Protein AF-0000000072275833 (afdb_homodimer)

Structure (mmCIF, N/CA/C/O backbone):
data_AF-0000000072275833-model_v1
#
loop_
_entity.id
_entity.type
_entity.pdbx_description
1 polymer '2-hydroxychromene-2-carboxylate isomerase'
#
loop_
_atom_site.group_PDB
_atom_site.id
_atom_site.type_symbol
_atom_site.label_atom_id
_atom_site.label_alt_id
_atom_site.label_comp_id
_atom_site.label_asym_id
_atom_site.label_entity_id
_atom_site.label_seq_id
_atom_site.pdbx_PDB_ins_code
_atom_site.Cartn_x
_atom_site.Cartn_y
_atom_site.Cartn_z
_atom_site.occupancy
_atom_site.B_iso_or_equiv
_atom_site.auth_seq_id
_atom_site.auth_comp_id
_atom_site.auth_asym_id
_atom_site.auth_atom_id
_atom_site.pdbx_PDB_model_num
ATOM 1 N N . MET A 1 1 ? 21.312 11.828 21.516 1 64.75 1 MET A N 1
ATOM 2 C CA . MET A 1 1 ? 19.906 11.469 21.453 1 64.75 1 MET A CA 1
ATOM 3 C C . MET A 1 1 ? 19.547 10.844 20.109 1 64.75 1 MET A C 1
ATOM 5 O O . MET A 1 1 ? 20.172 11.164 19.094 1 64.75 1 MET A O 1
ATOM 9 N N . PRO A 1 2 ? 18.688 9.766 20.062 1 82 2 PRO A N 1
ATOM 10 C CA . PRO A 1 2 ? 18.422 9.141 18.766 1 82 2 PRO A CA 1
ATOM 11 C C . PRO A 1 2 ? 17.797 10.109 17.766 1 82 2 PRO A C 1
ATOM 13 O O . PRO A 1 2 ? 17.109 11.055 18.172 1 82 2 PRO A O 1
ATOM 16 N N . GLU A 1 3 ? 18.156 10.047 16.547 1 91.56 3 GLU A N 1
ATOM 17 C CA . GLU A 1 3 ? 17.641 10.891 15.477 1 91.56 3 GLU A CA 1
ATOM 18 C C . GLU A 1 3 ? 16.125 10.789 15.367 1 91.56 3 GLU A C 1
ATOM 20 O O . GLU A 1 3 ? 15.562 9.703 15.5 1 91.56 3 GLU A O 1
ATOM 25 N N . PRO A 1 4 ? 15.461 11.922 15.242 1 96.69 4 PRO A N 1
ATOM 26 C CA . PRO A 1 4 ? 14.008 11.883 15.078 1 96.69 4 PRO A CA 1
ATOM 27 C C . PRO A 1 4 ? 13.578 11.148 13.805 1 96.69 4 PRO A C 1
ATOM 29 O O . PRO A 1 4 ? 14.336 11.094 12.836 1 96.69 4 PRO A O 1
ATOM 32 N N . LEU A 1 5 ? 12.445 10.531 13.883 1 98 5 LEU A N 1
ATOM 33 C CA . LEU A 1 5 ? 11.781 10.125 12.641 1 98 5 LEU A CA 1
ATOM 34 C C . LEU A 1 5 ? 11.297 11.336 11.859 1 98 5 LEU A C 1
ATOM 36 O O . LEU A 1 5 ? 10.891 12.344 12.453 1 98 5 LEU A O 1
ATOM 40 N N . THR A 1 6 ? 11.375 11.258 10.625 1 98.62 6 THR A N 1
ATOM 41 C CA . THR A 1 6 ? 10.711 12.266 9.805 1 98.62 6 THR A CA 1
ATOM 42 C C . THR A 1 6 ? 9.375 11.758 9.281 1 98.62 6 THR A C 1
ATOM 44 O O . THR A 1 6 ? 9.281 10.617 8.812 1 98.62 6 THR A O 1
ATOM 47 N N . PHE A 1 7 ? 8.367 12.5 9.484 1 98.88 7 PHE A N 1
ATOM 48 C CA . PHE A 1 7 ? 7.008 12.18 9.062 1 98.88 7 PHE A CA 1
ATOM 49 C C . PHE A 1 7 ? 6.496 13.203 8.055 1 98.88 7 PHE A C 1
ATOM 51 O O . PHE A 1 7 ? 6.242 14.352 8.406 1 98.88 7 PHE A O 1
ATOM 58 N N . TYR A 1 8 ? 6.391 12.859 6.762 1 98.88 8 TYR A N 1
ATOM 59 C CA . TYR A 1 8 ? 5.816 13.695 5.711 1 98.88 8 TYR A CA 1
ATOM 60 C C . TYR A 1 8 ? 4.328 13.414 5.547 1 98.88 8 TYR A C 1
ATOM 62 O O . TYR A 1 8 ? 3.916 12.258 5.453 1 98.88 8 TYR A O 1
ATOM 70 N N . PHE A 1 9 ? 3.543 14.484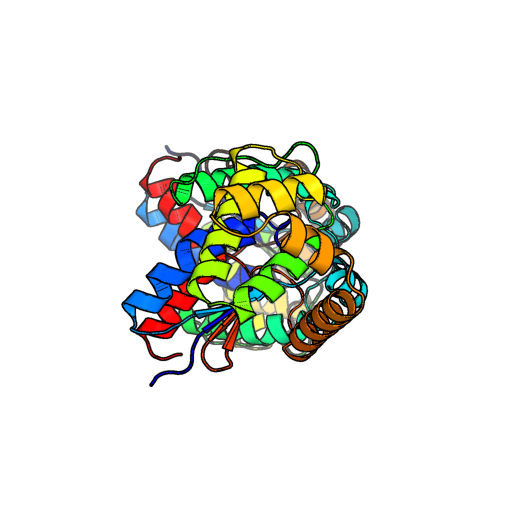 5.484 1 98.88 9 PHE A N 1
ATOM 71 C CA . PHE A 1 9 ? 2.098 14.312 5.387 1 98.88 9 PHE A CA 1
ATOM 72 C C . PHE A 1 9 ? 1.474 15.43 4.562 1 98.88 9 PHE A C 1
ATOM 74 O O . PHE A 1 9 ? 2.096 16.484 4.355 1 98.88 9 PHE A O 1
ATOM 81 N N . ASP A 1 10 ? 0.37 15.18 3.988 1 98.81 10 ASP A N 1
ATOM 82 C CA . ASP A 1 10 ? -0.524 16.141 3.357 1 98.81 10 ASP A CA 1
ATOM 83 C C . ASP A 1 10 ? -1.89 16.156 4.039 1 98.81 10 ASP A C 1
ATOM 85 O O . ASP A 1 10 ? -2.459 15.102 4.324 1 98.81 10 ASP A O 1
ATOM 89 N N . PHE A 1 11 ? -2.432 17.328 4.25 1 98.88 11 PHE A N 1
ATOM 90 C CA . PHE A 1 11 ? -3.65 17.469 5.035 1 98.88 11 PHE A CA 1
ATOM 91 C C . PHE A 1 11 ? -4.848 16.875 4.297 1 98.88 11 PHE A C 1
ATOM 93 O O . PHE A 1 11 ? -5.895 16.641 4.895 1 98.88 11 PHE A O 1
ATOM 100 N N . SER A 1 12 ? -4.738 16.703 2.994 1 98.06 12 SER A N 1
ATOM 101 C CA . SER A 1 12 ? -5.836 16.125 2.23 1 98.06 12 SER A CA 1
ATOM 102 C C . SER A 1 12 ? -5.723 14.602 2.17 1 98.06 12 SER A C 1
ATOM 104 O O . SER A 1 12 ? -6.617 13.93 1.653 1 98.06 12 SER A O 1
ATOM 106 N N . SER A 1 13 ? -4.684 14.023 2.658 1 97.81 13 SER A N 1
ATOM 107 C CA . SER A 1 13 ? -4.473 12.578 2.602 1 97.81 13 SER A CA 1
ATOM 108 C C . SER A 1 13 ? -5.133 11.883 3.785 1 97.81 13 SER A C 1
ATOM 110 O O . SER A 1 13 ? -4.727 12.078 4.934 1 97.81 13 SER A O 1
ATOM 112 N N . PRO A 1 14 ? -6.051 11.039 3.539 1 97.19 14 PRO A N 1
ATOM 113 C CA . PRO A 1 14 ? -6.711 10.328 4.637 1 97.19 14 PRO A CA 1
ATOM 114 C C . PRO A 1 14 ? -5.75 9.445 5.43 1 97.19 14 PRO A C 1
ATOM 116 O O . PRO A 1 14 ? -5.828 9.383 6.656 1 97.19 14 PRO A O 1
ATOM 119 N N . TYR A 1 15 ? -4.871 8.781 4.734 1 98 15 TYR A N 1
ATOM 120 C CA . TYR A 1 15 ? -3.93 7.898 5.406 1 98 15 TYR A CA 1
ATOM 121 C C . TYR A 1 15 ? -2.91 8.695 6.215 1 98 15 TYR A C 1
ATOM 123 O O . TYR A 1 15 ? -2.383 8.203 7.215 1 98 15 TYR A O 1
ATOM 131 N N . SER A 1 16 ? -2.611 9.922 5.75 1 98.75 16 SER A N 1
ATOM 132 C CA . SER A 1 16 ? -1.794 10.805 6.574 1 98.75 16 SER A CA 1
ATOM 133 C C . SER A 1 16 ? -2.457 11.078 7.918 1 98.75 16 SER A C 1
ATOM 135 O O . SER A 1 16 ? -1.776 11.188 8.945 1 98.75 16 SER A O 1
ATOM 137 N N . TRP A 1 17 ? -3.775 11.211 7.891 1 98.81 17 TRP A N 1
ATOM 138 C CA . TRP A 1 17 ? -4.484 11.43 9.148 1 98.81 17 TRP A CA 1
ATOM 139 C C . TRP A 1 17 ? -4.293 10.242 10.094 1 98.81 17 TRP A C 1
ATOM 141 O O . TRP A 1 17 ? -3.947 10.43 11.258 1 98.81 17 TRP A O 1
ATOM 151 N N . ILE A 1 18 ? -4.473 9.047 9.578 1 98.56 18 ILE A N 1
ATOM 152 C CA . ILE A 1 18 ? -4.301 7.852 10.391 1 98.56 18 ILE A CA 1
ATOM 153 C C . ILE A 1 18 ? -2.895 7.828 10.984 1 98.56 18 ILE A C 1
ATOM 155 O O . ILE A 1 18 ? -2.725 7.586 12.188 1 98.56 18 ILE A O 1
ATOM 159 N N . ALA A 1 19 ? -1.907 8.094 10.164 1 98.81 19 ALA A N 1
ATOM 160 C CA . ALA A 1 19 ? -0.521 8.102 10.625 1 98.81 19 ALA A CA 1
ATOM 161 C C . ALA A 1 19 ? -0.297 9.188 11.672 1 98.81 19 ALA A C 1
ATOM 163 O O . ALA A 1 19 ? 0.418 8.977 12.656 1 98.81 19 ALA A O 1
ATOM 164 N N . ALA A 1 20 ? -0.891 10.344 11.438 1 98.88 20 ALA A N 1
ATOM 165 C CA . ALA A 1 20 ? -0.731 11.484 12.336 1 98.88 20 ALA A CA 1
ATOM 166 C C . ALA A 1 20 ? -1.223 11.148 13.742 1 98.88 20 ALA A C 1
ATOM 168 O O . ALA A 1 20 ? -0.613 11.555 14.734 1 98.88 20 ALA A O 1
ATOM 169 N N . GLU A 1 21 ? -2.264 10.398 13.828 1 98.69 21 GLU A N 1
ATOM 170 C CA . GLU A 1 21 ? -2.859 10.047 15.109 1 98.69 21 GLU A CA 1
ATOM 171 C C . GLU A 1 21 ? -2.014 9 15.844 1 98.69 21 GLU A C 1
ATOM 173 O O . GLU A 1 21 ? -2.189 8.789 17.047 1 98.69 21 GLU A O 1
ATOM 178 N N . ARG A 1 22 ? -1.072 8.383 15.117 1 98.25 22 ARG A N 1
ATOM 179 C CA . ARG A 1 22 ? -0.431 7.199 15.68 1 98.25 22 ARG A CA 1
ATOM 180 C C . ARG A 1 22 ? 1.067 7.422 15.859 1 98.25 22 ARG A C 1
ATOM 182 O O . ARG A 1 22 ? 1.687 6.836 16.75 1 98.25 22 ARG A O 1
ATOM 189 N N . ILE A 1 23 ? 1.653 8.266 15.047 1 98.56 23 ILE A N 1
ATOM 190 C CA . ILE A 1 23 ? 3.104 8.305 14.891 1 98.56 23 ILE A CA 1
ATOM 191 C C . ILE A 1 23 ? 3.748 8.836 16.172 1 98.56 23 ILE A C 1
ATOM 193 O O . ILE A 1 23 ? 4.84 8.406 16.547 1 98.56 23 ILE A O 1
ATOM 197 N N . GLY A 1 24 ? 3.107 9.805 16.844 1 98 24 GLY A N 1
ATOM 198 C CA . GLY A 1 24 ? 3.645 10.336 18.094 1 98 24 GLY A CA 1
ATOM 199 C C . GLY A 1 24 ? 3.857 9.281 19.156 1 98 24 GLY A C 1
ATOM 200 O O . GLY A 1 24 ? 4.957 9.148 19.688 1 98 24 GLY A O 1
ATOM 201 N N . ASP A 1 25 ? 2.812 8.484 19.453 1 97.69 25 ASP A N 1
ATOM 202 C CA . ASP A 1 25 ? 2.883 7.414 20.438 1 97.69 25 ASP A CA 1
ATOM 203 C C . ASP A 1 25 ? 3.891 6.348 20.016 1 97.69 25 ASP A C 1
ATOM 205 O O . ASP A 1 25 ? 4.633 5.824 20.859 1 97.69 25 ASP A O 1
ATOM 209 N N . LEU A 1 26 ? 3.877 6.016 18.75 1 97.94 26 LEU A N 1
ATOM 210 C CA . LEU A 1 26 ? 4.805 5.008 18.234 1 97.94 26 LEU A CA 1
ATOM 211 C C . LEU A 1 26 ? 6.25 5.422 18.5 1 97.94 26 LEU A C 1
ATOM 213 O O . LEU A 1 26 ? 7.035 4.641 19.031 1 97.94 26 LEU A O 1
ATOM 217 N N . ALA A 1 27 ? 6.57 6.617 18.125 1 98.06 27 ALA A N 1
ATOM 218 C CA . ALA A 1 27 ? 7.934 7.113 18.297 1 98.06 27 ALA A CA 1
ATOM 219 C C . ALA A 1 27 ? 8.305 7.188 19.766 1 98.06 27 ALA A C 1
ATOM 221 O O . ALA A 1 27 ? 9.414 6.82 20.156 1 98.06 27 ALA A O 1
ATOM 222 N N . ALA A 1 28 ? 7.371 7.598 20.625 1 97.56 28 ALA A N 1
ATOM 223 C CA . ALA A 1 28 ? 7.605 7.773 22.047 1 97.56 28 ALA A CA 1
ATOM 224 C C . ALA A 1 28 ? 7.949 6.445 22.719 1 97.56 28 ALA A C 1
ATOM 226 O O . ALA A 1 28 ? 8.75 6.406 23.656 1 97.56 28 ALA A O 1
ATOM 227 N N . ARG A 1 29 ? 7.371 5.355 22.266 1 97.38 29 ARG A N 1
ATOM 228 C CA . ARG A 1 29 ? 7.637 4.027 22.828 1 97.38 29 ARG A CA 1
ATOM 229 C C . ARG A 1 29 ? 9.117 3.68 22.719 1 97.38 29 ARG A C 1
ATOM 231 O O . ARG A 1 29 ? 9.625 2.867 23.5 1 97.38 29 ARG A O 1
ATOM 238 N N . TYR A 1 30 ? 9.766 4.344 21.828 1 97.25 30 TYR A N 1
ATOM 239 C CA . TYR A 1 30 ? 11.172 4.043 21.625 1 97.25 30 TYR A CA 1
ATOM 240 C C . TYR A 1 30 ? 12.047 5.242 21.984 1 97.25 30 TYR A C 1
ATOM 242 O O . TYR A 1 30 ? 13.211 5.312 21.578 1 97.25 30 TYR A O 1
ATOM 250 N N . GLY A 1 31 ? 11.43 6.242 22.625 1 96.62 31 GLY A N 1
ATOM 251 C CA . GLY A 1 31 ? 12.156 7.426 23.047 1 96.62 31 GLY A CA 1
ATOM 252 C C . GLY A 1 31 ? 12.602 8.305 21.891 1 96.62 31 GLY A C 1
ATOM 253 O O . GLY A 1 31 ? 13.633 8.977 21.984 1 96.62 31 GLY A O 1
ATOM 254 N N . ARG A 1 32 ? 11.914 8.242 20.781 1 97.12 32 ARG A N 1
ATOM 255 C CA . ARG A 1 32 ? 12.25 9.031 19.594 1 97.12 32 ARG A CA 1
ATOM 256 C C . ARG A 1 32 ? 11.273 10.195 19.422 1 97.12 32 ARG A C 1
ATOM 258 O O . ARG A 1 32 ? 10.086 10.062 19.719 1 97.12 32 ARG A O 1
ATOM 265 N N . ASP A 1 33 ? 11.789 11.32 18.953 1 97.06 33 ASP A N 1
ATOM 266 C CA . ASP A 1 33 ? 10.938 12.414 18.5 1 97.06 33 ASP A CA 1
ATOM 267 C C . ASP A 1 33 ? 10.492 12.219 17.062 1 97.06 33 ASP A C 1
ATOM 269 O O . ASP A 1 33 ? 11.008 11.344 16.359 1 97.06 33 ASP A O 1
ATOM 273 N N . VAL A 1 34 ? 9.555 12.977 16.703 1 98.44 34 VAL A N 1
ATOM 274 C CA . VAL A 1 34 ? 9.094 12.969 15.312 1 98.44 34 VAL A CA 1
ATOM 275 C C . VAL A 1 34 ? 9.234 14.367 14.719 1 98.44 34 VAL A C 1
ATOM 277 O O . VAL A 1 34 ? 8.773 15.352 15.312 1 98.44 34 VAL A O 1
ATOM 280 N N . ARG A 1 35 ? 9.883 14.477 13.641 1 98 35 ARG A N 1
ATOM 281 C CA . ARG A 1 35 ? 9.898 15.695 12.844 1 98 35 ARG A CA 1
ATOM 282 C C . ARG A 1 35 ? 8.773 15.695 11.812 1 98 35 ARG A C 1
ATOM 284 O O . ARG A 1 35 ? 8.828 14.961 10.828 1 98 35 ARG A O 1
ATOM 291 N N . TRP A 1 36 ? 7.734 16.484 12.078 1 98.81 36 TRP A N 1
ATOM 292 C CA . TRP A 1 36 ? 6.598 16.578 11.164 1 98.81 36 TRP A CA 1
ATOM 293 C C . TRP A 1 36 ? 6.902 17.516 10 1 98.81 36 TRP A C 1
ATOM 295 O O . TRP A 1 36 ? 7.438 18.609 10.195 1 98.81 36 TRP A O 1
ATOM 305 N N . ARG A 1 37 ? 6.625 17.094 8.82 1 98.69 37 ARG A N 1
ATOM 306 C CA . ARG A 1 37 ? 6.836 17.875 7.609 1 98.69 37 ARG A CA 1
ATOM 307 C C . ARG A 1 37 ? 5.586 17.891 6.738 1 98.69 37 ARG A C 1
ATOM 309 O O . ARG A 1 37 ? 5.258 16.891 6.102 1 98.69 37 ARG A O 1
ATOM 316 N N . ALA A 1 38 ? 4.918 19.016 6.672 1 98.81 38 ALA A N 1
ATOM 317 C CA . ALA A 1 38 ? 3.75 19.156 5.809 1 98.81 38 ALA A CA 1
ATOM 318 C C . ALA A 1 38 ? 4.164 19.375 4.355 1 98.81 38 ALA A C 1
ATOM 320 O O . ALA A 1 38 ? 5.004 20.234 4.062 1 98.81 38 ALA A O 1
ATOM 321 N N . ILE A 1 39 ? 3.604 18.609 3.484 1 98.56 39 ILE A N 1
ATOM 322 C CA . ILE A 1 39 ? 3.926 18.734 2.066 1 98.56 39 ILE A CA 1
ATOM 323 C C . ILE A 1 39 ? 2.637 18.844 1.253 1 98.56 39 ILE A C 1
ATOM 325 O O . ILE A 1 39 ? 1.539 18.828 1.812 1 98.56 39 ILE A O 1
ATOM 329 N N . LEU A 1 40 ? 2.82 19.109 -0.045 1 98.38 40 LEU A N 1
ATOM 330 C CA . LEU A 1 40 ? 1.735 19.109 -1.022 1 98.38 40 LEU A CA 1
ATOM 331 C C . LEU A 1 40 ? 1.911 17.969 -2.021 1 98.38 40 LEU A C 1
ATOM 333 O O . LEU A 1 40 ? 2.92 17.906 -2.729 1 98.38 40 LEU A O 1
ATOM 337 N N . LEU A 1 41 ? 0.912 17.156 -2.094 1 96.88 41 LEU A N 1
ATOM 338 C CA . LEU A 1 41 ? 1.022 15.984 -2.967 1 96.88 41 LEU A CA 1
ATOM 339 C C . LEU A 1 41 ? 0.879 16.391 -4.43 1 96.88 41 LEU A C 1
ATOM 341 O O . LEU A 1 41 ? 1.446 15.742 -5.316 1 96.88 41 LEU A O 1
ATOM 345 N N . GLY A 1 42 ? 0.131 17.453 -4.672 1 94.56 42 GLY A N 1
ATOM 346 C CA . GLY A 1 42 ? -0.084 17.875 -6.043 1 94.56 42 GLY A CA 1
ATOM 347 C C . GLY A 1 42 ? 1.198 17.969 -6.848 1 94.56 42 GLY A C 1
ATOM 348 O O . GLY A 1 42 ? 1.37 17.234 -7.832 1 94.56 42 GLY A O 1
ATOM 349 N N . PRO A 1 43 ? 2.09 18.781 -6.418 1 93.81 43 PRO A N 1
ATOM 350 C CA . PRO A 1 43 ? 3.363 18.906 -7.133 1 93.81 43 PRO A CA 1
ATOM 351 C C . PRO A 1 43 ? 4.152 17.594 -7.176 1 93.81 43 PRO A C 1
ATOM 353 O O . PRO A 1 43 ? 4.812 17.312 -8.172 1 93.81 43 PRO A O 1
ATOM 356 N N . LEU A 1 44 ? 4.105 16.812 -6.141 1 92.5 44 LEU A N 1
ATOM 357 C CA . LEU A 1 44 ? 4.848 15.562 -6.094 1 92.5 44 LEU A CA 1
ATOM 358 C C . LEU A 1 44 ? 4.25 14.539 -7.059 1 92.5 44 LEU A C 1
ATOM 360 O O . LEU A 1 44 ? 4.98 13.773 -7.688 1 92.5 44 LEU A O 1
ATOM 364 N N . PHE A 1 45 ? 2.916 14.539 -7.145 1 89.56 45 PHE A N 1
ATOM 365 C CA . PHE A 1 45 ? 2.238 13.648 -8.078 1 89.56 45 PHE A CA 1
ATOM 366 C C . PHE A 1 45 ? 2.57 14.016 -9.516 1 89.56 45 PHE A C 1
ATOM 368 O O . PHE A 1 45 ? 2.752 13.141 -10.359 1 89.56 45 PHE A O 1
ATOM 375 N N . LYS A 1 46 ? 2.662 15.242 -9.82 1 85 46 LYS A N 1
ATOM 376 C CA . LYS A 1 46 ? 3.012 15.695 -11.164 1 85 46 LYS A CA 1
ATOM 377 C C . LYS A 1 46 ? 4.367 15.148 -11.594 1 85 46 LYS A C 1
ATOM 379 O O . LYS A 1 46 ? 4.543 14.75 -12.75 1 85 46 LYS A O 1
ATOM 384 N N . GLU A 1 47 ? 5.199 15.086 -10.688 1 80.75 47 GLU A N 1
ATOM 385 C CA . GLU A 1 47 ? 6.547 14.609 -10.977 1 80.75 47 GLU A CA 1
ATOM 386 C C . GLU A 1 47 ? 6.578 13.086 -11.117 1 80.75 47 GLU A C 1
ATOM 388 O O . GLU A 1 47 ? 7.254 12.555 -12 1 80.75 47 GLU A O 1
ATOM 393 N N . SER A 1 48 ? 5.871 12.414 -10.273 1 81.38 48 SER A N 1
ATOM 394 C CA . SER A 1 48 ? 5.934 10.961 -10.211 1 81.38 48 SER A CA 1
ATOM 395 C C . SER A 1 48 ? 4.961 10.328 -11.195 1 81.38 48 SER A C 1
ATOM 397 O O . SER A 1 48 ? 5.066 9.133 -11.508 1 81.38 48 SER A O 1
ATOM 399 N N . GLY A 1 49 ? 3.98 11.148 -11.641 1 80.38 49 GLY A N 1
ATOM 400 C CA . GLY A 1 49 ? 2.951 10.617 -12.516 1 80.38 49 GLY A CA 1
ATOM 401 C C . GLY A 1 49 ? 1.826 9.922 -11.773 1 80.38 49 GLY A C 1
ATOM 402 O O . GLY A 1 49 ? 0.98 9.266 -12.383 1 80.38 49 GLY A O 1
ATOM 403 N N . ASN A 1 50 ? 1.85 10.07 -10.539 1 82.88 50 ASN A N 1
ATOM 404 C CA . ASN A 1 50 ? 0.779 9.516 -9.719 1 82.88 50 ASN A CA 1
ATOM 405 C C . ASN A 1 50 ? -0.499 10.344 -9.828 1 82.88 50 ASN A C 1
ATOM 407 O O . ASN A 1 50 ? -0.461 11.5 -10.266 1 82.88 50 ASN A O 1
ATOM 411 N N . ARG A 1 51 ? -1.551 9.672 -9.531 1 84.5 51 ARG A N 1
ATOM 412 C CA . ARG A 1 51 ? -2.854 10.328 -9.43 1 84.5 51 ARG A CA 1
ATOM 413 C C . ARG A 1 51 ? -3.506 10.039 -8.086 1 84.5 51 ARG A C 1
ATOM 415 O O . ARG A 1 51 ? -3.316 8.961 -7.512 1 84.5 51 ARG A O 1
ATOM 422 N N . PRO A 1 52 ? -4.328 11.102 -7.656 1 85 52 PRO A N 1
ATOM 423 C CA . PRO A 1 52 ? -5.098 10.766 -6.457 1 85 52 PRO A CA 1
ATOM 424 C C . PRO A 1 52 ? -5.914 9.484 -6.621 1 85 52 PRO A C 1
ATOM 426 O O . PRO A 1 52 ? -6.457 9.227 -7.695 1 85 52 PRO A O 1
ATOM 429 N N . LEU A 1 53 ? -5.961 8.703 -5.574 1 83 53 LEU A N 1
ATOM 430 C CA . LEU A 1 53 ? -6.633 7.406 -5.605 1 83 53 LEU A CA 1
ATOM 431 C C . LEU A 1 53 ? -8.094 7.562 -6.012 1 83 53 LEU A C 1
ATOM 433 O O . LEU A 1 53 ? -8.633 6.723 -6.738 1 83 53 LEU A O 1
ATOM 437 N N . ILE A 1 54 ? -8.672 8.641 -5.621 1 87.56 54 ILE A N 1
ATOM 438 C CA . ILE A 1 54 ? -10.094 8.859 -5.836 1 87.56 54 ILE A CA 1
ATOM 439 C C . ILE A 1 54 ? -10.375 9.062 -7.324 1 87.56 54 ILE A C 1
ATOM 441 O O . ILE A 1 54 ? -11.516 8.953 -7.773 1 87.56 54 ILE A O 1
ATOM 445 N N . ASN A 1 55 ? -9.344 9.398 -8.062 1 85.81 55 ASN A N 1
ATOM 446 C CA . ASN A 1 55 ? -9.508 9.648 -9.484 1 85.81 55 ASN A CA 1
ATOM 447 C C . ASN A 1 55 ? -9.125 8.438 -10.32 1 85.81 55 ASN A C 1
ATOM 449 O O . ASN A 1 55 ? -9.008 8.531 -11.547 1 85.81 55 ASN A O 1
ATOM 453 N N . GLN A 1 56 ? -8.859 7.32 -9.688 1 84.5 56 GLN A N 1
ATOM 454 C CA . GLN A 1 56 ? -8.508 6.082 -10.367 1 84.5 56 GLN A CA 1
ATOM 455 C C . GLN A 1 56 ? -9.664 5.086 -10.336 1 84.5 56 GLN A C 1
ATOM 457 O O . GLN A 1 56 ? -9.992 4.547 -9.281 1 84.5 56 GLN A O 1
ATOM 462 N N . PRO A 1 57 ? -10.117 4.781 -11.609 1 81.38 57 PRO A N 1
ATOM 463 C CA . PRO A 1 57 ? -11.242 3.842 -11.641 1 81.38 57 PRO A CA 1
ATOM 464 C C . PRO A 1 57 ? -10.922 2.516 -10.953 1 81.38 57 PRO A C 1
ATOM 466 O O . PRO A 1 57 ? -9.781 2.055 -11 1 81.38 57 PRO A O 1
ATOM 469 N N . ILE A 1 58 ? -11.93 1.794 -10.383 1 84.25 58 ILE A N 1
ATOM 470 C CA . ILE A 1 58 ? -11.898 0.54 -9.633 1 84.25 58 ILE A CA 1
ATOM 471 C C . ILE A 1 58 ? -11.188 0.751 -8.297 1 84.25 58 ILE A C 1
ATOM 473 O O . ILE A 1 58 ? -11.688 0.341 -7.254 1 84.25 58 ILE A O 1
ATOM 477 N N . LYS A 1 59 ? -9.984 1.536 -8.328 1 91 59 LYS A N 1
ATOM 478 C CA . LYS A 1 59 ? -9.203 1.771 -7.117 1 91 59 LYS A CA 1
ATOM 479 C C . LYS A 1 59 ? -9.945 2.711 -6.164 1 91 59 LYS A C 1
ATOM 481 O O . LYS A 1 59 ? -9.789 2.613 -4.945 1 91 59 LYS A O 1
ATOM 486 N N . SER A 1 60 ? -10.695 3.59 -6.812 1 91.69 60 SER A N 1
ATOM 487 C CA . SER A 1 60 ? -11.406 4.566 -5.992 1 91.69 60 SER A CA 1
ATOM 488 C C . SER A 1 60 ? -12.406 3.885 -5.062 1 91.69 60 SER A C 1
ATOM 490 O O . SER A 1 60 ? -12.531 4.266 -3.896 1 91.69 60 SER A O 1
ATOM 492 N N . ASP A 1 61 ? -13.109 2.863 -5.602 1 91.88 61 ASP A N 1
ATOM 493 C CA . ASP A 1 61 ? -14.062 2.129 -4.773 1 91.88 61 ASP A CA 1
ATOM 494 C C . ASP A 1 61 ? -13.352 1.367 -3.66 1 91.88 61 ASP A C 1
ATOM 496 O O . ASP A 1 61 ? -13.789 1.385 -2.508 1 91.88 61 ASP A O 1
ATOM 500 N N . TYR A 1 62 ? -12.273 0.733 -4.02 1 95.19 62 TYR A N 1
ATOM 501 C CA . TYR A 1 62 ? -11.477 0.041 -3.014 1 95.19 62 TYR A CA 1
ATOM 502 C C . TYR A 1 62 ? -10.977 1.013 -1.95 1 95.19 62 TYR A C 1
ATOM 504 O O . TYR A 1 62 ? -11.062 0.73 -0.753 1 95.19 62 TYR A O 1
ATOM 512 N N . PHE A 1 63 ? -10.492 2.172 -2.441 1 94.81 63 PHE A N 1
ATOM 513 C CA . PHE A 1 63 ? -9.914 3.189 -1.572 1 94.81 63 PHE A CA 1
ATOM 514 C C . PHE A 1 63 ? -10.938 3.672 -0.548 1 94.81 63 PHE A C 1
ATOM 516 O O . PHE A 1 63 ? -10.641 3.746 0.646 1 94.81 63 PHE A O 1
ATOM 523 N N . ARG A 1 64 ? -12.148 3.936 -0.929 1 94.81 64 ARG A N 1
ATOM 524 C CA . ARG A 1 64 ? -13.195 4.406 -0.025 1 94.81 64 ARG A CA 1
ATOM 525 C C . ARG A 1 64 ? -13.492 3.373 1.054 1 94.81 64 ARG A C 1
ATOM 527 O O . ARG A 1 64 ? -13.602 3.711 2.234 1 94.81 64 ARG A O 1
ATOM 534 N N . ARG A 1 65 ? -13.547 2.182 0.629 1 95.12 65 ARG A N 1
ATOM 535 C CA . ARG A 1 65 ? -13.836 1.089 1.555 1 95.12 65 ARG A CA 1
ATOM 536 C C . ARG A 1 65 ? -12.656 0.848 2.494 1 95.12 65 ARG A C 1
ATOM 538 O O . ARG A 1 65 ? -12.844 0.674 3.701 1 95.12 65 ARG A O 1
ATOM 545 N N . ASP A 1 66 ? -11.508 0.815 1.901 1 96.94 66 ASP A N 1
ATOM 546 C CA . ASP A 1 66 ? -10.289 0.535 2.65 1 96.94 66 ASP A CA 1
ATOM 547 C C . ASP A 1 66 ? -10.039 1.603 3.711 1 96.94 66 ASP A C 1
ATOM 549 O O . ASP A 1 66 ? -9.688 1.284 4.848 1 96.94 66 ASP A O 1
ATOM 553 N N . PHE A 1 67 ? -10.234 2.863 3.363 1 96.56 67 PHE A N 1
ATOM 554 C CA . PHE A 1 67 ? -9.977 3.967 4.281 1 96.56 67 PHE A CA 1
ATOM 555 C C . PHE A 1 67 ? -10.867 3.857 5.52 1 96.56 67 PHE A C 1
ATOM 557 O O . PHE A 1 67 ? -10.367 3.891 6.645 1 96.56 67 PHE A O 1
ATOM 564 N N . VAL A 1 68 ? -12.102 3.629 5.332 1 96.38 68 VAL A N 1
ATOM 565 C CA . VAL A 1 68 ? -13.047 3.557 6.441 1 96.38 68 VAL A CA 1
ATOM 566 C C . VAL A 1 68 ? -12.75 2.328 7.297 1 96.38 68 VAL A C 1
ATOM 568 O O . VAL A 1 68 ? -12.836 2.385 8.523 1 96.38 68 VAL A O 1
ATOM 571 N N . ARG A 1 69 ? -12.375 1.222 6.648 1 96.94 69 ARG A N 1
ATOM 572 C CA . ARG A 1 69 ? -11.977 0.025 7.379 1 96.94 69 ARG A CA 1
ATOM 573 C C . ARG A 1 69 ? -10.758 0.302 8.258 1 96.94 69 ARG A C 1
ATOM 575 O O . ARG A 1 69 ? -10.703 -0.138 9.406 1 96.94 69 ARG A O 1
ATOM 582 N N . CYS A 1 70 ? -9.828 1.056 7.703 1 97.06 70 CYS A N 1
ATOM 583 C CA . CYS A 1 70 ? -8.617 1.393 8.453 1 97.06 70 CYS A CA 1
ATOM 584 C C . CYS A 1 70 ? -8.945 2.303 9.633 1 97.06 70 CYS A C 1
ATOM 586 O O . CYS A 1 70 ? -8.359 2.164 10.711 1 97.06 70 CYS A O 1
ATOM 588 N N . LEU A 1 71 ? -9.891 3.26 9.422 1 97.25 71 LEU A N 1
ATOM 589 C CA . LEU A 1 71 ? -10.312 4.109 10.531 1 97.25 71 LEU A CA 1
ATOM 590 C C . LEU A 1 71 ? -10.836 3.273 11.695 1 97.25 71 LEU A C 1
ATOM 592 O O . LEU A 1 71 ? -10.398 3.443 12.836 1 97.25 71 LEU A O 1
ATOM 596 N N . ARG A 1 72 ? -11.664 2.33 11.359 1 96.56 72 ARG A N 1
ATOM 597 C CA . ARG A 1 72 ? -12.258 1.48 12.391 1 96.56 72 ARG A CA 1
ATOM 598 C C . ARG A 1 72 ? -11.195 0.635 13.078 1 96.56 72 ARG A C 1
ATOM 600 O O . ARG A 1 72 ? -11.25 0.437 14.297 1 96.56 72 ARG A O 1
ATOM 607 N N . LEU A 1 73 ? -10.289 0.184 12.312 1 95.38 73 LEU A N 1
ATOM 608 C CA . LEU A 1 73 ? -9.211 -0.625 12.867 1 95.38 73 LEU A CA 1
ATOM 609 C C . LEU A 1 73 ? -8.461 0.137 13.953 1 95.38 73 LEU A C 1
ATOM 611 O O . LEU A 1 73 ? -8.023 -0.454 14.945 1 95.38 73 LEU A O 1
ATOM 615 N N . HIS A 1 74 ? -8.352 1.46 13.773 1 94.81 74 HIS A N 1
ATOM 616 C CA . HIS A 1 74 ? -7.523 2.254 14.672 1 94.81 74 HIS A CA 1
ATOM 617 C C . HIS A 1 74 ? -8.383 3.064 15.641 1 94.81 74 HIS A C 1
ATOM 619 O O . HIS A 1 74 ? -7.895 4 16.281 1 94.81 74 HIS A O 1
ATOM 625 N N . GLY A 1 75 ? -9.648 2.781 15.688 1 96 75 GLY A N 1
ATOM 626 C CA . GLY A 1 75 ? -10.547 3.424 16.625 1 96 75 GLY A CA 1
ATOM 627 C C . GLY A 1 75 ? -10.844 4.871 16.281 1 96 75 GLY A C 1
ATOM 628 O O . GLY A 1 75 ? -11.141 5.68 17.156 1 96 75 GLY A O 1
ATOM 629 N N . LEU A 1 76 ? -10.656 5.184 15.07 1 97.38 76 LEU A N 1
ATOM 630 C CA . LEU A 1 76 ? -10.938 6.535 14.594 1 97.38 76 LEU A CA 1
ATOM 631 C C . LEU A 1 76 ? -12.32 6.609 13.961 1 97.38 76 LEU A C 1
ATOM 633 O O . LEU A 1 76 ? -12.789 5.641 13.359 1 97.38 76 LEU A O 1
ATOM 637 N N . GLU A 1 77 ? -12.938 7.688 14.195 1 96.75 77 GLU A N 1
ATOM 638 C CA . GLU A 1 77 ? -14.242 7.938 13.594 1 96.75 77 GLU A CA 1
ATOM 639 C C . GLU A 1 77 ? -14.164 9.047 12.547 1 96.75 77 GLU A C 1
ATOM 641 O O . GLU A 1 77 ? -13.625 10.125 12.812 1 96.75 77 GLU A O 1
ATOM 646 N N . GLY A 1 78 ? -14.602 8.758 11.414 1 97.25 78 GLY A N 1
ATOM 647 C CA . GLY A 1 78 ? -14.586 9.703 10.312 1 97.25 78 GLY A CA 1
ATOM 648 C C . GLY A 1 78 ? -14.961 9.078 8.984 1 97.25 78 GLY A C 1
ATOM 649 O O . GLY A 1 78 ? -15.492 7.969 8.945 1 97.25 78 GLY A O 1
ATOM 650 N N . ASP A 1 79 ? -14.852 9.812 7.949 1 96.31 79 ASP A N 1
ATOM 651 C CA . ASP A 1 79 ? -15.18 9.391 6.59 1 96.31 79 ASP A CA 1
ATOM 652 C C . ASP A 1 79 ? -14.453 10.242 5.559 1 96.31 79 ASP A C 1
ATOM 654 O O . ASP A 1 79 ? -13.766 11.203 5.914 1 96.31 79 ASP A O 1
ATOM 658 N N . LEU A 1 80 ? -14.531 9.781 4.34 1 96 80 LEU A N 1
ATOM 659 C CA . LEU A 1 80 ? -14.039 10.633 3.26 1 96 80 LEU A CA 1
ATOM 660 C C . LEU A 1 80 ? -14.961 11.828 3.053 1 96 80 LEU A C 1
ATOM 662 O O . LEU A 1 80 ? -16.172 11.672 2.867 1 96 80 LEU A O 1
ATOM 666 N N . PRO A 1 81 ? -14.391 13 3.125 1 96.5 81 PRO A N 1
ATOM 667 C CA . PRO A 1 81 ? -15.227 14.195 2.975 1 96.5 81 PRO A CA 1
ATOM 668 C C . PRO A 1 81 ? -15.867 14.297 1.59 1 96.5 81 PRO A C 1
ATOM 670 O O . PRO A 1 81 ? -15.344 13.734 0.624 1 96.5 81 PRO A O 1
ATOM 673 N N . ALA A 1 82 ? -17 15.023 1.528 1 94.38 82 ALA A N 1
ATOM 674 C CA . ALA A 1 82 ? -17.719 15.211 0.27 1 94.38 82 ALA A CA 1
ATOM 675 C C . ALA A 1 82 ? -16.844 15.914 -0.762 1 94.38 82 ALA A C 1
ATOM 677 O O . ALA A 1 82 ? -16.859 15.555 -1.942 1 94.38 82 ALA A O 1
ATOM 678 N N . LYS A 1 83 ? -16.172 16.953 -0.285 1 95.94 83 LYS A N 1
ATOM 679 C CA . LYS A 1 83 ? -15.203 17.641 -1.129 1 95.94 83 LYS A CA 1
ATOM 680 C C . LYS A 1 83 ? -13.812 17.047 -0.955 1 95.94 83 LYS A C 1
ATOM 682 O O . LYS A 1 83 ? -13.102 17.375 0.002 1 95.94 83 LYS A O 1
ATOM 687 N N . PHE A 1 84 ? -13.438 16.172 -1.811 1 95.56 84 PHE A N 1
ATOM 688 C CA . PHE A 1 84 ? -12.172 15.445 -1.681 1 95.56 84 PHE A CA 1
ATOM 689 C C . PHE A 1 84 ? -11.609 15.094 -3.051 1 95.56 84 PHE A C 1
ATOM 691 O O . PHE A 1 84 ? -12.352 14.719 -3.959 1 95.56 84 PHE A O 1
ATOM 698 N N . PRO A 1 85 ? -10.32 15.234 -3.227 1 95.75 85 PRO A N 1
ATOM 699 C CA . PRO A 1 85 ? -9.336 15.906 -2.371 1 95.75 85 PRO A CA 1
ATOM 700 C C . PRO A 1 85 ? -9.414 17.422 -2.465 1 95.75 85 PRO A C 1
ATOM 702 O O . PRO A 1 85 ? -10.125 17.953 -3.318 1 95.75 85 PRO A O 1
ATOM 705 N N . VAL A 1 86 ? -8.766 18.109 -1.561 1 97.44 86 VAL A N 1
ATOM 706 C CA . VAL A 1 86 ? -8.797 19.562 -1.566 1 97.44 86 VAL A CA 1
ATOM 707 C C . VAL A 1 86 ? -7.375 20.109 -1.542 1 97.44 86 VAL A C 1
ATOM 709 O O . VAL A 1 86 ? -6.457 19.453 -1.045 1 97.44 86 VAL A O 1
ATOM 712 N N . PRO A 1 87 ? -7.176 21.328 -2.139 1 97.44 87 PRO A N 1
ATOM 713 C CA . PRO A 1 87 ? -5.891 22 -1.93 1 97.44 87 PRO A CA 1
ATOM 714 C C . PRO A 1 87 ? -5.621 22.312 -0.46 1 97.44 87 PRO A C 1
ATOM 716 O O . PRO A 1 87 ? -6.543 22.672 0.274 1 97.44 87 PRO A O 1
ATOM 719 N N . THR A 1 88 ? -4.395 22.078 -0.087 1 98.62 88 THR A N 1
ATOM 720 C CA . THR A 1 88 ? -4.125 22.188 1.343 1 98.62 88 THR A CA 1
ATOM 721 C C . THR A 1 88 ? -3.012 23.203 1.606 1 98.62 88 THR A C 1
ATOM 723 O O . THR A 1 88 ? -2.395 23.188 2.674 1 98.62 88 THR A O 1
ATOM 726 N N . ALA A 1 89 ? -2.736 24.109 0.675 1 98.69 89 ALA A N 1
ATOM 727 C CA . ALA A 1 89 ? -1.626 25.062 0.806 1 98.69 89 ALA A CA 1
ATOM 728 C C . ALA A 1 89 ? -1.81 25.953 2.025 1 98.69 89 ALA A C 1
ATOM 730 O O . ALA A 1 89 ? -0.861 26.203 2.775 1 98.69 89 ALA A O 1
ATOM 731 N N . ALA A 1 90 ? -2.99 26.469 2.242 1 98.81 90 ALA A N 1
ATOM 732 C CA . ALA A 1 90 ? -3.244 27.344 3.387 1 98.81 90 ALA A CA 1
ATOM 733 C C . ALA A 1 90 ? -2.979 26.609 4.699 1 98.81 90 ALA A C 1
ATOM 735 O O . ALA A 1 90 ? -2.316 27.141 5.594 1 98.81 90 ALA A O 1
ATOM 736 N N . ALA A 1 91 ? -3.502 25.391 4.801 1 98.88 91 ALA A N 1
ATOM 737 C CA . ALA A 1 91 ? -3.287 24.562 5.984 1 98.88 91 ALA A CA 1
ATOM 738 C C . ALA A 1 91 ? -1.8 24.312 6.219 1 98.88 91 ALA A C 1
ATOM 740 O O . ALA A 1 91 ? -1.312 24.438 7.344 1 98.88 91 ALA A O 1
ATOM 741 N N . ALA A 1 92 ? -1.08 23.984 5.184 1 98.94 92 ALA A N 1
ATOM 742 C CA . ALA A 1 92 ? 0.342 23.656 5.277 1 98.94 92 ALA A CA 1
ATOM 743 C C . ALA A 1 92 ? 1.156 24.891 5.676 1 98.94 92 ALA A C 1
ATOM 745 O O . ALA A 1 92 ? 2.086 24.781 6.48 1 98.94 92 ALA A O 1
ATOM 746 N N . ARG A 1 93 ? 0.865 26.031 5.102 1 98.88 93 ARG A N 1
ATOM 747 C CA . ARG A 1 93 ? 1.562 27.266 5.473 1 98.88 93 ARG A CA 1
ATOM 748 C C . ARG A 1 93 ? 1.308 27.625 6.934 1 98.88 93 ARG A C 1
ATOM 750 O O . ARG A 1 93 ? 2.219 28.062 7.637 1 98.88 93 ARG A O 1
ATOM 757 N N . GLY A 1 94 ? 0.04 27.453 7.363 1 98.88 94 GLY A N 1
ATOM 758 C CA . GLY A 1 94 ? -0.239 27.609 8.781 1 98.88 94 GLY A CA 1
ATOM 759 C C . GLY A 1 94 ? 0.593 26.703 9.664 1 98.88 94 GLY A C 1
ATOM 760 O O . GLY A 1 94 ? 1.088 27.125 10.711 1 98.88 94 GLY A O 1
ATOM 761 N N . PHE A 1 95 ? 0.771 25.469 9.266 1 98.88 95 PHE A N 1
ATOM 762 C CA . PHE A 1 95 ? 1.587 24.516 10 1 98.88 95 PHE A CA 1
ATOM 763 C C . PHE A 1 95 ? 3.031 24.984 10.102 1 98.88 95 PHE A C 1
ATOM 765 O O . PHE A 1 95 ? 3.645 24.922 11.164 1 98.88 95 PHE A O 1
ATOM 772 N N . LEU A 1 96 ? 3.58 25.453 8.953 1 98.62 96 LEU A N 1
ATOM 773 C CA . LEU A 1 96 ? 4.949 25.953 8.938 1 98.62 96 LEU A CA 1
ATOM 774 C C . LEU A 1 96 ? 5.109 27.125 9.914 1 98.62 96 LEU A C 1
ATOM 776 O O . LEU A 1 96 ? 6.09 27.172 10.664 1 98.62 96 LEU A O 1
ATOM 780 N N . TRP A 1 97 ? 4.176 28 9.883 1 98.69 97 TRP A N 1
ATOM 781 C CA . TRP A 1 97 ? 4.203 29.156 10.773 1 98.69 97 TRP A CA 1
ATOM 782 C C . TRP A 1 97 ? 4.168 28.719 12.234 1 98.69 97 TRP A C 1
ATOM 784 O O . TRP A 1 97 ? 4.988 29.172 13.039 1 98.69 97 TRP A O 1
ATOM 794 N N . LEU A 1 98 ? 3.328 27.812 12.57 1 98.5 98 LEU A N 1
ATOM 795 C CA . LEU A 1 98 ? 3.172 27.359 13.953 1 98.5 98 LEU A CA 1
ATOM 796 C C . LEU A 1 98 ? 4.371 26.531 14.391 1 98.5 98 LEU A C 1
ATOM 798 O O . LEU A 1 98 ? 4.695 26.484 15.578 1 98.5 98 LEU A O 1
ATOM 802 N N . SER A 1 99 ? 5.004 25.859 13.43 1 97.94 99 SER A N 1
ATOM 803 C CA . SER A 1 99 ? 6.207 25.109 13.758 1 97.94 99 SER A CA 1
ATOM 804 C C . SER A 1 99 ? 7.32 26.016 14.258 1 97.94 99 SER A C 1
ATOM 806 O O . SER A 1 99 ? 8.18 25.594 15.023 1 97.94 99 SER A O 1
ATOM 808 N N . GLU A 1 100 ? 7.336 27.281 13.773 1 96.56 100 GLU A N 1
ATOM 809 C CA . GLU A 1 100 ? 8.32 28.266 14.242 1 96.56 100 GLU A CA 1
ATOM 810 C C . GLU A 1 100 ? 8.031 28.688 15.68 1 96.56 100 GLU A C 1
ATOM 812 O O . GLU A 1 100 ? 8.953 29.062 16.406 1 96.56 100 GLU A O 1
ATOM 817 N N . ILE A 1 101 ? 6.797 28.625 16.031 1 94.38 101 ILE A N 1
ATOM 818 C CA . ILE A 1 101 ? 6.395 28.969 17.391 1 94.38 101 ILE A CA 1
ATOM 819 C C . ILE A 1 101 ? 6.73 27.812 18.344 1 94.38 101 ILE A C 1
ATOM 821 O O . ILE A 1 101 ? 7.262 28.031 19.438 1 94.38 101 ILE A O 1
ATOM 825 N N . GLY A 1 102 ? 6.422 26.625 17.953 1 96.31 102 GLY A N 1
ATOM 826 C CA . GLY A 1 102 ? 6.719 25.422 18.719 1 96.31 102 GLY A CA 1
ATOM 827 C C . GLY A 1 102 ? 6.188 24.156 18.047 1 96.31 102 GLY A C 1
ATOM 828 O O . GLY A 1 102 ? 5.098 24.172 17.469 1 96.31 102 GLY A O 1
ATOM 829 N N . GLU A 1 103 ? 6.918 23.078 18.281 1 95.75 103 GLU A N 1
ATOM 830 C CA . GLU A 1 103 ? 6.535 21.812 17.656 1 95.75 103 GLU A CA 1
ATOM 831 C C . GLU A 1 103 ? 5.199 21.312 18.203 1 95.75 103 GLU A C 1
ATOM 833 O O . GLU A 1 103 ? 4.375 20.797 17.438 1 95.75 103 GLU A O 1
ATOM 838 N N . ALA A 1 104 ? 5.035 21.484 19.422 1 97.38 104 ALA A N 1
ATOM 839 C CA . ALA A 1 104 ? 3.803 21.031 20.062 1 97.38 104 ALA A CA 1
ATOM 840 C C . ALA A 1 104 ? 2.59 21.766 19.5 1 97.38 104 ALA A C 1
ATOM 842 O O . ALA A 1 104 ? 1.54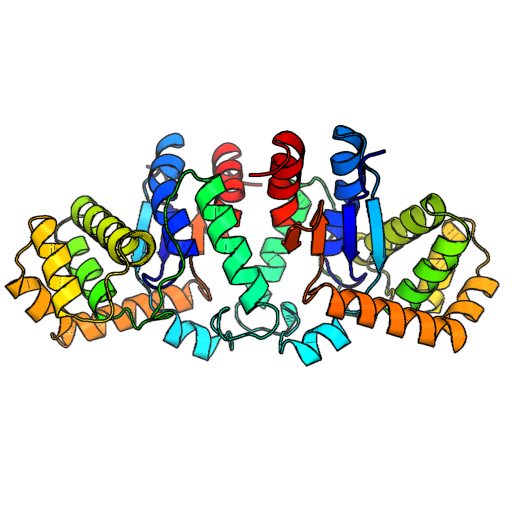1 21.172 19.266 1 97.38 104 ALA A O 1
ATOM 843 N N . ALA A 1 105 ? 2.75 23.062 19.344 1 98.19 105 ALA A N 1
ATOM 844 C CA . ALA A 1 105 ? 1.676 23.875 18.781 1 98.19 105 ALA A CA 1
ATOM 845 C C . ALA A 1 105 ? 1.344 23.438 17.359 1 98.19 105 ALA A C 1
ATOM 847 O O . ALA A 1 105 ? 0.171 23.359 16.984 1 98.19 105 ALA A O 1
ATOM 848 N N . ALA A 1 106 ? 2.373 23.172 16.578 1 98.75 106 ALA A N 1
ATOM 849 C CA . ALA A 1 106 ? 2.186 22.766 15.188 1 98.75 106 ALA A CA 1
ATOM 850 C C . ALA A 1 106 ? 1.4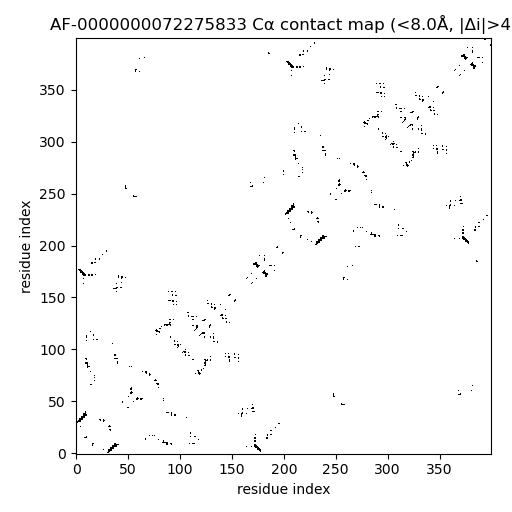98 21.406 15.102 1 98.75 106 A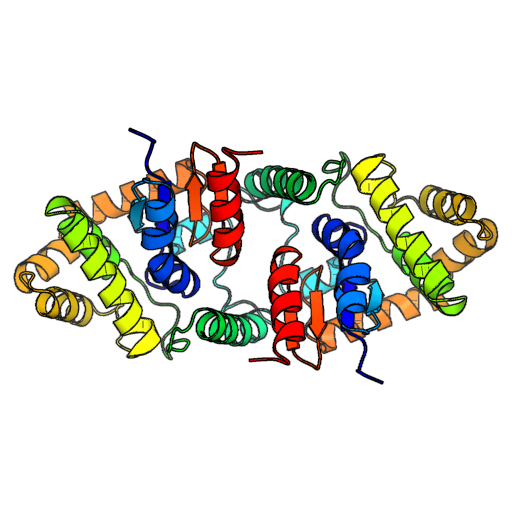LA A C 1
ATOM 852 O O . ALA A 1 106 ? 0.604 21.203 14.281 1 98.75 106 ALA A O 1
ATOM 853 N N . ILE A 1 107 ? 1.899 20.5 15.953 1 98.81 107 ILE A N 1
ATOM 854 C CA . ILE A 1 107 ? 1.327 19.156 15.961 1 98.81 107 ILE A CA 1
ATOM 855 C C . ILE A 1 107 ? -0.141 19.219 16.375 1 98.81 107 ILE A C 1
ATOM 857 O O . ILE A 1 107 ? -0.997 18.594 15.758 1 98.81 107 ILE A O 1
ATOM 861 N N . ASP A 1 108 ? -0.41 20 17.375 1 98.81 108 ASP A N 1
ATOM 862 C CA . ASP A 1 108 ? -1.783 20.188 17.844 1 98.81 108 ASP A CA 1
ATOM 863 C C . ASP A 1 108 ? -2.656 20.766 16.719 1 98.81 108 ASP A C 1
ATOM 865 O O . ASP A 1 108 ? -3.773 20.297 16.5 1 98.81 108 ASP A O 1
ATOM 869 N N . TYR A 1 109 ? -2.178 21.719 16.094 1 98.88 109 TYR A N 1
ATOM 870 C CA . TYR A 1 109 ? -2.846 22.344 14.945 1 98.88 109 TYR A CA 1
ATOM 871 C C . TYR A 1 109 ? -3.082 21.312 13.844 1 98.88 109 TYR A C 1
ATOM 873 O O . TYR A 1 109 ? -4.176 21.25 13.281 1 98.88 109 TYR A O 1
ATOM 881 N N . ALA A 1 110 ? -2.068 20.547 13.5 1 98.94 110 ALA A N 1
ATOM 882 C CA . ALA A 1 110 ? -2.176 19.562 12.43 1 98.94 110 ALA A CA 1
ATOM 883 C C . ALA A 1 110 ? -3.26 18.531 12.734 1 98.94 110 ALA A C 1
ATOM 885 O O . ALA A 1 110 ? -4.102 18.234 11.883 1 98.94 110 ALA A O 1
ATOM 886 N N . LEU A 1 111 ? -3.256 18.016 13.938 1 98.94 111 LEU A N 1
ATOM 887 C CA . LEU A 1 111 ? -4.254 17.031 14.328 1 98.94 111 LEU A CA 1
ATOM 888 C C . LEU A 1 111 ? -5.656 17.625 14.297 1 98.94 111 LEU A C 1
ATOM 890 O O . LEU A 1 111 ? -6.605 16.969 13.859 1 98.94 111 LEU A O 1
ATOM 894 N N . ALA A 1 112 ? -5.773 18.859 14.711 1 98.94 112 ALA A N 1
ATOM 895 C CA . ALA A 1 112 ? -7.066 19.547 14.672 1 98.94 112 ALA A CA 1
ATOM 896 C C . ALA A 1 112 ? -7.566 19.688 13.234 1 98.94 112 ALA A C 1
ATOM 898 O O . ALA A 1 112 ? -8.758 19.531 12.969 1 98.94 112 ALA A O 1
ATOM 899 N N . LEU A 1 113 ? -6.688 20.016 12.352 1 98.94 113 LEU A N 1
ATOM 900 C CA . LEU A 1 113 ? -7.055 20.172 10.953 1 98.94 113 LEU A CA 1
ATOM 901 C C . LEU A 1 113 ? -7.508 18.844 10.352 1 98.94 113 LEU A C 1
ATOM 903 O O . LEU A 1 113 ? -8.508 18.797 9.633 1 98.94 113 LEU A O 1
ATOM 907 N N . PHE A 1 114 ? -6.758 17.781 10.633 1 98.88 114 PHE A N 1
ATOM 908 C CA . PHE A 1 114 ? -7.148 16.469 10.148 1 98.88 114 PHE A CA 1
ATOM 909 C C . PHE A 1 114 ? -8.539 16.094 10.648 1 98.88 114 PHE A C 1
ATOM 911 O O . PHE A 1 114 ? -9.398 15.672 9.867 1 98.88 114 PHE A O 1
ATOM 918 N N . ARG A 1 115 ? -8.773 16.281 11.906 1 98.81 115 ARG A N 1
ATOM 919 C CA . ARG A 1 115 ? -10.062 15.914 12.5 1 98.81 115 ARG A CA 1
ATOM 920 C C . ARG A 1 115 ? -11.18 16.797 11.953 1 98.81 115 ARG A C 1
ATOM 922 O O . ARG A 1 115 ? -12.273 16.312 11.664 1 98.81 115 ARG A O 1
ATOM 929 N N . ALA A 1 116 ? -10.914 18.062 11.797 1 98.81 116 ALA A N 1
ATOM 930 C CA . ALA A 1 116 ? -11.898 18.969 11.211 1 98.81 116 ALA A CA 1
ATOM 931 C C . ALA A 1 116 ? -12.305 18.516 9.812 1 98.81 116 ALA A C 1
ATOM 933 O O . ALA A 1 116 ? -13.484 18.578 9.445 1 98.81 116 ALA A O 1
ATOM 934 N N . TYR A 1 117 ? -11.367 18.062 9.078 1 98.75 117 TYR A N 1
ATOM 935 C CA . TYR A 1 117 ? -11.609 17.688 7.688 1 98.75 117 TYR A CA 1
ATOM 936 C C . TYR A 1 117 ? -12.258 16.312 7.602 1 98.75 117 TYR A C 1
ATOM 938 O O . TYR A 1 117 ? -13.32 16.156 6.984 1 98.75 117 TYR A O 1
ATOM 946 N N . PHE A 1 118 ? -11.773 15.305 8.281 1 98.5 118 PHE A N 1
ATOM 947 C CA . PHE A 1 118 ? -12.172 13.914 8.055 1 98.5 118 PHE A CA 1
ATOM 948 C C . PHE A 1 118 ? -13.25 13.492 9.039 1 98.5 118 PHE A C 1
ATOM 950 O O . PHE A 1 118 ? -13.984 12.531 8.797 1 98.5 118 PHE A O 1
ATOM 957 N N . GLN A 1 119 ? -13.305 14.148 10.141 1 97.81 119 GLN A N 1
ATOM 958 C CA . GLN A 1 119 ? -14.32 13.797 11.133 1 97.81 119 GLN A CA 1
ATOM 959 C C . GLN A 1 119 ? -15.5 14.766 11.07 1 97.81 119 GLN A C 1
ATOM 961 O O . GLN A 1 119 ? -16.656 14.344 11.148 1 97.81 119 GLN A O 1
ATOM 966 N N . ASP A 1 120 ? -15.227 16.062 10.852 1 97.88 120 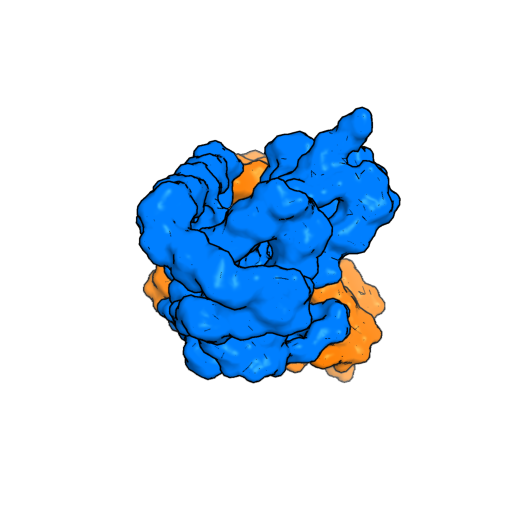ASP A N 1
ATOM 967 C CA . ASP A 1 120 ? -16.266 17.078 11.008 1 97.88 120 ASP A CA 1
ATOM 968 C C . ASP A 1 120 ? -16.672 17.672 9.664 1 97.88 120 ASP A C 1
ATOM 970 O O . ASP A 1 120 ? -17.516 18.578 9.602 1 97.88 120 ASP A O 1
ATOM 974 N N . GLU A 1 121 ? -16.094 17.25 8.609 1 97.44 121 GLU A N 1
ATOM 975 C CA . GLU A 1 121 ? -16.469 17.625 7.242 1 97.44 121 GLU A CA 1
ATOM 976 C C . GLU A 1 121 ? -16.266 19.109 7.004 1 97.44 121 GLU A C 1
ATOM 978 O O . GLU A 1 121 ? -17.016 19.734 6.242 1 97.44 121 GLU A O 1
ATOM 983 N N . ARG A 1 122 ? -15.328 19.703 7.715 1 98.38 122 ARG A N 1
ATOM 984 C CA . ARG A 1 122 ? -15.016 21.109 7.465 1 98.38 122 ARG A CA 1
ATOM 985 C C . ARG A 1 122 ? -14.078 21.25 6.27 1 98.38 122 ARG A C 1
ATOM 987 O O . ARG A 1 122 ? -13.133 20.469 6.113 1 98.38 122 ARG A O 1
ATOM 994 N N . ASP A 1 123 ? -14.312 22.266 5.453 1 98.5 123 ASP A N 1
ATOM 995 C CA . ASP A 1 123 ? -13.555 22.469 4.223 1 98.5 123 ASP A CA 1
ATOM 996 C C . ASP A 1 123 ? -12.25 23.203 4.5 1 98.5 123 ASP A C 1
ATOM 998 O O . ASP A 1 123 ? -12.203 24.438 4.441 1 98.5 123 ASP A O 1
ATOM 1002 N N . ILE A 1 124 ? -11.195 22.484 4.621 1 98.62 124 ILE A N 1
ATOM 1003 C CA . ILE A 1 124 ? -9.922 23.062 5.02 1 98.62 124 ILE A CA 1
ATOM 1004 C C . ILE A 1 124 ? -9.227 23.672 3.801 1 98.62 124 ILE A C 1
ATOM 1006 O O . ILE A 1 124 ? -8.078 24.125 3.893 1 98.62 124 ILE A O 1
ATOM 1010 N N . SER A 1 125 ? -9.828 23.641 2.607 1 98.25 125 SER A N 1
ATOM 1011 C CA . SER A 1 125 ? -9.297 24.391 1.472 1 98.25 125 SER A CA 1
ATOM 1012 C C . SER A 1 125 ? -9.594 25.875 1.605 1 98.25 125 SER A C 1
ATOM 1014 O O . SER A 1 125 ? -9.008 26.703 0.898 1 98.25 125 SER A O 1
ATOM 1016 N N . ASP A 1 126 ? -10.555 26.203 2.438 1 98.44 126 ASP A N 1
ATOM 1017 C CA . ASP A 1 126 ? -10.906 27.578 2.732 1 98.44 126 ASP A CA 1
ATOM 1018 C C . ASP A 1 126 ? -9.992 28.172 3.805 1 98.44 126 ASP A C 1
ATOM 1020 O O . ASP A 1 126 ? -10.008 27.719 4.953 1 98.44 126 ASP A O 1
ATOM 1024 N N . ARG A 1 127 ? -9.289 29.234 3.41 1 98.38 127 ARG A N 1
ATOM 1025 C CA . ARG A 1 127 ? -8.336 29.844 4.328 1 98.38 127 ARG A CA 1
ATOM 1026 C C . ARG A 1 127 ? -9.031 30.359 5.582 1 98.38 127 ARG A C 1
ATOM 1028 O O . ARG A 1 127 ? -8.438 30.391 6.66 1 98.38 127 ARG A O 1
ATOM 1035 N N . LEU A 1 128 ? -10.305 30.75 5.438 1 98.81 128 LEU A N 1
ATOM 1036 C CA . LEU A 1 128 ? -11.047 31.219 6.602 1 98.81 128 LEU A CA 1
ATOM 1037 C C . LEU A 1 128 ? -11.305 30.094 7.586 1 98.81 128 LEU A C 1
ATOM 1039 O O . LEU A 1 128 ? -11.219 30.281 8.797 1 98.81 128 LEU A O 1
ATOM 1043 N N . VAL A 1 129 ? -11.609 28.922 7.086 1 98.88 129 VAL A N 1
ATOM 1044 C CA . VAL A 1 129 ? -11.828 27.734 7.918 1 98.88 129 VAL A CA 1
ATOM 1045 C C . VAL A 1 129 ? -10.523 27.359 8.609 1 98.88 129 VAL A C 1
ATOM 1047 O O . VAL A 1 129 ? -10.508 27.047 9.805 1 98.88 129 VAL A O 1
ATOM 1050 N N . VAL A 1 130 ? -9.422 27.391 7.891 1 98.88 130 VAL A N 1
ATOM 1051 C CA . VAL A 1 130 ? -8.109 27.078 8.445 1 98.88 130 VAL A CA 1
ATOM 1052 C C . VAL A 1 130 ? -7.789 28.047 9.586 1 98.88 130 VAL A C 1
ATOM 1054 O O . VAL A 1 130 ? -7.332 27.625 10.648 1 98.88 130 VAL A O 1
ATOM 1057 N N . ALA A 1 131 ? -8.039 29.312 9.359 1 98.88 131 ALA A N 1
ATOM 1058 C CA . ALA A 1 131 ? -7.785 30.328 10.367 1 98.88 131 ALA A CA 1
ATOM 1059 C C . ALA A 1 131 ? -8.664 30.109 11.602 1 98.88 131 ALA A C 1
ATOM 1061 O O . ALA A 1 131 ? -8.211 30.312 12.734 1 98.88 131 ALA A O 1
ATOM 1062 N N . ASP A 1 132 ? -9.906 29.75 11.383 1 98.88 132 ASP A N 1
ATOM 1063 C CA . ASP A 1 132 ? -10.82 29.484 12.492 1 98.88 132 ASP A CA 1
ATOM 1064 C C . ASP A 1 132 ? -10.32 28.312 13.344 1 98.88 132 ASP A C 1
ATOM 1066 O O . ASP A 1 132 ? -10.367 28.375 14.57 1 98.88 132 ASP A O 1
ATOM 1070 N N . ILE A 1 133 ? -9.852 27.266 12.727 1 98.81 133 ILE A N 1
ATOM 1071 C CA . ILE A 1 133 ? -9.359 26.094 13.43 1 98.81 133 ILE A CA 1
ATOM 1072 C C . ILE A 1 133 ? -8.117 26.453 14.242 1 98.81 133 ILE A C 1
ATOM 1074 O O . ILE A 1 133 ? -7.977 26.031 15.391 1 98.81 133 ILE A O 1
ATOM 1078 N N . ALA A 1 134 ? -7.203 27.266 13.664 1 98.81 134 ALA A N 1
ATOM 1079 C CA . ALA A 1 134 ? -6.039 27.734 14.406 1 98.81 134 ALA A CA 1
ATOM 1080 C C . ALA A 1 134 ? -6.457 28.547 15.625 1 98.81 134 ALA A C 1
ATOM 1082 O O . ALA A 1 134 ? -5.895 28.375 16.719 1 98.81 134 ALA A O 1
ATOM 1083 N N . ALA A 1 135 ? -7.457 29.406 15.461 1 98.81 135 ALA A N 1
ATOM 1084 C CA . ALA A 1 135 ? -7.961 30.234 16.547 1 98.81 135 ALA A CA 1
ATOM 1085 C C . ALA A 1 135 ? -8.57 29.391 17.656 1 98.81 135 ALA A C 1
ATOM 1087 O O . ALA A 1 135 ? -8.398 29.672 18.844 1 98.81 135 ALA A O 1
ATOM 1088 N N . GLU A 1 136 ? -9.312 28.359 17.25 1 98.69 136 GLU A N 1
ATOM 1089 C CA . GLU A 1 136 ? -9.898 27.406 18.203 1 98.69 136 GLU A CA 1
ATOM 1090 C C . GLU A 1 136 ? -8.82 26.75 19.047 1 98.69 136 GLU A C 1
ATOM 1092 O O . GLU A 1 136 ? -9.102 26.25 20.141 1 98.69 136 GLU A O 1
ATOM 1097 N N . ARG A 1 137 ? -7.578 26.719 18.531 1 98.25 137 ARG A N 1
ATOM 1098 C CA . ARG A 1 137 ? -6.469 26.094 19.25 1 98.25 137 ARG A CA 1
ATOM 1099 C C . ARG A 1 137 ? -5.625 27.141 19.969 1 98.25 137 ARG A C 1
ATOM 1101 O O . ARG A 1 137 ? -4.523 26.844 20.438 1 98.25 137 ARG A O 1
ATOM 1108 N N . GLY A 1 138 ? -6.012 28.375 20 1 98.25 138 GLY A N 1
ATOM 1109 C CA . GLY A 1 138 ? -5.391 29.406 20.812 1 98.25 138 GLY A CA 1
ATOM 1110 C C . GLY A 1 138 ? -4.414 30.281 20.047 1 98.25 138 GLY A C 1
ATOM 1111 O O . GLY A 1 138 ? -3.643 31.031 20.641 1 98.25 138 GLY A O 1
ATOM 1112 N N . HIS A 1 139 ? -4.449 30.219 18.734 1 98.62 139 HIS A N 1
ATOM 1113 C CA . HIS A 1 139 ? -3.514 31 17.922 1 98.62 139 HIS A CA 1
ATOM 1114 C C . HIS A 1 139 ? -4.203 32.188 17.297 1 98.62 139 HIS A C 1
ATOM 1116 O O . HIS A 1 139 ? -5.43 32.219 17.172 1 98.62 139 HIS A O 1
ATOM 1122 N N . ASP A 1 140 ? -3.492 33.219 16.969 1 98.38 140 ASP A N 1
ATOM 1123 C CA . ASP A 1 140 ? -4.027 34.469 16.438 1 98.38 140 ASP A CA 1
ATOM 1124 C C . ASP A 1 140 ? -4.598 34.25 15.039 1 98.38 140 ASP A C 1
ATOM 1126 O O . ASP A 1 140 ? -3.854 33.969 14.094 1 98.38 140 ASP A O 1
ATOM 1130 N N . ARG A 1 141 ? -5.867 34.406 14.906 1 98.56 141 ARG A N 1
ATOM 1131 C CA . ARG A 1 141 ? -6.574 34.219 13.648 1 98.56 141 ARG A CA 1
ATOM 1132 C C . ARG A 1 141 ? -6.047 35.125 12.562 1 98.56 141 ARG A C 1
ATOM 1134 O O . ARG A 1 141 ? -5.824 34.719 11.43 1 98.56 141 ARG A O 1
ATOM 1141 N N . GLY A 1 142 ? -5.914 36.438 12.875 1 98.56 142 GLY A N 1
ATOM 1142 C CA . GLY A 1 142 ? -5.402 37.406 11.938 1 98.56 142 GLY A CA 1
ATOM 1143 C C . GLY A 1 142 ? -3.986 37.125 11.477 1 98.56 142 GLY A C 1
ATOM 1144 O O . GLY A 1 142 ? -3.668 37.281 10.297 1 98.56 142 GLY A O 1
ATOM 1145 N N . ALA A 1 143 ? -3.154 36.688 12.383 1 98.38 143 ALA A N 1
ATOM 1146 C CA . ALA A 1 143 ? -1.786 36.312 12.039 1 98.38 143 ALA A CA 1
ATOM 1147 C C . ALA A 1 143 ? -1.769 35.156 11.047 1 98.38 143 ALA A C 1
ATOM 1149 O O . ALA A 1 143 ? -1.008 35.156 10.078 1 98.38 143 ALA A O 1
ATOM 1150 N N . LEU A 1 144 ? -2.605 34.156 11.281 1 98.38 144 LEU A N 1
ATOM 1151 C CA . LEU A 1 144 ? -2.672 33 10.375 1 98.38 144 LEU A CA 1
ATOM 1152 C C . LEU A 1 144 ? -3.092 33.469 8.977 1 98.38 144 LEU A C 1
ATOM 1154 O O . LEU A 1 144 ? -2.512 33.031 7.98 1 98.38 144 LEU A O 1
ATOM 1158 N N . LEU A 1 145 ? -4.102 34.281 8.867 1 98.62 145 LEU A N 1
ATOM 1159 C CA . LEU A 1 145 ? -4.574 34.75 7.57 1 98.62 145 LEU A CA 1
ATOM 1160 C C . LEU A 1 145 ? -3.477 35.5 6.836 1 98.62 145 LEU A C 1
ATOM 1162 O O . LEU A 1 145 ? -3.348 35.406 5.613 1 98.62 145 LEU A O 1
ATOM 1166 N N . SER A 1 146 ? -2.707 36.281 7.586 1 98.62 146 SER A N 1
ATOM 1167 C CA . SER A 1 146 ? -1.576 36.969 6.996 1 98.62 146 SER A CA 1
ATOM 1168 C C . SER A 1 146 ? -0.518 36 6.488 1 98.62 146 SER A C 1
ATOM 1170 O O . SER A 1 146 ? 0.019 36.188 5.391 1 98.62 146 SER A O 1
ATOM 1172 N N . VAL A 1 147 ? -0.229 35 7.254 1 98.31 147 VAL A N 1
ATOM 1173 C CA . VAL A 1 147 ? 0.77 34 6.93 1 98.31 147 VAL A CA 1
ATOM 1174 C C . VAL A 1 147 ? 0.38 33.281 5.637 1 98.31 147 VAL A C 1
ATOM 1176 O O . VAL A 1 147 ? 1.217 33.094 4.75 1 98.31 147 VAL A O 1
ATOM 1179 N N . VAL A 1 148 ? -0.848 32.906 5.512 1 97.88 148 VAL A N 1
ATOM 1180 C CA . VAL A 1 148 ? -1.319 32.094 4.402 1 97.88 148 VAL A CA 1
ATOM 1181 C C . VAL A 1 148 ? -1.197 32.875 3.096 1 97.88 148 VAL A C 1
ATOM 1183 O O . VAL A 1 148 ? -1.015 32.281 2.027 1 97.88 148 VAL A O 1
ATOM 1186 N N . GLU A 1 149 ? -1.231 34.188 3.189 1 97.31 149 GLU A N 1
ATOM 1187 C CA . GLU A 1 149 ? -1.2 35.031 1.99 1 97.31 149 GLU A CA 1
ATOM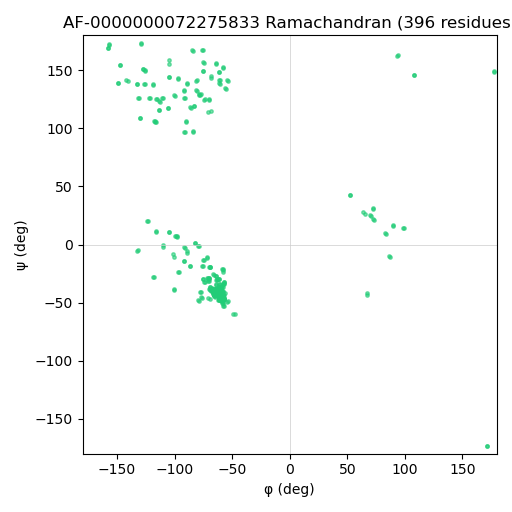 1188 C C . GLU A 1 149 ? 0.193 35.594 1.755 1 97.31 149 GLU A C 1
ATOM 1190 O O . GLU A 1 149 ? 0.45 36.219 0.715 1 97.31 149 GLU A O 1
ATOM 1195 N N . ASP A 1 150 ? 1.023 35.438 2.686 1 98.19 150 ASP A N 1
ATOM 1196 C CA . ASP A 1 150 ? 2.359 36.031 2.66 1 98.19 150 ASP A CA 1
ATOM 1197 C C . ASP A 1 150 ? 3.262 35.281 1.666 1 98.19 150 ASP A C 1
ATOM 1199 O O . ASP A 1 150 ? 3.473 34.062 1.784 1 98.19 150 ASP A O 1
ATOM 1203 N N . PRO A 1 151 ? 3.881 35.969 0.694 1 98.19 151 PRO A N 1
ATOM 1204 C CA . PRO A 1 151 ? 4.766 35.344 -0.289 1 98.19 151 PRO A CA 1
ATOM 1205 C C . PRO A 1 151 ? 5.934 34.594 0.357 1 98.19 151 PRO A C 1
ATOM 1207 O O . PRO A 1 151 ? 6.406 33.594 -0.182 1 98.19 151 PRO A O 1
ATOM 1210 N N . ALA A 1 152 ? 6.359 35.094 1.449 1 98.12 152 ALA A N 1
ATOM 1211 C CA . ALA A 1 152 ? 7.473 34.438 2.131 1 98.12 152 ALA A CA 1
ATOM 1212 C C . ALA A 1 152 ? 7.094 33.031 2.566 1 98.12 152 ALA A C 1
ATOM 1214 O O . ALA A 1 152 ? 7.887 32.094 2.422 1 98.12 152 ALA A O 1
ATOM 1215 N N . TRP A 1 153 ? 5.926 32.938 3.096 1 98.25 153 TRP A N 1
ATOM 1216 C CA . TRP A 1 153 ? 5.473 31.609 3.549 1 98.25 153 TRP A CA 1
ATOM 1217 C C . TRP A 1 153 ? 5.105 30.719 2.365 1 98.25 153 TRP A C 1
ATOM 1219 O O . TRP A 1 153 ? 5.27 29.5 2.424 1 98.25 153 TRP A O 1
ATOM 1229 N N . LYS A 1 154 ? 4.59 31.328 1.29 1 98.12 154 LYS A N 1
ATOM 1230 C CA . LYS A 1 154 ? 4.387 30.578 0.052 1 98.12 154 LYS A CA 1
ATOM 1231 C C . LYS A 1 154 ? 5.695 29.969 -0.438 1 98.12 154 LYS A C 1
ATOM 1233 O O . LYS A 1 154 ? 5.738 28.781 -0.792 1 98.12 154 LYS A O 1
ATOM 1238 N N . GLY A 1 155 ? 6.727 30.797 -0.45 1 98.5 155 GLY A N 1
ATOM 1239 C CA . GLY A 1 155 ? 8.039 30.312 -0.859 1 98.5 155 GLY A CA 1
ATOM 1240 C C . GLY A 1 155 ? 8.594 29.234 0.046 1 98.5 155 GLY A C 1
ATOM 1241 O O . GLY A 1 155 ? 9.188 28.266 -0.428 1 98.5 155 GLY A O 1
ATOM 1242 N N . ARG A 1 156 ? 8.406 29.391 1.332 1 98.25 156 ARG A N 1
ATOM 1243 C CA . ARG A 1 156 ? 8.867 28.391 2.295 1 98.25 156 ARG A CA 1
ATOM 1244 C C . ARG A 1 156 ? 8.203 27.047 2.059 1 98.25 156 ARG A C 1
ATOM 1246 O O . ARG A 1 156 ? 8.844 26 2.178 1 98.25 156 ARG A O 1
ATOM 1253 N N . LEU A 1 157 ? 6.922 27.062 1.797 1 98.69 157 LEU A N 1
ATOM 1254 C CA . LEU A 1 157 ? 6.215 25.812 1.531 1 98.69 157 LEU A CA 1
ATOM 1255 C C . LEU A 1 157 ? 6.758 25.141 0.274 1 98.69 157 LEU A C 1
ATOM 1257 O O . LEU A 1 157 ? 6.91 23.922 0.236 1 98.69 157 LEU A O 1
ATOM 1261 N N . VAL A 1 158 ? 7.043 25.922 -0.761 1 98.25 158 VAL A N 1
ATOM 1262 C CA . VAL A 1 158 ? 7.645 25.375 -1.978 1 98.25 158 VAL A CA 1
ATOM 1263 C C . VAL A 1 158 ? 8.969 24.703 -1.643 1 98.25 158 VAL A C 1
ATOM 1265 O O . VAL A 1 158 ? 9.25 23.594 -2.133 1 98.25 158 VAL A O 1
ATOM 1268 N N . GLU A 1 159 ? 9.727 25.328 -0.786 1 98.25 159 GLU A N 1
ATOM 1269 C CA . GLU A 1 159 ? 11.008 24.766 -0.369 1 98.25 159 GLU A CA 1
ATOM 1270 C C . GLU A 1 159 ? 10.805 23.469 0.401 1 98.25 159 GLU A C 1
ATOM 1272 O O . GLU A 1 159 ? 11.586 22.516 0.239 1 98.25 159 GLU A O 1
ATOM 1277 N N . GLU A 1 160 ? 9.82 23.453 1.274 1 98.19 160 GLU A N 1
ATOM 1278 C CA . GLU A 1 160 ? 9.5 22.234 2.018 1 98.19 160 GLU A CA 1
ATOM 1279 C C . GLU A 1 160 ? 9.18 21.094 1.075 1 98.19 160 GLU A C 1
ATOM 1281 O O . GLU A 1 160 ? 9.633 19.953 1.288 1 98.19 160 GLU A O 1
ATOM 1286 N N . VAL A 1 161 ? 8.406 21.344 0.053 1 98.19 161 VAL A N 1
ATOM 1287 C CA . VAL A 1 161 ? 7.996 20.328 -0.911 1 98.19 161 VAL A CA 1
ATOM 1288 C C . VAL A 1 161 ? 9.203 19.859 -1.716 1 98.19 161 VAL A C 1
ATOM 1290 O O . VAL A 1 161 ? 9.367 18.656 -1.97 1 98.19 161 VAL A O 1
ATOM 1293 N N . GLU A 1 162 ? 10.062 20.797 -2.061 1 97.56 162 GLU A N 1
ATOM 1294 C CA . GLU A 1 162 ? 11.273 20.453 -2.799 1 97.56 162 GLU A CA 1
ATOM 1295 C C . GLU A 1 162 ? 12.203 19.594 -1.958 1 97.56 162 GLU A C 1
ATOM 1297 O O . GLU A 1 162 ? 12.836 18.672 -2.477 1 97.56 162 GLU A O 1
ATOM 1302 N N . GLU A 1 163 ? 12.297 19.938 -0.708 1 97.62 163 GLU A N 1
ATOM 1303 C CA . GLU A 1 163 ? 13.094 19.109 0.191 1 97.62 163 GLU A CA 1
ATOM 1304 C C . GLU A 1 163 ? 12.531 17.688 0.281 1 97.62 163 GLU A C 1
ATOM 1306 O O . GLU A 1 163 ? 13.289 16.719 0.279 1 97.62 163 GLU A O 1
ATOM 1311 N N . ALA A 1 164 ? 11.234 17.562 0.408 1 97.69 164 ALA A N 1
ATOM 1312 C CA . ALA A 1 164 ? 10.586 16.25 0.421 1 97.69 164 ALA A CA 1
ATOM 1313 C C . ALA A 1 164 ? 10.898 15.469 -0.854 1 97.69 164 ALA A C 1
ATOM 1315 O O . ALA A 1 164 ? 11.195 14.273 -0.801 1 97.69 164 ALA A O 1
ATOM 1316 N N . ARG A 1 165 ? 10.82 16.141 -1.984 1 95.19 165 ARG A N 1
ATOM 1317 C CA . ARG A 1 165 ? 11.133 15.531 -3.271 1 95.19 165 ARG A CA 1
ATOM 1318 C C . ARG A 1 165 ? 12.555 14.977 -3.279 1 95.19 165 ARG A C 1
ATOM 1320 O O . ARG A 1 165 ? 12.781 13.852 -3.729 1 95.19 165 ARG A O 1
ATOM 1327 N N . ARG A 1 166 ? 13.492 15.758 -2.797 1 95 166 ARG A N 1
ATOM 1328 C CA . ARG A 1 166 ? 14.898 15.352 -2.75 1 95 166 ARG A CA 1
ATOM 1329 C C . ARG A 1 166 ? 15.086 14.141 -1.835 1 95 166 ARG A C 1
ATOM 1331 O O . ARG A 1 166 ? 15.945 13.297 -2.08 1 95 166 ARG A O 1
ATOM 1338 N N . ASP A 1 167 ? 14.234 14.094 -0.85 1 95.69 167 ASP A N 1
ATOM 1339 C CA . ASP A 1 167 ? 14.289 12.984 0.092 1 95.69 167 ASP A CA 1
ATOM 1340 C C . ASP A 1 167 ? 13.617 11.742 -0.485 1 95.69 167 ASP A C 1
ATOM 1342 O O . ASP A 1 167 ? 13.562 10.695 0.169 1 95.69 167 ASP A O 1
ATOM 1346 N N . GLY A 1 168 ? 13.086 11.82 -1.671 1 94.5 168 GLY A N 1
ATOM 1347 C CA . GLY A 1 168 ? 12.508 10.68 -2.355 1 94.5 168 GLY A CA 1
ATOM 1348 C C . GLY A 1 168 ? 11.031 10.5 -2.062 1 94.5 168 GLY A C 1
ATOM 1349 O O . GLY A 1 168 ? 10.461 9.438 -2.34 1 94.5 168 GLY A O 1
ATOM 1350 N N . VAL A 1 169 ? 10.375 11.477 -1.541 1 96.5 169 VAL A N 1
ATOM 1351 C CA . VAL A 1 169 ? 8.969 11.398 -1.167 1 96.5 169 VAL A CA 1
ATOM 1352 C C . VAL A 1 169 ? 8.094 11.5 -2.416 1 96.5 169 VAL A C 1
ATOM 1354 O O . VAL A 1 169 ? 8.273 12.414 -3.23 1 96.5 169 VAL A O 1
ATOM 1357 N N . PHE A 1 170 ? 7.18 10.609 -2.602 1 94.69 170 PHE A N 1
ATOM 1358 C CA . PHE A 1 170 ? 6.301 10.602 -3.764 1 94.69 170 PHE A CA 1
ATOM 1359 C C . PHE A 1 170 ? 4.848 10.414 -3.342 1 94.69 170 PHE A C 1
ATOM 1361 O O . PHE A 1 170 ? 3.945 10.438 -4.18 1 94.69 170 PHE A O 1
ATOM 1368 N N . GLY A 1 171 ? 4.641 10.188 -2.098 1 95.5 171 GLY A N 1
ATOM 1369 C CA . GLY A 1 171 ? 3.324 9.977 -1.513 1 95.5 171 GLY A CA 1
ATOM 1370 C C . GLY A 1 171 ? 3.275 10.281 -0.027 1 95.5 171 GLY A C 1
ATOM 1371 O O . GLY A 1 171 ? 4.301 10.578 0.585 1 95.5 171 GLY A O 1
ATOM 1372 N N . ALA A 1 172 ? 2.137 10.273 0.507 1 97.5 172 ALA A N 1
ATOM 1373 C CA . ALA A 1 172 ? 1.921 10.547 1.927 1 97.5 172 ALA A CA 1
ATOM 1374 C C . ALA A 1 172 ? 0.85 9.625 2.502 1 97.5 172 ALA A C 1
ATOM 1376 O O . ALA A 1 172 ? -0.11 9.266 1.813 1 97.5 172 ALA A O 1
ATOM 1377 N N . PRO A 1 173 ? 1.101 9.188 3.732 1 98.5 173 PRO A N 1
ATOM 1378 C CA . PRO A 1 173 ? 2.223 9.508 4.621 1 98.5 173 PRO A CA 1
ATOM 1379 C C . PRO A 1 173 ? 3.512 8.797 4.215 1 98.5 173 PRO A C 1
ATOM 1381 O O . PRO A 1 173 ? 3.465 7.738 3.576 1 98.5 173 PRO A O 1
ATOM 1384 N N . PHE A 1 174 ? 4.535 9.367 4.453 1 98.62 174 PHE A N 1
ATOM 1385 C CA . PHE A 1 174 ? 5.883 8.867 4.211 1 98.62 174 PHE A CA 1
ATOM 1386 C C . PHE A 1 174 ? 6.766 9.07 5.434 1 98.62 174 PHE A C 1
ATOM 1388 O O . PHE A 1 174 ? 6.711 10.125 6.078 1 98.62 174 PHE A O 1
ATOM 1395 N N . PHE A 1 175 ? 7.555 8.109 5.773 1 98.75 175 PHE A N 1
ATOM 1396 C CA . PHE A 1 175 ? 8.391 8.156 6.969 1 98.75 175 PHE A CA 1
ATOM 1397 C C . PHE A 1 175 ? 9.852 7.891 6.621 1 98.75 175 PHE A C 1
ATOM 1399 O O . PHE A 1 175 ? 10.148 7.035 5.785 1 98.75 175 PHE A O 1
ATOM 1406 N N . LEU A 1 176 ? 10.734 8.602 7.18 1 98.19 176 LEU A N 1
ATOM 1407 C CA . LEU A 1 176 ? 12.156 8.297 7.176 1 98.19 176 LEU A CA 1
ATOM 1408 C C . LEU A 1 176 ? 12.648 7.957 8.578 1 98.19 176 LEU A C 1
ATOM 1410 O O . LEU A 1 176 ? 12.523 8.773 9.5 1 98.19 176 LEU A O 1
ATOM 1414 N N . VAL A 1 177 ? 13.078 6.762 8.781 1 98 177 VAL A N 1
ATOM 1415 C CA . VAL A 1 177 ? 13.602 6.273 10.055 1 98 177 VAL A CA 1
ATOM 1416 C C . VAL A 1 177 ? 15.07 5.887 9.898 1 98 177 VAL A C 1
ATOM 1418 O O . VAL A 1 177 ? 15.383 4.836 9.336 1 98 177 VAL A O 1
ATOM 1421 N N . ASP A 1 178 ? 15.961 6.727 10.43 1 94.44 178 ASP A N 1
ATOM 1422 C CA . ASP A 1 178 ? 17.391 6.477 10.32 1 94.44 178 ASP A CA 1
ATOM 1423 C C . ASP A 1 178 ? 17.797 6.242 8.867 1 94.44 178 ASP A C 1
ATOM 1425 O O . ASP A 1 178 ? 18.5 5.281 8.555 1 94.44 178 ASP A O 1
ATOM 1429 N N . GLY A 1 179 ? 17.234 7.062 8.008 1 93.88 179 GLY A N 1
ATOM 1430 C CA . GLY A 1 179 ? 17.578 6.992 6.598 1 93.88 179 GLY A CA 1
ATOM 1431 C C . GLY A 1 179 ? 16.734 5.98 5.836 1 93.88 179 GLY A C 1
ATOM 1432 O O . GLY A 1 179 ? 16.797 5.926 4.605 1 93.88 179 GLY A O 1
ATOM 1433 N N . GLU A 1 180 ? 15.969 5.152 6.496 1 97.44 180 GLU A N 1
ATOM 1434 C CA . GLU A 1 180 ? 15.133 4.141 5.855 1 97.44 180 GLU A CA 1
ATOM 1435 C C . GLU A 1 180 ? 13.734 4.68 5.566 1 97.44 180 GLU A C 1
ATOM 1437 O O . GLU A 1 180 ? 13.047 5.156 6.469 1 97.44 180 GLU A O 1
ATOM 1442 N N . PRO A 1 181 ? 13.305 4.566 4.277 1 98.12 181 PRO A N 1
ATOM 1443 C CA . PRO A 1 181 ? 12 5.105 3.896 1 98.12 181 PRO A CA 1
ATOM 1444 C C . PRO A 1 181 ? 10.867 4.09 4.062 1 98.12 181 PRO A C 1
ATOM 1446 O O . PRO A 1 181 ? 11.055 2.9 3.795 1 98.12 181 PRO A O 1
ATOM 1449 N N . PHE A 1 182 ? 9.766 4.52 4.551 1 98.5 182 PHE A N 1
ATOM 1450 C CA . PHE A 1 182 ? 8.523 3.764 4.645 1 98.5 182 PHE A CA 1
ATOM 1451 C C . PHE A 1 182 ? 7.348 4.582 4.117 1 98.5 182 PHE A C 1
ATOM 1453 O O . PHE A 1 182 ? 7.137 5.719 4.547 1 98.5 182 PHE A O 1
ATOM 1460 N N . TRP A 1 183 ? 6.609 4.027 3.193 1 97.5 183 TRP A N 1
ATOM 1461 C CA . TRP A 1 183 ? 5.504 4.754 2.578 1 97.5 183 TRP A CA 1
ATOM 1462 C C . TRP A 1 183 ? 4.168 4.086 2.893 1 97.5 183 TRP A C 1
ATOM 1464 O O . TRP A 1 183 ? 3.99 2.893 2.643 1 97.5 183 TRP A O 1
ATOM 1474 N N . GLY A 1 184 ? 3.244 4.926 3.463 1 97.19 184 GLY A N 1
ATOM 1475 C CA . GLY A 1 184 ? 1.9 4.438 3.729 1 97.19 184 GLY A CA 1
ATOM 1476 C C . GLY A 1 184 ? 1.625 4.219 5.203 1 97.19 184 GLY A C 1
ATOM 1477 O O . GLY A 1 184 ? 2.508 3.787 5.949 1 97.19 184 GLY A O 1
ATOM 1478 N N . ALA A 1 185 ? 0.36 4.48 5.594 1 96.88 185 ALA A N 1
ATOM 1479 C CA . ALA A 1 185 ? -0.032 4.293 6.988 1 96.88 185 ALA A CA 1
ATOM 1480 C C . ALA A 1 185 ? 0.078 2.828 7.398 1 96.88 185 ALA A C 1
ATOM 1482 O O . ALA A 1 185 ? 0.322 2.523 8.57 1 96.88 185 ALA A O 1
ATOM 1483 N N . ASP A 1 186 ? -0.066 1.986 6.414 1 93.62 186 ASP A N 1
ATOM 1484 C CA . ASP A 1 186 ? 0.011 0.55 6.664 1 93.62 186 ASP A CA 1
ATOM 1485 C C . ASP A 1 186 ? 1.444 0.123 6.973 1 93.62 186 ASP A C 1
ATOM 1487 O O . ASP A 1 186 ? 1.677 -0.99 7.449 1 93.62 186 ASP A O 1
ATOM 1491 N N . ARG A 1 187 ? 2.391 0.999 6.742 1 96.19 187 ARG A N 1
ATOM 1492 C CA . ARG A 1 187 ? 3.781 0.672 7.035 1 96.19 187 ARG A CA 1
ATOM 1493 C C . ARG A 1 187 ? 4.156 1.088 8.453 1 96.19 187 ARG A C 1
ATOM 1495 O O . ARG A 1 187 ? 5.27 0.827 8.906 1 96.19 187 ARG A O 1
ATOM 1502 N N . LEU A 1 188 ? 3.262 1.701 9.18 1 96.5 188 LEU A N 1
ATOM 1503 C CA . LEU A 1 188 ? 3.57 2.121 10.547 1 96.5 188 LEU A CA 1
ATOM 1504 C C . LEU A 1 188 ? 3.922 0.922 11.422 1 96.5 188 LEU A C 1
ATOM 1506 O O . LEU A 1 188 ? 4.789 1.016 12.289 1 96.5 188 LEU A O 1
ATOM 1510 N N . ASP A 1 189 ? 3.301 -0.224 11.18 1 94.75 189 ASP A N 1
ATOM 1511 C CA . ASP A 1 189 ? 3.648 -1.425 11.938 1 94.75 189 ASP A CA 1
ATOM 1512 C C . ASP A 1 189 ? 5.062 -1.892 11.602 1 94.75 189 ASP A C 1
ATOM 1514 O O . ASP A 1 189 ? 5.77 -2.414 12.469 1 94.75 189 ASP A O 1
ATOM 1518 N N . MET A 1 190 ? 5.406 -1.771 10.367 1 96.25 190 MET A N 1
ATOM 1519 C CA . MET A 1 190 ? 6.773 -2.102 9.977 1 96.25 190 MET A CA 1
ATOM 1520 C C . MET A 1 190 ? 7.77 -1.135 10.617 1 96.25 190 MET A C 1
ATOM 1522 O O . MET A 1 190 ? 8.867 -1.534 11 1 96.25 190 MET A O 1
ATOM 1526 N N . VAL A 1 191 ? 7.398 0.163 10.664 1 97.88 191 VAL A N 1
ATOM 1527 C CA . VAL A 1 191 ? 8.227 1.151 11.352 1 97.88 191 VAL A CA 1
ATOM 1528 C C . VAL A 1 191 ? 8.406 0.744 12.812 1 97.88 191 VAL A C 1
ATOM 1530 O O . VAL A 1 191 ? 9.516 0.811 13.344 1 97.88 191 VAL A O 1
ATOM 1533 N N . ASP A 1 192 ? 7.328 0.338 13.461 1 97.56 192 ASP A N 1
ATOM 1534 C CA . ASP A 1 192 ? 7.391 -0.147 14.836 1 97.56 192 ASP A CA 1
ATOM 1535 C C . ASP A 1 192 ? 8.406 -1.276 14.977 1 97.56 192 ASP A C 1
ATOM 1537 O O . ASP A 1 192 ? 9.289 -1.221 15.836 1 97.56 192 ASP A O 1
ATOM 1541 N N . THR A 1 193 ? 8.312 -2.264 14.078 1 96.69 193 THR A N 1
ATOM 1542 C CA . THR A 1 193 ? 9.219 -3.406 14.086 1 96.69 193 THR A CA 1
ATOM 1543 C C . THR A 1 193 ? 10.656 -2.961 13.82 1 96.69 193 THR A C 1
ATOM 1545 O O . THR A 1 193 ? 11.594 -3.459 14.445 1 96.69 193 THR A O 1
ATOM 1548 N N . TRP A 1 194 ? 10.781 -2.037 12.883 1 97.38 194 TRP A N 1
ATOM 1549 C CA . TRP A 1 194 ? 12.094 -1.505 12.531 1 97.38 194 TRP A CA 1
ATOM 1550 C C . TRP A 1 194 ? 12.773 -0.872 13.742 1 97.38 194 TRP A C 1
ATOM 1552 O O . TRP A 1 194 ? 13.953 -1.115 14 1 97.38 194 TRP A O 1
ATOM 1562 N N . LEU A 1 195 ? 12.023 -0.113 14.477 1 97.31 195 LEU A N 1
ATOM 1563 C CA . LEU A 1 195 ? 12.547 0.556 15.656 1 97.31 195 LEU A CA 1
ATOM 1564 C C . LEU A 1 195 ? 12.859 -0.453 16.766 1 97.31 195 LEU A C 1
ATOM 1566 O O . LEU A 1 195 ? 13.898 -0.36 17.422 1 97.31 195 LEU A O 1
ATOM 1570 N N . ALA A 1 196 ? 12.023 -1.446 16.922 1 96.81 196 ALA A N 1
ATOM 1571 C CA . ALA A 1 196 ? 12.203 -2.465 17.953 1 96.81 196 ALA A CA 1
ATOM 1572 C C . ALA A 1 196 ? 13.469 -3.273 17.719 1 96.81 196 ALA A C 1
ATOM 1574 O O . ALA A 1 196 ? 14.18 -3.623 18.656 1 96.81 196 ALA A O 1
ATOM 1575 N N . LYS A 1 197 ? 13.758 -3.547 16.484 1 95.62 197 LYS A N 1
ATOM 1576 C CA . LYS A 1 197 ? 14.875 -4.418 16.125 1 95.62 197 LYS A CA 1
ATOM 1577 C C . LYS A 1 197 ? 16.156 -3.609 15.898 1 95.62 197 LYS A C 1
ATOM 1579 O O . LYS A 1 197 ? 17.25 -4.168 15.867 1 95.62 197 LYS A O 1
ATOM 1584 N N . GLY A 1 198 ? 16.031 -2.301 15.758 1 92.75 198 GLY A N 1
ATOM 1585 C CA . GLY A 1 198 ? 17.156 -1.485 15.352 1 92.75 198 GLY A CA 1
ATOM 1586 C C . GLY A 1 198 ? 17.531 -1.667 13.891 1 92.75 198 GLY A C 1
ATOM 1587 O O . GLY A 1 198 ? 18.703 -1.659 13.531 1 92.75 198 GLY A O 1
ATOM 1588 N N . GLY A 1 199 ? 16.531 -1.947 13.133 1 92.56 199 GLY A N 1
ATOM 1589 C CA . GLY A 1 199 ? 16.734 -2.234 11.719 1 92.56 199 GLY A CA 1
ATOM 1590 C C . GLY A 1 199 ? 16.875 -3.717 11.43 1 92.56 199 GLY A C 1
ATOM 1591 O O . GLY A 1 199 ? 17.031 -4.523 12.352 1 92.56 199 GLY A O 1
ATOM 1592 N N . TRP A 1 200 ? 16.703 -4.031 10.172 1 92.12 200 TRP A N 1
ATOM 1593 C CA . TRP A 1 200 ? 17.016 -5.379 9.711 1 92.12 200 TRP A CA 1
ATOM 1594 C C . TRP A 1 200 ? 17.438 -5.363 8.242 1 92.12 200 TRP A C 1
ATOM 1596 O O . TRP A 1 200 ? 17.156 -4.406 7.52 1 92.12 200 TRP A O 1
ATOM 1606 N N . MET B 1 1 ? -18.922 -25.344 6.164 1 65.06 1 MET B N 1
ATOM 1607 C CA . MET B 1 1 ? -17.516 -25 6.273 1 65.06 1 MET B CA 1
ATOM 1608 C C . MET B 1 1 ? -17.297 -23.531 5.898 1 65.06 1 MET B C 1
ATOM 1610 O O . MET B 1 1 ? -18.031 -22.969 5.086 1 65.06 1 MET B O 1
ATOM 1614 N N . PRO B 1 2 ? -16.391 -22.781 6.617 1 82 2 PRO B N 1
ATOM 1615 C CA . PRO B 1 2 ? -16.25 -21.359 6.273 1 82 2 PRO B CA 1
ATOM 1616 C C . PRO B 1 2 ? -15.773 -21.141 4.84 1 82 2 PRO B C 1
ATOM 1618 O O . PRO B 1 2 ? -15.086 -22 4.277 1 82 2 PRO B O 1
ATOM 1621 N N . GLU B 1 3 ? -16.266 -20.188 4.18 1 91.62 3 GLU B N 1
ATOM 1622 C CA . GLU B 1 3 ? -15.906 -19.844 2.805 1 91.62 3 GLU B CA 1
ATOM 1623 C C . GLU B 1 3 ? -14.406 -19.609 2.658 1 91.62 3 GLU B C 1
ATOM 1625 O O . GLU B 1 3 ? -13.773 -19.016 3.531 1 91.62 3 GLU B O 1
ATOM 1630 N N . PRO B 1 4 ? -13.812 -20.188 1.626 1 96.75 4 PRO B N 1
ATOM 1631 C CA . PRO B 1 4 ? -12.383 -19.953 1.402 1 96.75 4 PRO B CA 1
ATOM 1632 C C . PRO B 1 4 ? -12.062 -18.484 1.148 1 96.75 4 PRO B C 1
ATOM 1634 O O . PRO B 1 4 ? -12.914 -17.734 0.676 1 96.75 4 PRO B O 1
ATOM 1637 N N . LEU B 1 5 ? -10.891 -18.109 1.567 1 98 5 LEU B N 1
ATOM 1638 C CA . LEU B 1 5 ? -10.352 -16.844 1.056 1 98 5 LEU B CA 1
ATOM 1639 C C . LEU B 1 5 ? -10.016 -16.969 -0.427 1 98 5 LEU B C 1
ATOM 1641 O O . LEU B 1 5 ? -9.609 -18.031 -0.892 1 98 5 LEU B O 1
ATOM 1645 N N . THR B 1 6 ? -10.211 -15.953 -1.113 1 98.62 6 THR B N 1
ATOM 1646 C CA . THR B 1 6 ? -9.703 -15.914 -2.479 1 98.62 6 THR B CA 1
ATOM 1647 C C . THR B 1 6 ? -8.406 -15.109 -2.543 1 98.62 6 THR B C 1
ATOM 1649 O O . THR B 1 6 ? -8.305 -14.031 -1.954 1 98.62 6 THR B O 1
ATOM 1652 N N . PHE B 1 7 ? -7.418 -15.68 -3.115 1 98.88 7 PHE B N 1
ATOM 1653 C CA . PHE B 1 7 ? -6.098 -15.078 -3.266 1 98.88 7 PHE B CA 1
ATOM 1654 C C . PHE B 1 7 ? -5.75 -14.898 -4.738 1 98.88 7 PHE B C 1
ATOM 1656 O O . PHE B 1 7 ? -5.52 -15.875 -5.453 1 98.88 7 PHE B O 1
ATOM 1663 N N . TYR B 1 8 ? -5.766 -13.664 -5.277 1 98.88 8 TYR B N 1
ATOM 1664 C CA . TYR B 1 8 ? -5.352 -13.328 -6.633 1 98.88 8 TYR B CA 1
ATOM 1665 C C . TYR B 1 8 ? -3.879 -12.945 -6.68 1 98.88 8 TYR B C 1
ATOM 1667 O O . TYR B 1 8 ? -3.418 -12.133 -5.875 1 98.88 8 TYR B O 1
ATOM 1675 N N . PHE B 1 9 ? -3.156 -13.523 -7.637 1 98.88 9 PHE B N 1
ATOM 1676 C CA . PHE B 1 9 ? -1.725 -13.258 -7.719 1 98.88 9 PHE B CA 1
ATOM 1677 C C . PHE B 1 9 ? -1.251 -13.281 -9.164 1 98.88 9 PHE B C 1
ATOM 1679 O O . PHE B 1 9 ? -1.943 -13.805 -10.047 1 98.88 9 PHE B O 1
ATOM 1686 N N . ASP B 1 10 ? -0.208 -12.617 -9.445 1 98.81 10 ASP B N 1
ATOM 1687 C CA . ASP B 1 10 ? 0.562 -12.68 -10.68 1 98.81 10 ASP B CA 1
ATOM 1688 C C . ASP B 1 10 ? 1.991 -13.148 -10.414 1 98.81 10 ASP B C 1
ATOM 1690 O O . ASP B 1 10 ? 2.641 -12.68 -9.477 1 98.81 10 ASP B O 1
ATOM 1694 N N . PHE B 1 11 ? 2.498 -14 -11.25 1 98.81 11 PHE B N 1
ATOM 1695 C CA . PHE B 1 11 ? 3.785 -14.641 -11.016 1 98.81 11 PHE B CA 1
ATOM 1696 C C . PHE B 1 11 ? 4.922 -13.633 -11.141 1 98.81 11 PHE B C 1
ATOM 1698 O O . PHE B 1 11 ? 6.043 -13.898 -10.695 1 98.81 11 PHE B O 1
ATOM 1705 N N . SER B 1 12 ? 4.684 -12.516 -11.781 1 98.06 12 SER B N 1
ATOM 1706 C CA . SER B 1 12 ? 5.719 -11.492 -11.914 1 98.06 12 SER B CA 1
ATOM 1707 C C . SER B 1 12 ? 5.68 -10.508 -10.742 1 98.06 12 SER B C 1
ATOM 1709 O O . SER B 1 12 ? 6.551 -9.648 -10.633 1 98.06 12 SER B O 1
ATOM 1711 N N . SER B 1 13 ? 4.719 -10.586 -9.891 1 97.75 13 SER B N 1
ATOM 1712 C CA . SER B 1 13 ? 4.578 -9.664 -8.766 1 97.75 13 SER B CA 1
ATOM 1713 C C . SER B 1 13 ? 5.395 -10.125 -7.562 1 97.75 13 SER B C 1
ATOM 1715 O O . SER B 1 13 ? 5.102 -11.164 -6.969 1 97.75 13 SER B O 1
ATOM 1717 N N . PRO B 1 14 ? 6.332 -9.359 -7.156 1 97.12 14 PRO B N 1
ATOM 1718 C CA . PRO B 1 14 ? 7.141 -9.75 -5.996 1 97.12 14 PRO B CA 1
ATOM 1719 C C . PRO B 1 14 ? 6.316 -9.867 -4.715 1 97.12 14 PRO B C 1
ATOM 1721 O O . PRO B 1 14 ? 6.531 -10.789 -3.922 1 97.12 14 PRO B O 1
ATOM 1724 N N . TYR B 1 15 ? 5.41 -8.961 -4.531 1 98 15 TYR B N 1
ATOM 1725 C CA . TYR B 1 15 ? 4.594 -8.984 -3.324 1 98 15 TYR B CA 1
ATOM 1726 C C . TYR B 1 15 ? 3.625 -10.156 -3.344 1 98 15 TYR B C 1
ATOM 1728 O O . TYR B 1 15 ? 3.234 -10.664 -2.289 1 98 15 TYR B O 1
ATOM 1736 N N . SER B 1 16 ? 3.221 -10.57 -4.559 1 98.75 16 SER B N 1
ATOM 1737 C CA . SER B 1 16 ? 2.449 -11.805 -4.66 1 98.75 16 SER B CA 1
ATOM 1738 C C . SER B 1 16 ? 3.236 -12.992 -4.121 1 98.75 16 SER B C 1
ATOM 1740 O O . SER B 1 16 ? 2.664 -13.891 -3.5 1 98.75 16 SER B O 1
ATOM 1742 N N . TRP B 1 17 ? 4.535 -12.992 -4.383 1 98.81 17 TRP B N 1
ATOM 1743 C CA . TRP B 1 17 ? 5.359 -14.07 -3.855 1 98.81 17 TRP B CA 1
ATOM 1744 C C . TRP B 1 17 ? 5.332 -14.086 -2.332 1 98.81 17 TRP B C 1
ATOM 1746 O O . TRP B 1 17 ? 5.102 -15.133 -1.72 1 98.81 17 TRP B O 1
ATOM 1756 N N . ILE B 1 18 ? 5.52 -12.938 -1.728 1 98.56 18 ILE B N 1
ATOM 1757 C CA . ILE B 1 18 ? 5.496 -12.836 -0.272 1 98.56 18 ILE B CA 1
ATOM 1758 C C . ILE B 1 18 ? 4.164 -13.359 0.26 1 98.56 18 ILE B C 1
ATOM 1760 O O . ILE B 1 18 ? 4.137 -14.148 1.203 1 98.56 18 ILE B O 1
ATOM 1764 N N . ALA B 1 19 ? 3.084 -12.93 -0.348 1 98.81 19 ALA B N 1
ATOM 1765 C CA . ALA B 1 19 ? 1.757 -13.367 0.075 1 98.81 19 ALA B CA 1
ATOM 1766 C C . ALA B 1 19 ? 1.59 -14.867 -0.108 1 98.81 19 ALA B C 1
ATOM 1768 O O . ALA B 1 19 ? 0.999 -15.547 0.74 1 98.81 19 ALA B O 1
ATOM 1769 N N . ALA B 1 20 ? 2.092 -15.375 -1.225 1 98.88 20 ALA B N 1
ATOM 1770 C CA . ALA B 1 20 ? 1.972 -16.797 -1.547 1 98.88 20 ALA B CA 1
ATOM 1771 C C . ALA B 1 20 ? 2.625 -17.656 -0.471 1 98.88 20 ALA B C 1
ATOM 1773 O O . ALA B 1 20 ? 2.105 -18.719 -0.117 1 98.88 20 ALA B O 1
ATOM 1774 N N . GLU B 1 21 ? 3.701 -17.203 0.067 1 98.69 21 GLU B N 1
ATOM 1775 C CA . GLU B 1 21 ? 4.445 -17.969 1.069 1 98.69 21 GLU B CA 1
ATOM 1776 C C . GLU B 1 21 ? 3.74 -17.938 2.422 1 98.69 21 GLU B C 1
ATOM 1778 O O . GLU B 1 21 ? 4.055 -18.719 3.312 1 98.69 21 GLU B O 1
ATOM 1783 N N . ARG B 1 22 ? 2.76 -17.031 2.562 1 98.25 22 ARG B N 1
ATOM 1784 C CA . ARG B 1 22 ? 2.242 -16.766 3.902 1 98.25 22 ARG B CA 1
ATOM 1785 C C . ARG B 1 22 ? 0.761 -17.109 3.996 1 98.25 22 ARG B C 1
ATOM 1787 O O . ARG B 1 22 ? 0.271 -17.484 5.066 1 98.25 22 ARG B O 1
ATOM 1794 N N . ILE B 1 23 ? 0.045 -17.031 2.898 1 98.56 23 ILE B N 1
ATOM 1795 C CA . ILE B 1 23 ? -1.413 -17 2.922 1 98.56 23 ILE B CA 1
ATOM 1796 C C . ILE B 1 23 ? -1.943 -18.375 3.365 1 98.56 23 ILE B C 1
ATOM 1798 O O . ILE B 1 23 ? -2.969 -18.453 4.043 1 98.56 23 ILE B O 1
ATOM 1802 N N . GLY B 1 24 ? -1.285 -19.469 2.955 1 98 24 GLY B N 1
ATOM 1803 C CA . GLY B 1 24 ? -1.715 -20.797 3.352 1 98 24 GLY B CA 1
ATOM 1804 C C . GLY B 1 24 ? -1.755 -20.984 4.855 1 98 24 GLY B C 1
ATOM 1805 O O . GLY B 1 24 ? -2.781 -21.391 5.41 1 98 24 GLY B O 1
ATOM 1806 N N . ASP B 1 25 ? -0.645 -20.672 5.547 1 97.69 25 ASP B N 1
ATOM 1807 C CA . ASP B 1 25 ? -0.552 -20.781 7 1 97.69 25 ASP B CA 1
ATOM 1808 C C . ASP B 1 25 ? -1.54 -19.844 7.688 1 97.69 25 ASP B C 1
ATOM 1810 O O . ASP B 1 25 ? -2.158 -20.219 8.688 1 97.69 25 ASP B O 1
ATOM 1814 N N . LEU B 1 26 ? -1.641 -18.641 7.164 1 98 26 LEU B N 1
ATOM 1815 C CA . LEU B 1 26 ? -2.561 -17.672 7.742 1 98 26 LEU B CA 1
ATOM 1816 C C . LEU B 1 26 ? -3.99 -18.203 7.734 1 98 26 LEU B C 1
ATOM 1818 O O . LEU B 1 26 ? -4.672 -18.188 8.758 1 98 26 LEU B O 1
ATOM 1822 N N . ALA B 1 27 ? -4.418 -18.672 6.609 1 98.06 27 ALA B N 1
ATOM 1823 C CA . ALA B 1 27 ? -5.777 -19.188 6.473 1 98.06 27 ALA B CA 1
ATOM 1824 C C . ALA B 1 27 ? -5.992 -20.406 7.363 1 98.06 27 ALA B C 1
ATOM 1826 O O . ALA B 1 27 ? -7.035 -20.531 8.008 1 98.06 27 ALA B O 1
ATOM 1827 N N . ALA B 1 28 ? -4.996 -21.266 7.457 1 97.56 28 ALA B N 1
ATOM 1828 C CA . ALA B 1 28 ? -5.086 -22.516 8.219 1 97.56 28 ALA B CA 1
ATOM 1829 C C . ALA B 1 28 ? -5.285 -22.234 9.711 1 97.56 28 ALA B C 1
ATOM 1831 O O . ALA B 1 28 ? -5.973 -22.984 10.398 1 97.56 28 ALA B O 1
ATOM 1832 N N . ARG B 1 29 ? -4.695 -21.172 10.227 1 97.38 29 ARG B N 1
ATOM 1833 C CA . ARG B 1 29 ? -4.832 -20.797 11.633 1 97.38 29 ARG B CA 1
ATOM 1834 C C . ARG B 1 29 ? -6.297 -20.578 12 1 97.38 29 ARG B C 1
ATOM 1836 O O . ARG B 1 29 ? -6.676 -20.703 13.164 1 97.38 29 ARG B O 1
ATOM 1843 N N . TYR B 1 30 ? -7.074 -20.328 11 1 97.25 30 TYR B N 1
ATOM 1844 C CA . TYR B 1 30 ? -8.484 -20.062 11.266 1 97.25 30 TYR B CA 1
ATOM 1845 C C . TYR B 1 30 ? -9.367 -21.125 10.633 1 97.25 30 TYR B C 1
ATOM 1847 O O . TYR B 1 30 ? -10.57 -20.906 10.461 1 97.25 30 TYR B O 1
ATOM 1855 N N . GLY B 1 31 ? -8.734 -22.219 10.172 1 96.62 31 GLY B N 1
ATOM 1856 C CA . GLY B 1 31 ? -9.477 -23.312 9.594 1 96.62 31 GLY B CA 1
ATOM 1857 C C . GLY B 1 31 ? -10.086 -22.984 8.242 1 96.62 31 GLY B C 1
ATOM 1858 O O . GLY B 1 31 ? -11.125 -23.531 7.875 1 96.62 31 GLY B O 1
ATOM 1859 N N . ARG B 1 32 ? -9.516 -22.031 7.535 1 97.12 32 ARG B N 1
ATOM 1860 C CA . ARG B 1 32 ? -10.016 -21.625 6.227 1 97.12 32 ARG B CA 1
ATOM 1861 C C . ARG B 1 32 ? -9.117 -22.156 5.109 1 97.12 32 ARG B C 1
ATOM 1863 O O . ARG B 1 32 ? -7.898 -22.234 5.273 1 97.12 32 ARG B O 1
ATOM 1870 N N . ASP B 1 33 ? -9.734 -22.516 3.994 1 97.06 33 ASP B N 1
ATOM 1871 C CA . ASP B 1 33 ? -8.984 -22.812 2.773 1 97.06 33 ASP B CA 1
ATOM 1872 C C . ASP B 1 33 ? -8.695 -21.531 1.99 1 97.06 33 ASP B C 1
ATOM 1874 O O . ASP B 1 33 ? -9.227 -20.469 2.305 1 97.06 33 ASP B O 1
ATOM 1878 N N . VAL B 1 34 ? -7.844 -21.672 1.071 1 98.44 34 VAL B N 1
ATOM 1879 C CA . VAL B 1 34 ? -7.539 -20.562 0.176 1 98.44 34 VAL B CA 1
ATOM 1880 C C . VAL B 1 34 ? -7.805 -20.984 -1.27 1 98.44 34 VAL B C 1
ATOM 1882 O O . VAL B 1 34 ? -7.328 -22.016 -1.72 1 98.44 34 VAL B O 1
ATOM 1885 N N . ARG B 1 35 ? -8.578 -20.234 -1.942 1 98 35 ARG B N 1
ATOM 1886 C CA . ARG B 1 35 ? -8.734 -20.375 -3.387 1 98 35 ARG B CA 1
ATOM 1887 C C . ARG B 1 35 ? -7.73 -19.5 -4.133 1 98 35 ARG B C 1
ATOM 1889 O O . ARG B 1 35 ? -7.859 -18.281 -4.156 1 98 35 ARG B O 1
ATOM 1896 N N . TRP B 1 36 ? -6.723 -20.141 -4.707 1 98.81 36 TRP B N 1
ATOM 1897 C CA . TRP B 1 36 ? -5.699 -19.422 -5.453 1 98.81 36 TRP B CA 1
ATOM 1898 C C . TRP B 1 36 ? -6.176 -19.109 -6.867 1 98.81 36 TRP B C 1
ATOM 1900 O O . TRP B 1 36 ? -6.738 -19.969 -7.547 1 98.81 36 TRP B O 1
ATOM 1910 N N . ARG B 1 37 ? -6 -17.906 -7.297 1 98.69 37 ARG B N 1
ATOM 1911 C CA . ARG B 1 37 ? -6.379 -17.453 -8.633 1 98.69 37 ARG B CA 1
ATOM 1912 C C . ARG B 1 37 ? -5.23 -16.719 -9.312 1 98.69 37 ARG B C 1
ATOM 1914 O O . ARG B 1 37 ? -4.922 -15.578 -8.953 1 98.69 37 ARG B O 1
ATOM 1921 N N . ALA B 1 38 ? -4.633 -17.328 -10.297 1 98.81 38 ALA B N 1
ATOM 1922 C CA . ALA B 1 38 ? -3.572 -16.688 -11.07 1 98.81 38 ALA B CA 1
ATOM 1923 C C . ALA B 1 38 ? -4.152 -15.711 -12.086 1 98.81 38 ALA B C 1
ATOM 1925 O O . ALA B 1 38 ? -5.055 -16.062 -12.852 1 98.81 38 ALA B O 1
ATOM 1926 N N . ILE B 1 39 ? -3.65 -14.516 -12.086 1 98.56 39 ILE B N 1
ATOM 1927 C CA . ILE B 1 39 ? -4.129 -13.5 -13.008 1 98.56 39 ILE B CA 1
ATOM 1928 C C . ILE B 1 39 ? -2.947 -12.859 -13.734 1 98.56 39 ILE B C 1
ATOM 1930 O O . ILE B 1 39 ? -1.794 -13.234 -13.5 1 98.56 39 ILE B O 1
ATOM 1934 N N . LEU B 1 40 ? -3.283 -12.023 -14.727 1 98.38 40 LEU B N 1
ATOM 1935 C CA . LEU B 1 40 ? -2.312 -11.203 -15.438 1 98.38 40 LEU B CA 1
ATOM 1936 C C . LEU B 1 40 ? -2.533 -9.727 -15.148 1 98.38 40 LEU B C 1
ATOM 1938 O O . LEU B 1 40 ? -3.605 -9.18 -15.422 1 98.38 40 LEU B O 1
ATOM 1942 N N . LEU B 1 41 ? -1.508 -9.109 -14.656 1 96.81 41 LEU B N 1
ATOM 1943 C CA . LEU B 1 41 ? -1.65 -7.711 -14.273 1 96.81 41 LEU B CA 1
ATOM 1944 C C . LEU B 1 41 ? -1.682 -6.809 -15.5 1 96.81 41 LEU B C 1
ATOM 1946 O O . LEU B 1 41 ? -2.307 -5.746 -15.477 1 96.81 41 LEU B O 1
ATOM 1950 N N . GLY B 1 42 ? -1.007 -7.242 -16.547 1 94.5 42 GLY B N 1
ATOM 1951 C CA . GLY B 1 42 ? -0.958 -6.426 -17.75 1 94.5 42 GLY B CA 1
ATOM 1952 C C . GLY B 1 42 ? -2.32 -5.914 -18.172 1 94.5 42 GLY B C 1
ATOM 1953 O O . GLY B 1 42 ? -2.555 -4.703 -18.203 1 94.5 42 GLY B O 1
ATOM 1954 N N . PRO B 1 43 ? -3.205 -6.793 -18.438 1 93.75 43 PRO B N 1
ATOM 1955 C CA . PRO B 1 43 ? -4.551 -6.383 -18.844 1 93.75 43 PRO B CA 1
ATOM 1956 C C . PRO B 1 43 ? -5.273 -5.574 -17.781 1 93.75 43 PRO B C 1
ATOM 1958 O O . PRO B 1 43 ? -6.02 -4.645 -18.094 1 93.75 43 PRO B O 1
ATOM 1961 N N . LEU B 1 44 ? -5.082 -5.898 -16.531 1 92.44 44 LEU B N 1
ATOM 1962 C CA . LEU B 1 44 ? -5.75 -5.188 -15.445 1 92.44 44 LEU B CA 1
ATOM 1963 C C . LEU B 1 44 ? -5.207 -3.771 -15.305 1 92.44 44 LEU B C 1
ATOM 1965 O O . LEU B 1 44 ? -5.957 -2.838 -15.016 1 92.44 44 LEU B O 1
ATOM 1969 N N . PHE B 1 45 ? -3.891 -3.635 -15.492 1 89.44 45 PHE B N 1
ATOM 1970 C CA . PHE B 1 45 ? -3.268 -2.316 -15.445 1 89.44 45 PHE B CA 1
ATOM 1971 C C . PHE B 1 45 ? -3.768 -1.436 -16.578 1 89.44 45 PHE B C 1
ATOM 1973 O O . PHE B 1 45 ? -3.99 -0.237 -16.391 1 89.44 45 PHE B O 1
ATOM 1980 N N . LYS B 1 46 ? -3.953 -1.959 -17.719 1 85 46 LYS B N 1
ATOM 1981 C CA . LYS B 1 46 ? -4.457 -1.208 -18.875 1 85 46 LYS B CA 1
ATOM 1982 C C . LYS B 1 46 ? -5.82 -0.595 -18.562 1 85 46 LYS B C 1
ATOM 1984 O O . LYS B 1 46 ? -6.098 0.542 -18.953 1 85 46 LYS B O 1
ATOM 1989 N N . GLU B 1 47 ? -6.555 -1.305 -17.859 1 80.38 47 GLU B N 1
ATOM 1990 C CA . GLU B 1 47 ? -7.898 -0.841 -17.531 1 80.38 47 GLU B CA 1
ATOM 1991 C C . GLU B 1 47 ? -7.863 0.211 -16.422 1 80.38 47 GLU B C 1
ATOM 1993 O O . GLU B 1 47 ? -8.594 1.202 -16.469 1 80.38 47 GLU B O 1
ATOM 1998 N N . SER B 1 48 ? -7.031 0.001 -15.445 1 81.06 48 SER B N 1
ATOM 1999 C CA . SER B 1 48 ? -7.008 0.858 -14.266 1 81.06 48 SER B CA 1
ATOM 2000 C C . SER B 1 48 ? -6.113 2.072 -14.484 1 81.06 48 SER B C 1
ATOM 2002 O O . SER B 1 48 ? -6.188 3.047 -13.734 1 81.06 48 SER B O 1
ATOM 2004 N N . GLY B 1 49 ? -5.23 1.951 -15.5 1 80.25 49 GLY B N 1
ATOM 2005 C CA . GLY B 1 49 ? -4.27 3.016 -15.734 1 80.25 49 GLY B CA 1
ATOM 2006 C C . GLY B 1 49 ? -3.037 2.912 -14.859 1 80.25 49 GLY B C 1
ATOM 2007 O O . GLY B 1 49 ? -2.219 3.832 -14.812 1 80.25 49 GLY B O 1
ATOM 2008 N N . ASN B 1 50 ? -2.943 1.858 -14.203 1 82.69 50 ASN B N 1
ATOM 2009 C CA . ASN B 1 50 ? -1.766 1.61 -13.375 1 82.69 50 ASN B CA 1
ATOM 2010 C C . ASN B 1 50 ? -0.555 1.235 -14.227 1 82.69 50 ASN B C 1
ATOM 2012 O O . ASN B 1 50 ? -0.702 0.861 -15.391 1 82.69 50 ASN B O 1
ATOM 2016 N N . ARG B 1 51 ? 0.555 1.473 -13.641 1 84.44 51 ARG B N 1
ATOM 2017 C CA . ARG B 1 51 ? 1.819 1.043 -14.227 1 84.44 51 ARG B CA 1
ATOM 2018 C C . ARG B 1 51 ? 2.627 0.21 -13.234 1 84.44 51 ARG B C 1
ATOM 2020 O O . ARG B 1 51 ? 2.553 0.43 -12.023 1 84.44 51 ARG B O 1
ATOM 2027 N N . PRO B 1 52 ? 3.436 -0.74 -13.883 1 84.88 52 PRO B N 1
ATOM 2028 C CA . PRO B 1 52 ? 4.344 -1.422 -12.961 1 84.88 52 PRO B CA 1
ATOM 2029 C C . PRO B 1 52 ? 5.203 -0.452 -12.156 1 84.88 52 PRO B C 1
ATOM 2031 O O . PRO B 1 52 ? 5.641 0.576 -12.68 1 84.88 52 PRO B O 1
ATOM 2034 N N . LEU B 1 53 ? 5.406 -0.784 -10.906 1 82.81 53 LEU B N 1
ATOM 2035 C CA . LEU B 1 53 ? 6.137 0.086 -9.992 1 82.81 53 LEU B CA 1
ATOM 2036 C C . LEU B 1 53 ? 7.535 0.385 -10.523 1 82.81 53 LEU B C 1
ATOM 2038 O O . LEU B 1 53 ? 8.031 1.504 -10.375 1 82.81 53 LEU B O 1
ATOM 2042 N N . ILE B 1 54 ? 8.094 -0.557 -11.188 1 87.12 54 ILE B N 1
ATOM 2043 C CA . ILE B 1 54 ? 9.469 -0.449 -11.641 1 87.12 54 ILE B CA 1
ATOM 2044 C C . ILE B 1 54 ? 9.57 0.599 -12.75 1 87.12 54 ILE B C 1
ATOM 2046 O O . ILE B 1 54 ? 10.656 1.082 -13.062 1 87.12 54 ILE B O 1
ATOM 2050 N N . ASN B 1 55 ? 8.453 0.91 -13.359 1 85.5 55 ASN B N 1
ATOM 2051 C CA . ASN B 1 55 ? 8.438 1.873 -14.453 1 85.5 55 ASN B CA 1
ATOM 2052 C C . ASN B 1 55 ? 8.023 3.262 -13.977 1 85.5 55 ASN B C 1
ATOM 2054 O O . ASN B 1 55 ? 7.762 4.152 -14.789 1 85.5 55 ASN B O 1
ATOM 2058 N N . GLN B 1 56 ? 7.879 3.441 -12.695 1 84.19 56 GLN B N 1
ATOM 2059 C CA . GLN B 1 56 ? 7.523 4.727 -12.102 1 84.19 56 GLN B CA 1
ATOM 2060 C C . GLN B 1 56 ? 8.734 5.375 -11.43 1 84.19 56 GLN B C 1
ATOM 2062 O O . GLN B 1 56 ? 9.211 4.898 -10.398 1 84.19 56 GLN B O 1
ATOM 2067 N N . PRO B 1 57 ? 9.062 6.59 -12.031 1 80.81 57 PRO B N 1
ATOM 2068 C CA . PRO B 1 57 ? 10.227 7.25 -11.438 1 80.81 57 PRO B CA 1
ATOM 2069 C C . PRO B 1 57 ? 10.055 7.52 -9.945 1 80.81 57 PRO B C 1
ATOM 2071 O O . PRO B 1 57 ? 8.938 7.758 -9.484 1 80.81 57 PRO B O 1
ATOM 2074 N N . ILE B 1 58 ? 11.148 7.594 -9.125 1 83.88 58 ILE B N 1
ATOM 2075 C CA . ILE B 1 58 ? 11.273 7.789 -7.688 1 83.88 58 ILE B CA 1
ATOM 2076 C C . ILE B 1 58 ? 10.711 6.574 -6.953 1 83.88 58 ILE B C 1
ATOM 2078 O O . ILE B 1 58 ? 11.352 6.043 -6.039 1 83.88 58 ILE B O 1
ATOM 2082 N N . LYS B 1 59 ? 9.477 6.016 -7.457 1 90.94 59 LYS B N 1
ATOM 2083 C CA . LYS B 1 59 ? 8.828 4.879 -6.809 1 90.94 59 LYS B CA 1
ATOM 2084 C C . LYS B 1 59 ? 9.617 3.592 -7.031 1 90.94 59 LYS B C 1
ATOM 2086 O O . LYS B 1 59 ? 9.602 2.691 -6.191 1 90.94 59 LYS B O 1
ATOM 2091 N N . SER B 1 60 ? 10.25 3.6 -8.195 1 91.56 60 SER B N 1
ATOM 2092 C CA . SER B 1 60 ? 10.992 2.389 -8.531 1 91.56 60 SER B CA 1
ATOM 2093 C C . SER B 1 60 ? 12.109 2.135 -7.527 1 91.56 60 SER B C 1
ATOM 2095 O O . SER B 1 60 ? 12.344 0.993 -7.121 1 91.56 60 SER B O 1
ATOM 2097 N N . ASP B 1 61 ? 12.82 3.219 -7.137 1 91.81 61 ASP B N 1
ATOM 2098 C CA . ASP B 1 61 ? 13.883 3.072 -6.152 1 91.81 61 ASP B CA 1
ATOM 2099 C C . ASP B 1 61 ? 13.328 2.643 -4.797 1 91.81 61 ASP B C 1
ATOM 2101 O O . ASP B 1 61 ? 13.883 1.752 -4.145 1 91.81 61 ASP B O 1
ATOM 2105 N N . TYR B 1 62 ? 12.25 3.258 -4.406 1 95.12 62 TYR B N 1
ATOM 2106 C CA . TYR B 1 62 ? 11.594 2.863 -3.166 1 95.12 62 TYR B CA 1
ATOM 2107 C C . TYR B 1 62 ? 11.156 1.404 -3.217 1 95.12 62 TYR B C 1
ATOM 2109 O O . TYR B 1 62 ? 11.383 0.649 -2.268 1 95.12 62 TYR B O 1
ATOM 2117 N N . PHE B 1 63 ? 10.578 1.05 -4.371 1 94.75 63 PHE B N 1
ATOM 2118 C CA . PHE B 1 63 ? 10.039 -0.29 -4.57 1 94.75 63 PHE B CA 1
ATOM 2119 C C . PHE B 1 63 ? 11.133 -1.341 -4.422 1 94.75 63 PHE B C 1
ATOM 2121 O O . PHE B 1 63 ? 10.953 -2.332 -3.713 1 94.75 63 PHE B O 1
ATOM 2128 N N . ARG B 1 64 ? 12.273 -1.148 -4.996 1 94.69 64 ARG B N 1
ATOM 2129 C CA . ARG B 1 64 ? 13.383 -2.1 -4.918 1 94.69 64 ARG B CA 1
ATOM 2130 C C . ARG B 1 64 ? 13.844 -2.281 -3.475 1 94.69 64 ARG B C 1
ATOM 2132 O O . ARG B 1 64 ? 14.055 -3.408 -3.023 1 94.69 64 ARG B O 1
ATOM 2139 N N . ARG B 1 65 ? 13.938 -1.204 -2.816 1 95.06 65 ARG B N 1
ATOM 2140 C CA . ARG B 1 65 ? 14.367 -1.232 -1.425 1 95.06 65 ARG B CA 1
ATOM 2141 C C . ARG B 1 65 ? 13.312 -1.874 -0.534 1 95.06 65 ARG B C 1
ATOM 2143 O O . ARG B 1 65 ? 13.633 -2.699 0.325 1 95.06 65 ARG B O 1
ATOM 2150 N N . ASP B 1 66 ? 12.109 -1.445 -0.749 1 96.94 66 ASP B N 1
ATOM 2151 C CA . ASP B 1 66 ? 10.992 -1.921 0.058 1 96.94 66 ASP B CA 1
ATOM 2152 C C . ASP B 1 66 ? 10.797 -3.428 -0.1 1 96.94 66 ASP B C 1
ATOM 2154 O O . ASP B 1 66 ? 10.586 -4.137 0.885 1 96.94 66 ASP B O 1
ATOM 2158 N N . PHE B 1 67 ? 10.891 -3.928 -1.32 1 96.5 67 PHE B N 1
ATOM 2159 C CA . PHE B 1 67 ? 10.68 -5.344 -1.595 1 96.5 67 PHE B CA 1
ATOM 2160 C C . PHE B 1 67 ? 11.695 -6.195 -0.842 1 96.5 67 PHE B C 1
ATOM 2162 O O . PHE B 1 67 ? 11.32 -7.125 -0.124 1 96.5 67 PHE B O 1
ATOM 2169 N N . VAL B 1 68 ? 12.914 -5.84 -0.91 1 96.38 68 VAL B N 1
ATOM 2170 C CA . VAL B 1 68 ? 13.977 -6.613 -0.274 1 96.38 68 VAL B CA 1
ATOM 2171 C C . VAL B 1 68 ? 13.836 -6.535 1.245 1 96.38 68 VAL B C 1
ATOM 2173 O O . VAL B 1 68 ? 14.047 -7.527 1.945 1 96.38 68 VAL B O 1
ATOM 2176 N N . ARG B 1 69 ? 13.453 -5.355 1.752 1 96.94 69 ARG B N 1
ATOM 2177 C CA . ARG B 1 69 ? 13.188 -5.207 3.18 1 96.94 69 ARG B CA 1
ATOM 2178 C C . ARG B 1 69 ? 12.062 -6.129 3.631 1 96.94 69 ARG B C 1
ATOM 2180 O O . ARG B 1 69 ? 12.156 -6.758 4.688 1 96.94 69 ARG B O 1
ATOM 2187 N N . CYS B 1 70 ? 11.039 -6.219 2.803 1 97.06 70 CYS B N 1
ATOM 2188 C CA . CYS B 1 70 ? 9.906 -7.078 3.127 1 97.06 70 CYS B CA 1
ATOM 2189 C C . CYS B 1 70 ? 10.312 -8.547 3.104 1 97.06 70 CYS B C 1
ATOM 2191 O O . CYS B 1 70 ? 9.852 -9.328 3.936 1 97.06 70 CYS B O 1
ATOM 2193 N N . LEU B 1 71 ? 11.18 -8.93 2.131 1 97.25 71 LEU B N 1
ATOM 2194 C CA . LEU B 1 71 ? 11.672 -10.305 2.1 1 97.25 71 LEU B CA 1
ATOM 2195 C C . LEU B 1 71 ? 12.359 -10.664 3.412 1 97.25 71 LEU B C 1
ATOM 2197 O O . LEU B 1 71 ? 12.031 -11.68 4.027 1 97.25 71 LEU B O 1
ATOM 2201 N N . ARG B 1 72 ? 13.195 -9.781 3.854 1 96.56 72 ARG B N 1
ATOM 2202 C CA . ARG B 1 72 ? 13.938 -10.023 5.086 1 96.56 72 ARG B CA 1
ATOM 2203 C C . ARG B 1 72 ? 13 -10.102 6.285 1 96.56 72 ARG B C 1
ATOM 2205 O O . ARG B 1 72 ? 13.195 -10.93 7.18 1 96.56 72 ARG B O 1
ATOM 2212 N N . LEU B 1 73 ? 12.039 -9.273 6.27 1 95.38 73 LEU B N 1
ATOM 2213 C CA . LEU B 1 73 ? 11.062 -9.258 7.359 1 95.38 73 LEU B CA 1
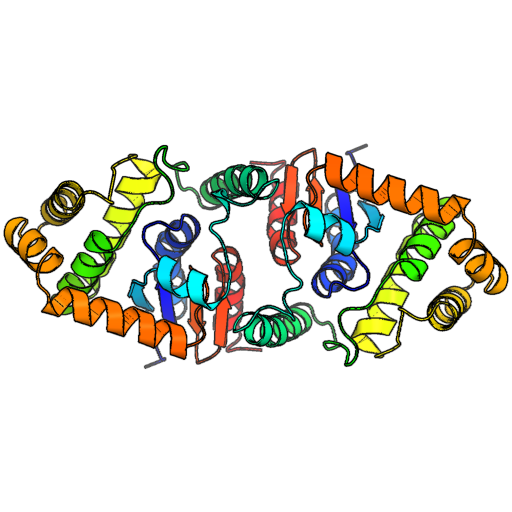ATOM 2214 C C . LEU B 1 73 ? 10.398 -10.625 7.504 1 95.38 73 LEU B C 1
ATOM 2216 O O . LEU B 1 73 ? 10.094 -11.055 8.617 1 95.38 73 LEU B O 1
ATOM 2220 N N . HIS B 1 74 ? 10.211 -11.305 6.367 1 94.88 74 HIS B N 1
ATOM 2221 C CA . HIS B 1 74 ? 9.445 -12.547 6.383 1 94.88 74 HIS B CA 1
ATOM 2222 C C . HIS B 1 74 ? 10.359 -13.758 6.254 1 94.88 74 HIS B C 1
ATOM 2224 O O . HIS B 1 74 ? 9.898 -14.867 5.965 1 94.88 74 HIS B O 1
ATOM 2230 N N . GLY B 1 75 ? 11.633 -13.555 6.367 1 95.94 75 GLY B N 1
ATOM 2231 C CA . GLY B 1 75 ? 12.594 -14.641 6.352 1 95.94 75 GLY B CA 1
ATOM 2232 C C . GLY B 1 75 ? 12.781 -15.25 4.973 1 95.94 75 GLY B C 1
ATOM 2233 O O . GLY B 1 75 ? 13.125 -16.422 4.848 1 95.94 75 GLY B O 1
ATOM 2234 N N . LEU B 1 76 ? 12.445 -14.508 4.004 1 97.38 76 LEU B N 1
ATOM 2235 C CA . LEU B 1 76 ? 12.609 -14.969 2.627 1 97.38 76 LEU B CA 1
ATOM 2236 C C . LEU B 1 76 ? 13.906 -14.438 2.029 1 97.38 76 LEU B C 1
ATOM 2238 O O . LEU B 1 76 ? 14.352 -13.344 2.371 1 97.38 76 LEU B O 1
ATOM 2242 N N . GLU B 1 77 ? 14.492 -15.25 1.27 1 96.75 77 GLU B N 1
ATOM 2243 C CA . GLU B 1 77 ? 15.711 -14.867 0.564 1 96.75 77 GLU B CA 1
ATOM 2244 C C . GLU B 1 77 ? 15.461 -14.742 -0.937 1 96.75 77 GLU B C 1
ATOM 2246 O O . GLU B 1 77 ? 14.898 -15.641 -1.557 1 96.75 77 GLU B O 1
ATOM 2251 N N . GLY B 1 78 ? 15.789 -13.656 -1.444 1 97.31 78 GLY B N 1
ATOM 2252 C CA . GLY B 1 78 ? 15.602 -13.383 -2.859 1 97.31 78 GLY B CA 1
ATOM 2253 C C . GLY B 1 78 ? 15.867 -11.938 -3.23 1 97.31 78 GLY B C 1
ATOM 2254 O O . GLY B 1 78 ? 16.438 -11.188 -2.441 1 97.31 78 GLY B O 1
ATOM 2255 N N . ASP B 1 79 ? 15.609 -11.586 -4.426 1 96.31 79 ASP B N 1
ATOM 2256 C CA . ASP B 1 79 ? 15.805 -10.242 -4.965 1 96.31 79 ASP B CA 1
ATOM 2257 C C . ASP B 1 79 ? 14.93 -10.008 -6.191 1 96.31 79 ASP B C 1
ATOM 2259 O O . ASP B 1 79 ? 14.234 -10.922 -6.652 1 96.31 79 ASP B O 1
ATOM 2263 N N . LEU B 1 80 ? 14.898 -8.766 -6.586 1 95.94 80 LEU B N 1
ATOM 2264 C CA . LEU B 1 80 ? 14.25 -8.477 -7.863 1 95.94 80 LEU B CA 1
ATOM 2265 C C . LEU B 1 80 ? 15.078 -9.016 -9.023 1 95.94 80 LEU B C 1
ATOM 2267 O O . LEU B 1 80 ? 16.266 -8.703 -9.141 1 95.94 80 LEU B O 1
ATOM 2271 N N . PRO B 1 81 ? 14.461 -9.82 -9.836 1 96.5 81 PRO B N 1
ATOM 2272 C CA . PRO B 1 81 ? 15.219 -10.398 -10.945 1 96.5 81 PRO B CA 1
ATOM 2273 C C . PRO B 1 81 ? 15.703 -9.352 -11.945 1 96.5 81 PRO B C 1
ATOM 2275 O O . PRO B 1 81 ? 15.109 -8.273 -12.047 1 96.5 81 PRO B O 1
ATOM 2278 N N . ALA B 1 82 ? 16.781 -9.695 -12.672 1 94.44 82 ALA B N 1
ATOM 2279 C CA . ALA B 1 82 ? 17.359 -8.789 -13.664 1 94.44 82 ALA B CA 1
ATOM 2280 C C . ALA B 1 82 ? 16.344 -8.461 -14.758 1 94.44 82 ALA B C 1
ATOM 2282 O O . ALA B 1 82 ? 16.25 -7.32 -15.203 1 94.44 82 ALA B O 1
ATOM 2283 N N . LYS B 1 83 ? 15.68 -9.516 -15.211 1 95.94 83 LYS B N 1
ATOM 2284 C CA . LYS B 1 83 ? 14.594 -9.328 -16.156 1 95.94 83 LYS B CA 1
ATOM 2285 C C . LYS B 1 83 ? 13.258 -9.164 -15.438 1 95.94 83 LYS B C 1
ATOM 2287 O O . LYS B 1 83 ? 12.641 -10.156 -15.039 1 95.94 83 LYS B O 1
ATOM 2292 N N . PHE B 1 84 ? 12.836 -7.973 -15.242 1 95.5 84 PHE B N 1
ATOM 2293 C CA . PHE B 1 84 ? 11.633 -7.688 -14.461 1 95.5 84 PHE B CA 1
ATOM 2294 C C . PHE B 1 84 ? 10.945 -6.426 -14.969 1 95.5 84 PHE B C 1
ATOM 2296 O O . PHE B 1 84 ? 11.609 -5.449 -15.328 1 95.5 84 PHE B O 1
ATOM 2303 N N . PRO B 1 85 ? 9.648 -6.441 -15.047 1 95.62 85 PRO B N 1
ATOM 2304 C CA . PRO B 1 85 ? 8.727 -7.578 -14.938 1 95.62 85 PRO B CA 1
ATOM 2305 C C . PRO B 1 85 ? 8.711 -8.445 -16.203 1 95.62 85 PRO B C 1
ATOM 2307 O O . PRO B 1 85 ? 9.305 -8.07 -17.219 1 95.62 85 PRO B O 1
ATOM 2310 N N . VAL B 1 86 ? 8.125 -9.602 -16.094 1 97.44 86 VAL B N 1
ATOM 2311 C CA . VAL B 1 86 ? 8.086 -10.5 -17.25 1 97.44 86 VAL B CA 1
ATOM 2312 C C . VAL B 1 86 ? 6.645 -10.93 -17.516 1 97.44 86 VAL B C 1
ATOM 2314 O O . VAL B 1 86 ? 5.82 -10.961 -16.594 1 97.44 86 VAL B O 1
ATOM 2317 N N . PRO B 1 87 ? 6.316 -11.234 -18.812 1 97.38 87 PRO B N 1
ATOM 2318 C CA . PRO B 1 87 ? 5.027 -11.875 -19.062 1 97.38 87 PRO B CA 1
ATOM 2319 C C . PRO B 1 87 ? 4.898 -13.234 -18.375 1 97.38 87 PRO B C 1
ATOM 2321 O O . PRO B 1 87 ? 5.871 -13.992 -18.312 1 97.38 87 PRO B O 1
ATOM 2324 N N . THR B 1 88 ? 3.729 -13.453 -17.844 1 98.56 88 THR B N 1
ATOM 2325 C CA . THR B 1 88 ? 3.607 -14.656 -17.016 1 98.56 88 THR B CA 1
ATOM 2326 C C . THR B 1 88 ? 2.477 -15.547 -17.531 1 98.56 88 THR B C 1
ATOM 2328 O O . THR B 1 88 ? 1.98 -16.406 -16.797 1 98.56 88 THR B O 1
ATOM 2331 N N . ALA B 1 89 ? 2.061 -15.398 -18.781 1 98.69 89 ALA B N 1
ATOM 2332 C CA . ALA B 1 89 ? 0.924 -16.141 -19.328 1 98.69 89 ALA B CA 1
ATOM 2333 C C . ALA B 1 89 ? 1.191 -17.641 -19.297 1 98.69 89 ALA B C 1
ATOM 2335 O O . ALA B 1 89 ? 0.32 -18.422 -18.922 1 98.69 89 ALA B O 1
ATOM 2336 N N . ALA B 1 90 ? 2.355 -18.078 -19.703 1 98.81 90 ALA B N 1
ATOM 2337 C CA . ALA B 1 90 ? 2.684 -19.5 -19.719 1 98.81 90 ALA B CA 1
ATOM 2338 C C . ALA B 1 90 ? 2.602 -20.078 -18.312 1 98.81 90 ALA B C 1
ATOM 2340 O O . ALA B 1 90 ? 2.012 -21.141 -18.109 1 98.81 90 ALA B O 1
ATOM 2341 N N . ALA B 1 91 ? 3.203 -19.375 -17.344 1 98.88 91 ALA B N 1
ATOM 2342 C CA . ALA B 1 91 ? 3.164 -19.812 -15.953 1 98.88 91 ALA B CA 1
ATOM 2343 C C . ALA B 1 91 ? 1.726 -19.906 -15.453 1 98.88 91 ALA B C 1
ATOM 2345 O O . ALA B 1 91 ? 1.357 -20.891 -14.805 1 98.88 91 ALA B O 1
ATOM 2346 N N . ALA B 1 92 ? 0.91 -18.922 -15.75 1 98.94 92 ALA B N 1
ATOM 2347 C CA . ALA B 1 92 ? -0.474 -18.875 -15.281 1 98.94 92 ALA B CA 1
ATOM 2348 C C . ALA B 1 92 ? -1.305 -20 -15.914 1 98.94 92 ALA B C 1
ATOM 2350 O O . ALA B 1 92 ? -2.135 -20.609 -15.242 1 98.94 92 ALA B O 1
ATOM 2351 N N . ARG B 1 93 ? -1.128 -20.25 -17.188 1 98.88 93 ARG B N 1
ATOM 2352 C CA . ARG B 1 93 ? -1.844 -21.328 -17.859 1 98.88 93 ARG B CA 1
ATOM 2353 C C . ARG B 1 93 ? -1.451 -22.688 -17.266 1 98.88 93 ARG B C 1
ATOM 2355 O O . ARG B 1 93 ? -2.303 -23.547 -17.078 1 98.88 93 ARG B O 1
ATOM 2362 N N . GLY B 1 94 ? -0.145 -22.844 -17 1 98.88 94 GLY B N 1
ATOM 2363 C CA . GLY B 1 94 ? 0.278 -24.047 -16.297 1 98.88 94 GLY B CA 1
ATOM 2364 C C . GLY B 1 94 ? -0.407 -24.219 -14.945 1 98.88 94 GLY B C 1
ATOM 2365 O O . GLY B 1 94 ? -0.806 -25.328 -14.586 1 98.88 94 GLY B O 1
ATOM 2366 N N . PHE B 1 95 ? -0.561 -23.141 -14.203 1 98.88 95 PHE B N 1
ATOM 2367 C CA . PHE B 1 95 ? -1.244 -23.172 -12.914 1 98.88 95 PHE B CA 1
ATOM 2368 C C . PHE B 1 95 ? -2.691 -23.625 -13.078 1 98.88 95 PHE B C 1
ATOM 2370 O O . PHE B 1 95 ? -3.182 -24.438 -12.297 1 98.88 95 PHE B O 1
ATOM 2377 N N . LEU B 1 96 ? -3.385 -23.047 -14.078 1 98.62 96 LEU B N 1
ATOM 2378 C CA . LEU B 1 96 ? -4.773 -23.406 -14.336 1 98.62 96 LEU B CA 1
ATOM 2379 C C . LEU B 1 96 ? -4.887 -24.906 -14.625 1 98.62 96 LEU B C 1
ATOM 2381 O O . LEU B 1 96 ? -5.781 -25.578 -14.102 1 98.62 96 LEU B O 1
ATOM 2385 N N . TRP B 1 97 ? -4.008 -25.375 -15.438 1 98.69 97 TRP B N 1
ATOM 2386 C CA . TRP B 1 97 ? -3.998 -26.797 -15.797 1 98.69 97 TRP B CA 1
ATOM 2387 C C . TRP B 1 97 ? -3.785 -27.656 -14.562 1 98.69 97 TRP B C 1
ATOM 2389 O O . TRP B 1 97 ? -4.535 -28.609 -14.328 1 98.69 97 TRP B O 1
ATOM 2399 N N . LEU B 1 98 ? -2.869 -27.328 -13.727 1 98.5 98 LEU B N 1
ATOM 2400 C CA . LEU B 1 98 ? -2.541 -28.109 -12.555 1 98.5 98 LEU B CA 1
ATOM 2401 C C . LEU B 1 98 ? -3.643 -28.016 -11.5 1 98.5 98 LEU B C 1
ATOM 2403 O O . LEU B 1 98 ? -3.832 -28.922 -10.703 1 98.5 98 LEU B O 1
ATOM 2407 N N . SER B 1 99 ? -4.34 -26.875 -11.5 1 97.94 99 SER B N 1
ATOM 2408 C CA . SER B 1 99 ? -5.461 -26.719 -10.578 1 97.94 99 SER B CA 1
ATOM 2409 C C . SER B 1 99 ? -6.559 -27.734 -10.875 1 97.94 99 SER B C 1
ATOM 2411 O O . SER B 1 99 ? -7.309 -28.125 -9.977 1 97.94 99 SER B O 1
ATOM 2413 N N . GLU B 1 100 ? -6.691 -28.156 -12.156 1 96.56 100 GLU B N 1
ATOM 2414 C CA . GLU B 1 100 ? -7.668 -29.172 -12.531 1 96.56 100 GLU B CA 1
ATOM 2415 C C . GLU B 1 100 ? -7.254 -30.547 -12.016 1 96.56 100 GLU B C 1
ATOM 2417 O O . GLU B 1 100 ? -8.102 -31.406 -11.758 1 96.56 100 GLU B O 1
ATOM 2422 N N . ILE B 1 101 ? -5.98 -30.734 -11.891 1 94.38 101 ILE B N 1
ATOM 2423 C CA . ILE B 1 101 ? -5.449 -31.984 -11.359 1 94.38 101 ILE B CA 1
ATOM 2424 C C . ILE B 1 101 ? -5.629 -32.031 -9.844 1 94.38 101 ILE B C 1
ATOM 2426 O O . ILE B 1 101 ? -6.047 -33.031 -9.289 1 94.38 101 ILE B O 1
ATOM 2430 N N . GLY B 1 102 ? -5.301 -30.969 -9.18 1 96.31 102 GLY B N 1
ATOM 2431 C CA . GLY B 1 102 ? -5.457 -30.828 -7.738 1 96.31 102 GLY B CA 1
ATOM 2432 C C . GLY B 1 102 ? -4.93 -29.5 -7.215 1 96.31 102 GLY B C 1
ATOM 2433 O O . GLY B 1 102 ? -3.914 -29 -7.691 1 96.31 102 GLY B O 1
ATOM 2434 N N . GLU B 1 103 ? -5.582 -29.031 -6.16 1 95.75 103 GLU B N 1
ATOM 2435 C CA . GLU B 1 103 ? -5.203 -27.734 -5.59 1 95.75 103 GLU B CA 1
ATOM 2436 C C . GLU B 1 103 ? -3.791 -27.781 -5.012 1 95.75 103 GLU B C 1
ATOM 2438 O O . GLU B 1 103 ? -3.025 -26.828 -5.152 1 95.75 103 GLU B O 1
ATOM 2443 N N . ALA B 1 104 ? -3.506 -28.859 -4.406 1 97.38 104 ALA B N 1
ATOM 2444 C CA . ALA B 1 104 ? -2.189 -29 -3.791 1 97.38 104 ALA B CA 1
ATOM 2445 C C . ALA B 1 104 ? -1.084 -28.969 -4.844 1 97.38 104 ALA B C 1
ATOM 2447 O O . ALA B 1 104 ? -0.034 -28.359 -4.629 1 97.38 104 ALA B O 1
ATOM 2448 N N . ALA B 1 105 ? -1.328 -29.641 -5.934 1 98.19 105 ALA B N 1
ATOM 2449 C CA . ALA B 1 105 ? -0.364 -29.656 -7.031 1 98.19 105 ALA B CA 1
ATOM 2450 C C . ALA B 1 105 ? -0.166 -28.25 -7.605 1 98.19 105 ALA B C 1
ATOM 2452 O O . ALA B 1 105 ? 0.963 -27.844 -7.887 1 98.19 105 ALA B O 1
ATOM 2453 N N . ALA B 1 106 ? -1.255 -27.531 -7.758 1 98.75 106 ALA B N 1
ATOM 2454 C CA . ALA B 1 106 ? -1.198 -26.188 -8.312 1 98.75 106 ALA B CA 1
ATOM 2455 C C . ALA B 1 106 ? -0.455 -25.234 -7.375 1 98.75 106 ALA B C 1
ATOM 2457 O O . ALA B 1 106 ? 0.355 -24.422 -7.82 1 98.75 106 ALA B O 1
ATOM 2458 N N . ILE B 1 107 ? -0.717 -25.359 -6.102 1 98.81 107 ILE B N 1
ATOM 2459 C CA . ILE B 1 107 ? -0.08 -24.5 -5.109 1 98.81 107 ILE B CA 1
ATOM 2460 C C . ILE B 1 107 ? 1.418 -24.781 -5.059 1 98.81 107 ILE B C 1
ATOM 2462 O O . ILE B 1 107 ? 2.234 -23.859 -5.027 1 98.81 107 ILE B O 1
ATOM 2466 N N . ASP B 1 108 ? 1.756 -26.047 -5.074 1 98.81 108 ASP B N 1
ATOM 2467 C CA . ASP B 1 108 ? 3.158 -26.438 -5.09 1 98.81 108 ASP B CA 1
ATOM 2468 C C . ASP B 1 108 ? 3.879 -25.891 -6.312 1 98.81 108 ASP B C 1
ATOM 2470 O O . ASP B 1 108 ? 4.988 -25.359 -6.203 1 98.81 108 ASP B O 1
ATOM 2474 N N . TYR B 1 109 ? 3.281 -26.016 -7.402 1 98.88 109 TYR B N 1
ATOM 2475 C CA . TYR B 1 109 ? 3.789 -25.469 -8.656 1 98.88 109 TYR B CA 1
ATOM 2476 C C . TYR B 1 109 ? 3.959 -23.953 -8.562 1 98.88 109 TYR B C 1
ATOM 2478 O O . TYR B 1 109 ? 4.992 -23.406 -8.961 1 98.88 109 TYR B O 1
ATOM 2486 N N . ALA B 1 110 ? 2.959 -23.266 -8.055 1 98.94 110 ALA B N 1
ATOM 2487 C CA . ALA B 1 110 ? 3 -21.797 -7.953 1 98.94 110 ALA B CA 1
ATOM 2488 C C . ALA B 1 110 ? 4.164 -21.344 -7.074 1 98.94 110 ALA B C 1
ATOM 2490 O O . ALA B 1 110 ? 4.918 -20.453 -7.453 1 98.94 110 ALA B O 1
ATOM 2491 N N . LEU B 1 111 ? 4.312 -21.969 -5.941 1 98.94 111 LEU B N 1
ATOM 2492 C CA . LEU B 1 111 ? 5.395 -21.609 -5.031 1 98.94 111 LEU B CA 1
ATOM 2493 C C . LEU B 1 111 ? 6.754 -21.891 -5.672 1 98.94 111 LEU B C 1
ATOM 2495 O O . LEU B 1 111 ? 7.684 -21.094 -5.523 1 98.94 111 LEU B O 1
ATOM 2499 N N . ALA B 1 112 ? 6.859 -22.969 -6.391 1 98.94 112 ALA B N 1
ATOM 2500 C CA . ALA B 1 112 ? 8.102 -23.297 -7.082 1 98.94 112 ALA B CA 1
ATOM 2501 C C . ALA B 1 112 ? 8.438 -22.234 -8.133 1 98.94 112 ALA B C 1
ATOM 2503 O O . ALA B 1 112 ? 9.602 -21.859 -8.297 1 98.94 112 ALA B O 1
ATOM 2504 N N . LEU B 1 113 ? 7.445 -21.797 -8.844 1 98.94 113 LEU B N 1
ATOM 2505 C CA . LEU B 1 113 ? 7.648 -20.781 -9.867 1 98.94 113 LEU B CA 1
ATOM 2506 C C . LEU B 1 113 ? 8.102 -19.469 -9.242 1 98.94 113 LEU B C 1
ATOM 2508 O O . LEU B 1 113 ? 9.023 -18.812 -9.75 1 98.94 113 LEU B O 1
ATOM 2512 N N . PHE B 1 114 ? 7.445 -19.078 -8.148 1 98.88 114 PHE B N 1
ATOM 2513 C CA . PHE B 1 114 ? 7.852 -17.859 -7.461 1 98.88 114 PHE B CA 1
ATOM 2514 C C . PHE B 1 114 ? 9.305 -17.938 -7.016 1 98.88 114 PHE B C 1
ATOM 2516 O O . PHE B 1 114 ? 10.086 -17.016 -7.254 1 98.88 114 PHE B O 1
ATOM 2523 N N . ARG B 1 115 ? 9.672 -19.016 -6.406 1 98.81 115 ARG B N 1
ATOM 2524 C CA . ARG B 1 115 ? 11.031 -19.188 -5.902 1 98.81 115 ARG B CA 1
ATOM 2525 C C . ARG B 1 115 ? 12.039 -19.25 -7.043 1 98.81 115 ARG B C 1
ATOM 2527 O O . ARG B 1 115 ? 13.117 -18.656 -6.961 1 98.81 115 ARG B O 1
ATOM 2534 N N . ALA B 1 116 ? 11.688 -19.922 -8.109 1 98.75 116 ALA B N 1
ATOM 2535 C CA . ALA B 1 116 ? 12.555 -19.969 -9.281 1 98.75 116 ALA B CA 1
ATOM 2536 C C . ALA B 1 116 ? 12.828 -18.578 -9.82 1 98.75 116 ALA B C 1
ATOM 2538 O O . ALA B 1 116 ? 13.953 -18.266 -10.227 1 98.75 116 ALA B O 1
ATOM 2539 N N . TYR B 1 117 ? 11.844 -17.781 -9.82 1 98.75 117 TYR B N 1
ATOM 2540 C CA . TYR B 1 117 ? 11.953 -16.438 -10.406 1 98.75 117 TYR B CA 1
ATOM 2541 C C . TYR B 1 117 ? 12.664 -15.484 -9.453 1 98.75 117 TYR B C 1
ATOM 2543 O O . TYR B 1 117 ? 13.656 -14.852 -9.828 1 98.75 117 TYR B O 1
ATOM 2551 N N . PHE B 1 118 ? 12.305 -15.406 -8.195 1 98.5 118 PHE B N 1
ATOM 2552 C CA . PHE B 1 118 ? 12.742 -14.352 -7.293 1 98.5 118 PHE B CA 1
ATOM 2553 C C . PHE B 1 118 ? 13.945 -14.805 -6.473 1 98.5 118 PHE B C 1
ATOM 2555 O O . PHE B 1 118 ? 14.695 -13.984 -5.953 1 98.5 118 PHE B O 1
ATOM 2562 N N . GLN B 1 119 ? 14.094 -16.062 -6.316 1 97.81 119 GLN B N 1
ATOM 2563 C CA . GLN B 1 119 ? 15.227 -16.578 -5.547 1 97.81 119 GLN B CA 1
ATOM 2564 C C . GLN B 1 119 ? 16.344 -17.062 -6.465 1 97.81 119 GLN B C 1
ATOM 2566 O O . GLN B 1 119 ? 17.516 -16.797 -6.215 1 97.81 119 GLN B O 1
ATOM 2571 N N . ASP B 1 120 ? 15.969 -17.703 -7.586 1 97.81 120 ASP B N 1
ATOM 2572 C CA . ASP B 1 120 ? 16.953 -18.406 -8.391 1 97.81 120 ASP B CA 1
ATOM 2573 C C . ASP B 1 120 ? 17.203 -17.703 -9.719 1 97.81 120 ASP B C 1
ATOM 2575 O O . ASP B 1 120 ? 17.969 -18.172 -10.555 1 97.81 120 ASP B O 1
ATOM 2579 N N . GLU B 1 121 ? 16.516 -16.641 -9.984 1 97.44 121 GLU B N 1
ATOM 2580 C CA . GLU B 1 121 ? 16.734 -15.789 -11.148 1 97.44 121 GLU B CA 1
ATOM 2581 C C . GLU B 1 121 ? 16.422 -16.531 -12.445 1 97.44 121 GLU B C 1
ATOM 2583 O O . GLU B 1 121 ? 17.031 -16.266 -13.484 1 97.44 121 GLU B O 1
ATOM 2588 N N . ARG B 1 122 ? 15.547 -17.516 -12.359 1 98.38 122 ARG B N 1
ATOM 2589 C CA . ARG B 1 122 ? 15.141 -18.203 -13.578 1 98.38 122 ARG B CA 1
ATOM 2590 C C . ARG B 1 122 ? 14.078 -17.406 -14.328 1 98.38 122 ARG B C 1
ATOM 2592 O O . ARG B 1 122 ? 13.164 -16.844 -13.719 1 98.38 122 ARG B O 1
ATOM 2599 N N . ASP B 1 123 ? 14.164 -17.391 -15.648 1 98.5 123 ASP B N 1
ATOM 2600 C CA . ASP B 1 123 ? 13.273 -16.594 -16.5 1 98.5 123 ASP B CA 1
ATOM 2601 C C . ASP B 1 123 ? 11.969 -17.344 -16.766 1 98.5 123 ASP B C 1
ATOM 2603 O O . ASP B 1 123 ? 11.852 -18.062 -17.75 1 98.5 123 ASP B O 1
ATOM 2607 N N . ILE B 1 124 ? 10.977 -17.031 -16 1 98.62 124 ILE B N 1
ATOM 2608 C CA . ILE B 1 124 ? 9.719 -17.766 -16.078 1 98.62 124 ILE B CA 1
ATOM 2609 C C . ILE B 1 124 ? 8.867 -17.234 -17.234 1 98.62 124 ILE B C 1
ATOM 2611 O O . ILE B 1 124 ? 7.719 -17.641 -17.406 1 98.62 124 ILE B O 1
ATOM 2615 N N . SER B 1 125 ? 9.344 -16.25 -18 1 98.19 125 SER B N 1
ATOM 2616 C CA . SER B 1 125 ? 8.656 -15.852 -19.219 1 98.19 125 SER B CA 1
ATOM 2617 C C . SER B 1 125 ? 8.891 -16.859 -20.344 1 98.19 125 SER B C 1
ATOM 2619 O O . SER B 1 125 ? 8.195 -16.844 -21.359 1 98.19 125 SER B O 1
ATOM 2621 N N . ASP B 1 126 ? 9.914 -17.656 -20.188 1 98.44 126 ASP B N 1
ATOM 2622 C CA . ASP B 1 126 ? 10.227 -18.734 -21.125 1 98.44 126 ASP B CA 1
ATOM 2623 C C . ASP B 1 126 ? 9.398 -19.984 -20.828 1 98.44 126 ASP B C 1
ATOM 2625 O O . ASP B 1 126 ? 9.57 -20.609 -19.781 1 98.44 126 ASP B O 1
ATOM 2629 N N . ARG B 1 127 ? 8.602 -20.375 -21.828 1 98.31 127 ARG B N 1
ATOM 2630 C CA . ARG B 1 127 ? 7.719 -21.516 -21.641 1 98.31 127 ARG B CA 1
ATOM 2631 C C . ARG B 1 127 ? 8.523 -22.781 -21.344 1 98.31 127 ARG B C 1
ATOM 2633 O O . ARG B 1 127 ? 8.047 -23.672 -20.641 1 98.31 127 ARG B O 1
ATOM 2640 N N . LEU B 1 128 ? 9.75 -22.844 -21.875 1 98.81 128 LEU B N 1
ATOM 2641 C CA . LEU B 1 128 ? 10.586 -24.016 -21.609 1 98.81 128 LEU B CA 1
ATOM 2642 C C . LEU B 1 128 ? 11.008 -24.062 -20.156 1 98.81 128 LEU B C 1
ATOM 2644 O O . LEU B 1 128 ? 11.047 -25.141 -19.547 1 98.81 128 LEU B O 1
ATOM 2648 N N . VAL B 1 129 ? 11.32 -22.938 -19.578 1 98.88 129 VAL B N 1
ATOM 2649 C CA . VAL B 1 129 ? 11.68 -22.844 -18.172 1 98.88 129 VAL B CA 1
ATOM 2650 C C . VAL B 1 129 ? 10.484 -23.219 -17.297 1 98.88 129 VAL B C 1
ATOM 2652 O O . VAL B 1 129 ? 10.617 -23.953 -16.328 1 98.88 129 VAL B O 1
ATOM 2655 N N . VAL B 1 130 ? 9.312 -22.734 -17.641 1 98.88 130 VAL B N 1
ATOM 2656 C CA . VAL B 1 130 ? 8.086 -23.047 -16.922 1 98.88 130 VAL B CA 1
ATOM 2657 C C . VAL B 1 130 ? 7.84 -24.547 -16.938 1 98.88 130 VAL B C 1
ATOM 2659 O O . VAL B 1 130 ? 7.523 -25.141 -15.914 1 98.88 130 VAL B O 1
ATOM 2662 N N . ALA B 1 131 ? 8.008 -25.141 -18.094 1 98.88 131 ALA B N 1
ATOM 2663 C CA . ALA B 1 131 ? 7.805 -26.578 -18.25 1 98.88 131 ALA B CA 1
ATOM 2664 C C . ALA B 1 131 ? 8.82 -27.359 -17.422 1 98.88 131 ALA B C 1
ATOM 2666 O O . ALA B 1 131 ? 8.484 -28.391 -16.828 1 98.88 131 ALA B O 1
ATOM 2667 N N . ASP B 1 132 ? 10.047 -26.906 -17.406 1 98.88 132 ASP B N 1
ATOM 2668 C CA . ASP B 1 132 ? 11.094 -27.547 -16.609 1 98.88 132 ASP B CA 1
ATOM 2669 C C . ASP B 1 132 ? 10.742 -27.516 -15.117 1 98.88 132 ASP B C 1
ATOM 2671 O O . ASP B 1 132 ? 10.922 -28.516 -14.414 1 98.88 132 ASP B O 1
ATOM 2675 N N . ILE B 1 133 ? 10.266 -26.422 -14.625 1 98.81 133 ILE B N 1
ATOM 2676 C CA . ILE B 1 133 ? 9.914 -26.266 -13.219 1 98.81 133 ILE B CA 1
ATOM 2677 C C . ILE B 1 133 ? 8.75 -27.188 -12.875 1 98.81 133 ILE B C 1
ATOM 2679 O O . ILE B 1 133 ? 8.758 -27.844 -11.82 1 98.81 133 ILE B O 1
ATOM 2683 N N . ALA B 1 134 ? 7.734 -27.281 -13.758 1 98.81 134 ALA B N 1
ATOM 2684 C CA . ALA B 1 134 ? 6.633 -28.219 -13.547 1 98.81 134 ALA B CA 1
ATOM 2685 C C . ALA B 1 134 ? 7.141 -29.656 -13.477 1 98.81 134 ALA B C 1
ATOM 2687 O O . ALA B 1 134 ? 6.707 -30.422 -12.617 1 98.81 134 ALA B O 1
ATOM 2688 N N . ALA B 1 135 ? 8.07 -30 -14.367 1 98.81 135 ALA B N 1
ATOM 2689 C CA . ALA B 1 135 ? 8.648 -31.344 -14.398 1 98.81 135 ALA B CA 1
ATOM 2690 C C . ALA B 1 135 ? 9.414 -31.641 -13.109 1 98.81 135 ALA B C 1
ATOM 2692 O O . ALA B 1 135 ? 9.367 -32.75 -12.594 1 98.81 135 ALA B O 1
ATOM 2693 N N . GLU B 1 136 ? 10.164 -30.656 -12.641 1 98.69 136 GLU B N 1
ATOM 2694 C CA . GLU B 1 136 ? 10.891 -30.781 -11.383 1 98.69 136 GLU B CA 1
ATOM 2695 C C . GLU B 1 136 ? 9.953 -31.078 -10.227 1 98.69 136 GLU B C 1
ATOM 2697 O O . GLU B 1 136 ? 10.375 -31.625 -9.195 1 98.69 136 GLU B O 1
ATOM 2702 N N . ARG B 1 137 ? 8.656 -30.734 -10.383 1 98.25 137 ARG B N 1
ATOM 2703 C CA . ARG B 1 137 ? 7.664 -30.969 -9.344 1 98.25 137 ARG B CA 1
ATOM 2704 C C . ARG B 1 137 ? 6.855 -32.219 -9.633 1 98.25 137 ARG B C 1
ATOM 2706 O O . ARG B 1 137 ? 5.828 -32.469 -8.992 1 98.25 137 ARG B O 1
ATOM 2713 N N . GLY B 1 138 ? 7.184 -33 -10.617 1 98.25 138 GLY B N 1
ATOM 2714 C CA . GLY B 1 138 ? 6.605 -34.312 -10.852 1 98.25 138 GLY B CA 1
ATOM 2715 C C . GLY B 1 138 ? 5.512 -34.281 -11.898 1 98.25 138 GLY B C 1
ATOM 2716 O O . GLY B 1 138 ? 4.77 -35.25 -12.047 1 98.25 138 GLY B O 1
ATOM 2717 N N . HIS B 1 139 ? 5.395 -33.219 -12.664 1 98.62 139 HIS B N 1
ATOM 2718 C CA . HIS B 1 139 ? 4.34 -33.156 -13.672 1 98.62 139 HIS B CA 1
ATOM 2719 C C . HIS B 1 139 ? 4.895 -33.375 -15.07 1 98.62 139 HIS B C 1
ATOM 2721 O O . HIS B 1 139 ? 6.102 -33.219 -15.297 1 98.62 139 HIS B O 1
ATOM 2727 N N . ASP B 1 140 ? 4.105 -33.75 -15.984 1 98.38 140 ASP B N 1
ATOM 2728 C CA . ASP B 1 140 ? 4.516 -34.094 -17.344 1 98.38 140 ASP B CA 1
ATOM 2729 C C . ASP B 1 140 ? 4.938 -32.844 -18.109 1 98.38 140 ASP B C 1
ATOM 2731 O O . ASP B 1 140 ? 4.113 -31.953 -18.391 1 98.38 140 ASP B O 1
ATOM 2735 N N . ARG B 1 141 ? 6.172 -32.75 -18.453 1 98.56 141 ARG B N 1
ATOM 2736 C CA . ARG B 1 141 ? 6.746 -31.609 -19.141 1 98.56 141 ARG B CA 1
ATOM 2737 C C . ARG B 1 141 ? 6.051 -31.375 -20.484 1 98.56 141 ARG B C 1
ATOM 2739 O O . ARG B 1 141 ? 5.727 -30.234 -20.828 1 98.56 141 ARG B O 1
ATOM 2746 N N . GLY B 1 142 ? 5.895 -32.406 -21.281 1 98.56 142 GLY B N 1
ATOM 2747 C CA . GLY B 1 142 ? 5.234 -32.312 -22.578 1 98.56 142 GLY B CA 1
ATOM 2748 C C . GLY B 1 142 ? 3.793 -31.844 -22.469 1 98.56 142 GLY B C 1
ATOM 2749 O O . GLY B 1 142 ? 3.338 -31.031 -23.281 1 98.56 142 GLY B O 1
ATOM 2750 N N . ALA B 1 143 ? 3.086 -32.344 -21.484 1 98.38 143 ALA B N 1
ATOM 2751 C CA . ALA B 1 143 ? 1.709 -31.906 -21.25 1 98.38 143 ALA B CA 1
ATOM 2752 C C . ALA B 1 143 ? 1.643 -30.406 -20.953 1 98.38 143 ALA B C 1
ATOM 2754 O O . ALA B 1 143 ? 0.779 -29.703 -21.469 1 98.38 143 ALA B O 1
ATOM 2755 N N . LEU B 1 144 ? 2.559 -29.938 -20.109 1 98.38 144 LEU B N 1
ATOM 2756 C CA . LEU B 1 144 ? 2.582 -28.5 -19.797 1 98.38 144 LEU B CA 1
ATOM 2757 C C . LEU B 1 144 ? 2.822 -27.672 -21.047 1 98.38 144 LEU B C 1
ATOM 2759 O O . LEU B 1 144 ? 2.156 -26.656 -21.25 1 98.38 144 LEU B O 1
ATOM 2763 N N . LEU B 1 145 ? 3.77 -28.031 -21.859 1 98.62 145 LEU B N 1
ATOM 2764 C CA . LEU B 1 145 ? 4.074 -27.281 -23.062 1 98.62 145 LEU B CA 1
ATOM 2765 C C . LEU B 1 145 ? 2.867 -27.25 -24 1 98.62 145 LEU B C 1
ATOM 2767 O O . LEU B 1 145 ? 2.611 -26.234 -24.641 1 98.62 145 LEU B O 1
ATOM 2771 N N . SER B 1 146 ? 2.145 -28.344 -24.047 1 98.56 146 SER B N 1
ATOM 2772 C CA . SER B 1 146 ? 0.92 -28.391 -24.844 1 98.56 146 SER B CA 1
ATOM 2773 C C . SER B 1 146 ? -0.136 -27.438 -24.281 1 98.56 146 SER B C 1
ATOM 2775 O O . SER B 1 146 ? -0.799 -26.719 -25.031 1 98.56 146 SER B O 1
ATOM 2777 N N . VAL B 1 147 ? -0.285 -27.438 -23 1 98.31 147 VAL B N 1
ATOM 2778 C CA . VAL B 1 147 ? -1.259 -26.609 -22.297 1 98.31 147 VAL B CA 1
ATOM 2779 C C . VAL B 1 147 ? -0.975 -25.141 -22.578 1 98.31 147 VAL B C 1
ATOM 2781 O O . VAL B 1 147 ? -1.891 -24.375 -22.875 1 98.31 147 VAL B O 1
ATOM 2784 N N . VAL B 1 148 ? 0.248 -24.75 -22.5 1 97.88 148 VAL B N 1
ATOM 2785 C CA . VAL B 1 148 ? 0.636 -23.344 -22.578 1 97.88 148 VAL B CA 1
ATOM 2786 C C . VAL B 1 148 ? 0.337 -22.812 -23.984 1 97.88 148 VAL B C 1
ATOM 2788 O O . VAL B 1 148 ? 0.071 -21.625 -24.156 1 97.88 148 VAL B O 1
ATOM 2791 N N . GLU B 1 149 ? 0.316 -23.703 -24.953 1 97.25 149 GLU B N 1
ATOM 2792 C CA . GLU B 1 149 ? 0.114 -23.281 -26.344 1 97.25 149 GLU B CA 1
ATOM 2793 C C . GLU B 1 149 ? -1.322 -23.531 -26.797 1 97.25 149 GLU B C 1
ATOM 2795 O O . GLU B 1 149 ? -1.719 -23.109 -27.875 1 97.25 149 GLU B O 1
ATOM 2800 N N . ASP B 1 150 ? -2.045 -24.188 -26 1 98.19 150 ASP B N 1
ATOM 2801 C CA . ASP B 1 150 ? -3.404 -24.594 -26.328 1 98.19 150 ASP B CA 1
ATOM 2802 C C . ASP B 1 150 ? -4.371 -23.422 -26.266 1 98.19 150 ASP B C 1
ATOM 2804 O O . ASP B 1 150 ? -4.508 -22.766 -25.219 1 98.19 150 ASP B O 1
ATOM 2808 N N . PRO B 1 151 ? -5.125 -23.109 -27.328 1 98.19 151 PRO B N 1
ATOM 2809 C CA . PRO B 1 151 ? -6.082 -22 -27.344 1 98.19 151 PRO B CA 1
ATOM 2810 C C . PRO B 1 151 ? -7.133 -22.109 -26.25 1 98.19 151 PRO B C 1
ATOM 2812 O O . PRO B 1 151 ? -7.609 -21.094 -25.75 1 98.19 151 PRO B O 1
ATOM 2815 N N . ALA B 1 152 ? -7.461 -23.297 -25.938 1 98.12 152 ALA B N 1
ATOM 2816 C CA . ALA B 1 152 ? -8.461 -23.484 -24.875 1 98.12 152 ALA B CA 1
ATOM 2817 C C . ALA B 1 152 ? -7.965 -22.938 -23.547 1 98.12 152 ALA B C 1
ATOM 2819 O O . ALA B 1 152 ? -8.719 -22.281 -22.828 1 98.12 152 ALA B O 1
ATOM 2820 N N . TRP B 1 153 ? -6.742 -23.219 -23.266 1 98.25 153 TRP B N 1
ATOM 2821 C CA . TRP B 1 153 ? -6.176 -22.734 -22 1 98.25 153 TRP B CA 1
ATOM 2822 C C . TRP B 1 153 ? -5.887 -21.25 -22.078 1 98.25 153 TRP B C 1
ATOM 2824 O O . TRP B 1 153 ? -5.984 -20.547 -21.062 1 98.25 153 TRP B O 1
ATOM 2834 N N . LYS B 1 154 ? -5.523 -20.75 -23.266 1 98.12 154 LYS B N 1
ATOM 2835 C CA . LYS B 1 154 ? -5.414 -19.312 -23.453 1 98.12 154 LYS B CA 1
ATOM 2836 C C . LYS B 1 154 ? -6.734 -18.609 -23.141 1 98.12 154 LYS B C 1
ATOM 2838 O O . LYS B 1 154 ? -6.754 -17.594 -22.422 1 98.12 154 LYS B O 1
ATOM 2843 N N . GLY B 1 155 ? -7.801 -19.156 -23.672 1 98.44 155 GLY B N 1
ATOM 2844 C CA . GLY B 1 155 ? -9.125 -18.609 -23.422 1 98.44 155 GLY B CA 1
ATOM 2845 C C . GLY B 1 155 ? -9.523 -18.688 -21.953 1 98.44 155 GLY B C 1
ATOM 2846 O O . GLY B 1 155 ? -10.117 -17.734 -21.422 1 98.44 155 GLY B O 1
ATOM 2847 N N . ARG B 1 156 ? -9.211 -19.781 -21.312 1 98.25 156 ARG B N 1
ATOM 2848 C CA . ARG B 1 156 ? -9.516 -19.938 -19.891 1 98.25 156 ARG B CA 1
ATOM 2849 C C . ARG B 1 156 ? -8.812 -18.875 -19.062 1 98.25 156 ARG B C 1
ATOM 2851 O O . ARG B 1 156 ? -9.383 -18.359 -18.094 1 98.25 156 ARG B O 1
ATOM 2858 N N . LEU B 1 157 ? -7.562 -18.625 -19.375 1 98.69 157 LEU B N 1
ATOM 2859 C CA . LEU B 1 157 ? -6.828 -17.594 -18.625 1 98.69 157 LEU B CA 1
ATOM 2860 C C . LEU B 1 157 ? -7.465 -16.219 -18.828 1 98.69 157 LEU B C 1
ATOM 2862 O O . LEU B 1 157 ? -7.562 -15.445 -17.875 1 98.69 157 LEU B O 1
ATOM 2866 N N . VAL B 1 158 ? -7.895 -15.906 -20.031 1 98.25 158 VAL B N 1
ATOM 2867 C CA . VAL B 1 158 ? -8.594 -14.648 -20.297 1 98.25 158 VAL B CA 1
ATOM 2868 C C . VAL B 1 158 ? -9.836 -14.555 -19.406 1 98.25 158 VAL B C 1
ATOM 2870 O O . VAL B 1 158 ? -10.109 -13.508 -18.828 1 98.25 158 VAL B O 1
ATOM 2873 N N . GLU B 1 159 ? -10.539 -15.648 -19.297 1 98.19 159 GLU B N 1
ATOM 2874 C CA . GLU B 1 159 ? -11.734 -15.688 -18.469 1 98.19 159 GLU B CA 1
ATOM 2875 C C . GLU B 1 159 ? -11.391 -15.477 -17 1 98.19 159 GLU B C 1
ATOM 2877 O O . GLU B 1 159 ? -12.125 -14.797 -16.281 1 98.19 159 GLU B O 1
ATOM 2882 N N . GLU B 1 160 ? -10.312 -16.125 -16.562 1 98.19 160 GLU B N 1
ATOM 2883 C CA . GLU B 1 160 ? -9.859 -15.938 -15.195 1 98.19 160 GLU B CA 1
ATOM 2884 C C . GLU B 1 160 ? -9.578 -14.469 -14.898 1 98.19 160 GLU B C 1
ATOM 2886 O O . GLU B 1 160 ? -9.945 -13.961 -13.836 1 98.19 160 GLU B O 1
ATOM 2891 N N . VAL B 1 161 ? -8.93 -13.773 -15.812 1 98.12 161 VAL B N 1
ATOM 2892 C CA . VAL B 1 161 ? -8.578 -12.375 -15.648 1 98.12 161 VAL B CA 1
ATOM 2893 C C . VAL B 1 161 ? -9.836 -11.516 -15.648 1 98.12 161 VAL B C 1
ATOM 2895 O O . VAL B 1 161 ? -9.969 -10.586 -14.852 1 98.12 161 VAL B O 1
ATOM 2898 N N . GLU B 1 162 ? -10.766 -11.875 -16.516 1 97.56 162 GLU B N 1
ATOM 2899 C CA . GLU B 1 162 ? -12.031 -11.141 -16.562 1 97.56 162 GLU B CA 1
ATOM 2900 C C . GLU B 1 162 ? -12.82 -11.312 -15.266 1 97.56 162 GLU B C 1
ATOM 2902 O O . GLU B 1 162 ? -13.453 -10.367 -14.797 1 97.56 162 GLU B O 1
ATOM 2907 N N . GLU B 1 163 ? -12.805 -12.5 -14.766 1 97.62 163 GLU B N 1
ATOM 2908 C CA . GLU B 1 163 ? -13.461 -12.734 -13.477 1 97.62 163 GLU B CA 1
ATOM 2909 C C . GLU B 1 163 ? -12.82 -11.906 -12.375 1 97.62 163 GLU B C 1
ATOM 2911 O O . GLU B 1 163 ? -13.523 -11.336 -11.531 1 97.62 163 GLU B O 1
ATOM 2916 N N . ALA B 1 164 ? -11.516 -11.859 -12.336 1 97.62 164 ALA B N 1
ATOM 2917 C CA . ALA B 1 164 ? -10.805 -11.023 -11.367 1 97.62 164 ALA B CA 1
ATOM 2918 C C . ALA B 1 164 ? -11.203 -9.562 -11.508 1 97.62 164 ALA B C 1
ATOM 2920 O O . ALA B 1 164 ? -11.43 -8.875 -10.508 1 97.62 164 ALA B O 1
ATOM 2921 N N . ARG B 1 165 ? -11.273 -9.086 -12.727 1 95.12 165 ARG B N 1
ATOM 2922 C CA . ARG B 1 165 ? -11.688 -7.711 -13.008 1 95.12 165 ARG B CA 1
ATOM 2923 C C . ARG B 1 165 ? -13.07 -7.434 -12.422 1 95.12 165 ARG B C 1
ATOM 2925 O O . ARG B 1 165 ? -13.289 -6.395 -11.797 1 95.12 165 ARG B O 1
ATOM 2932 N N . ARG B 1 166 ? -14 -8.344 -12.641 1 95 166 ARG B N 1
ATOM 2933 C CA . ARG B 1 166 ? -15.367 -8.195 -12.148 1 95 166 ARG B CA 1
ATOM 2934 C C . ARG B 1 166 ? -15.398 -8.18 -10.625 1 95 166 ARG B C 1
ATOM 2936 O O . ARG B 1 166 ? -16.234 -7.516 -10.016 1 95 166 ARG B O 1
ATOM 2943 N N . ASP B 1 167 ? -14.453 -8.891 -10.078 1 95.69 167 ASP B N 1
ATOM 2944 C CA . ASP B 1 167 ? -14.352 -8.945 -8.617 1 95.69 167 ASP B CA 1
ATOM 2945 C C . ASP B 1 167 ? -13.688 -7.684 -8.07 1 95.69 167 ASP B C 1
ATOM 2947 O O . ASP B 1 167 ? -13.508 -7.551 -6.855 1 95.69 167 ASP B O 1
ATOM 2951 N N . GLY B 1 168 ? -13.289 -6.773 -8.914 1 94.44 168 GLY B N 1
ATOM 2952 C CA . GLY B 1 168 ? -12.727 -5.5 -8.5 1 94.44 168 GLY B CA 1
ATOM 2953 C C . GLY B 1 168 ? -11.219 -5.539 -8.328 1 94.44 168 GLY B C 1
ATOM 2954 O O . GLY B 1 168 ? -10.633 -4.637 -7.73 1 94.44 168 GLY B O 1
ATOM 2955 N N . VAL B 1 169 ? -10.562 -6.527 -8.859 1 96.44 169 VAL B N 1
ATOM 2956 C CA . VAL B 1 169 ? -9.117 -6.695 -8.719 1 96.44 169 VAL B CA 1
ATOM 2957 C C . VAL B 1 169 ? -8.391 -5.742 -9.664 1 96.44 169 VAL B C 1
ATOM 2959 O O . VAL B 1 169 ? -8.703 -5.688 -10.859 1 96.44 169 VAL B O 1
ATOM 2962 N N . PHE B 1 170 ? -7.457 -4.988 -9.172 1 94.62 170 PHE B N 1
ATOM 2963 C CA . PHE B 1 170 ? -6.707 -4.031 -9.984 1 94.62 170 PHE B CA 1
ATOM 2964 C C . PHE B 1 170 ? -5.211 -4.168 -9.734 1 94.62 170 PHE B C 1
ATOM 2966 O O . PHE B 1 170 ? -4.406 -3.482 -10.367 1 94.62 170 PHE B O 1
ATOM 2973 N N . GLY B 1 171 ? -4.863 -4.996 -8.82 1 95.5 171 GLY B N 1
ATOM 2974 C CA . GLY B 1 171 ? -3.482 -5.25 -8.438 1 95.5 171 GLY B CA 1
ATOM 2975 C C . GLY B 1 171 ? -3.287 -6.602 -7.773 1 95.5 171 GLY B C 1
ATOM 2976 O O . GLY B 1 171 ? -4.254 -7.324 -7.527 1 95.5 171 GLY B O 1
ATOM 2977 N N . ALA B 1 172 ? -2.092 -6.934 -7.547 1 97.5 172 ALA B N 1
ATOM 2978 C CA . ALA B 1 172 ? -1.735 -8.203 -6.914 1 97.5 172 ALA B CA 1
ATOM 2979 C C . ALA B 1 172 ? -0.56 -8.023 -5.957 1 97.5 172 ALA B C 1
ATOM 2981 O O . ALA B 1 172 ? 0.337 -7.215 -6.211 1 97.5 172 ALA B O 1
ATOM 2982 N N . PRO B 1 173 ? -0.65 -8.734 -4.832 1 98.5 173 PRO B N 1
ATOM 2983 C CA . PRO B 1 173 ? -1.686 -9.688 -4.418 1 98.5 173 PRO B CA 1
ATOM 2984 C C . PRO B 1 173 ? -2.973 -8.992 -3.971 1 98.5 173 PRO B C 1
ATOM 2986 O O . PRO B 1 173 ? -2.941 -7.836 -3.545 1 98.5 173 PRO B O 1
ATOM 2989 N N . PHE B 1 174 ? -3.992 -9.602 -4.164 1 98.62 174 PHE B N 1
ATOM 2990 C CA . PHE B 1 174 ? -5.332 -9.172 -3.775 1 98.62 174 PHE B CA 1
ATOM 2991 C C . PHE B 1 174 ? -6.086 -10.305 -3.086 1 98.62 174 PHE B C 1
ATOM 2993 O O . PHE B 1 174 ? -6.012 -11.453 -3.516 1 98.62 174 PHE B O 1
ATOM 3000 N N . PHE B 1 175 ? -6.785 -10 -2.045 1 98.75 175 PHE B N 1
ATOM 3001 C CA . PHE B 1 175 ? -7.492 -11.008 -1.261 1 98.75 175 PHE B CA 1
ATOM 3002 C C . PHE B 1 175 ? -8.961 -10.648 -1.113 1 98.75 175 PHE B C 1
ATOM 3004 O O . PHE B 1 175 ? -9.305 -9.477 -0.926 1 98.75 175 PHE B O 1
ATOM 3011 N N . LEU B 1 176 ? -9.82 -11.57 -1.229 1 98.19 176 LEU B N 1
ATOM 3012 C CA . LEU B 1 176 ? -11.219 -11.453 -0.843 1 98.19 176 LEU B CA 1
ATOM 3013 C C . LEU B 1 176 ? -11.539 -12.367 0.338 1 98.19 176 LEU B C 1
ATOM 3015 O O . LEU B 1 176 ? -11.359 -13.578 0.255 1 98.19 176 LEU B O 1
ATOM 3019 N N . VAL B 1 177 ? -11.883 -11.805 1.438 1 98 177 VAL B N 1
ATOM 3020 C CA . VAL B 1 177 ? -12.234 -12.516 2.656 1 98 177 VAL B CA 1
ATOM 3021 C C . VAL B 1 177 ? -13.695 -12.234 3.014 1 98 177 VAL B C 1
ATOM 3023 O O . VAL B 1 177 ? -14.016 -11.164 3.527 1 98 177 VAL B O 1
ATOM 3026 N N . ASP B 1 178 ? -14.57 -13.219 2.781 1 94.56 178 ASP B N 1
ATOM 3027 C CA . ASP B 1 178 ? -15.992 -13.047 3.057 1 94.56 178 ASP B CA 1
ATOM 3028 C C . ASP B 1 178 ? -16.531 -11.789 2.389 1 94.56 178 ASP B C 1
ATOM 3030 O O . ASP B 1 178 ? -17.219 -10.984 3.025 1 94.56 178 ASP B O 1
ATOM 3034 N N . GLY B 1 179 ? -16.109 -11.602 1.17 1 94 179 GLY B N 1
ATOM 3035 C CA . GLY B 1 179 ? -16.594 -10.469 0.393 1 94 179 GLY B CA 1
ATOM 3036 C C . GLY B 1 179 ? -15.797 -9.203 0.628 1 94 179 GLY B C 1
ATOM 3037 O O . GLY B 1 179 ? -15.977 -8.211 -0.078 1 94 179 GLY B O 1
ATOM 3038 N N . GLU B 1 180 ? -14.922 -9.164 1.599 1 97.5 180 GLU B N 1
ATOM 3039 C CA . GLU B 1 180 ? -14.109 -7.988 1.911 1 97.5 180 GLU B CA 1
ATOM 3040 C C . GLU B 1 180 ? -12.781 -8.023 1.168 1 97.5 180 GLU B C 1
ATOM 3042 O O . GLU B 1 180 ? -12.023 -8.992 1.282 1 97.5 180 GLU B O 1
ATOM 3047 N N . PRO B 1 181 ? -12.469 -6.93 0.41 1 98.12 181 PRO B N 1
ATOM 3048 C CA . PRO B 1 181 ? -11.242 -6.902 -0.381 1 98.12 181 PRO B CA 1
ATOM 3049 C C . PRO B 1 181 ? -10.047 -6.344 0.399 1 98.12 181 PRO B C 1
ATOM 3051 O O . PRO B 1 181 ? -10.211 -5.41 1.189 1 98.12 181 PRO B O 1
ATOM 3054 N N . PHE B 1 182 ? -8.93 -6.934 0.256 1 98.5 182 PHE B N 1
ATOM 3055 C CA . PHE B 1 182 ? -7.645 -6.473 0.773 1 98.5 182 PHE B CA 1
ATOM 3056 C C . PHE B 1 182 ? -6.578 -6.508 -0.316 1 98.5 182 PHE B C 1
ATOM 3058 O O . PHE B 1 182 ? -6.379 -7.535 -0.963 1 98.5 182 PHE B O 1
ATOM 3065 N N . TRP B 1 183 ? -5.914 -5.402 -0.534 1 97.5 183 TRP B N 1
ATOM 3066 C CA . TRP B 1 183 ? -4.922 -5.312 -1.598 1 97.5 183 TRP B CA 1
ATOM 3067 C C . TRP B 1 183 ? -3.527 -5.078 -1.023 1 97.5 183 TRP B C 1
ATOM 3069 O O . TRP B 1 183 ? -3.318 -4.137 -0.253 1 97.5 183 TRP B O 1
ATOM 3079 N N . GLY B 1 184 ? -2.594 -5.996 -1.433 1 97.19 184 GLY B N 1
ATOM 3080 C CA . GLY B 1 184 ? -1.205 -5.828 -1.032 1 97.19 184 GLY B CA 1
ATOM 3081 C C . GLY B 1 184 ? -0.762 -6.832 0.015 1 97.19 184 GLY B C 1
ATOM 3082 O O . GLY B 1 184 ? -1.538 -7.195 0.902 1 97.19 184 GLY B O 1
ATOM 3083 N N . ALA B 1 185 ? 0.528 -7.238 -0.08 1 96.94 185 ALA B N 1
ATOM 3084 C CA . ALA B 1 185 ? 1.077 -8.188 0.884 1 96.94 185 ALA B CA 1
ATOM 3085 C C . ALA B 1 185 ? 1.09 -7.598 2.291 1 96.94 185 ALA B C 1
ATOM 3087 O O . ALA B 1 185 ? 0.999 -8.328 3.279 1 96.94 185 ALA B O 1
ATOM 3088 N N . ASP B 1 186 ? 1.165 -6.293 2.32 1 93.69 186 ASP B N 1
ATOM 3089 C CA . ASP B 1 186 ? 1.187 -5.594 3.602 1 93.69 186 ASP B CA 1
ATOM 3090 C C . ASP B 1 186 ? -0.181 -5.645 4.277 1 93.69 186 ASP B C 1
ATOM 3092 O O . ASP B 1 186 ? -0.305 -5.336 5.465 1 93.69 186 ASP B O 1
ATOM 3096 N N . ARG B 1 187 ? -1.193 -6.082 3.559 1 96.19 187 ARG B N 1
ATOM 3097 C CA . ARG B 1 187 ? -2.525 -6.18 4.145 1 96.19 187 ARG B CA 1
ATOM 3098 C C . ARG B 1 187 ? -2.764 -7.566 4.73 1 96.19 187 ARG B C 1
ATOM 3100 O O . ARG B 1 187 ? -3.811 -7.824 5.328 1 96.19 187 ARG B O 1
ATOM 3107 N N . LEU B 1 188 ? -1.825 -8.461 4.609 1 96.56 188 LEU B N 1
ATOM 3108 C CA . LEU B 1 188 ? -2.006 -9.805 5.148 1 96.56 188 LEU B CA 1
ATOM 3109 C C . LEU B 1 188 ? -2.201 -9.766 6.66 1 96.56 188 LEU B C 1
ATOM 3111 O O . LEU B 1 188 ? -2.977 -10.547 7.215 1 96.56 188 LEU B O 1
ATOM 3115 N N . ASP B 1 189 ? -1.55 -8.828 7.344 1 94.75 189 ASP B N 1
ATOM 3116 C CA . ASP B 1 189 ? -1.755 -8.688 8.781 1 94.75 189 ASP B CA 1
ATOM 3117 C C . ASP B 1 189 ? -3.172 -8.211 9.094 1 94.75 189 ASP B C 1
ATOM 3119 O O . ASP B 1 189 ? -3.756 -8.602 10.102 1 94.75 189 ASP B O 1
ATOM 3123 N N . MET B 1 190 ? -3.65 -7.348 8.273 1 96.31 190 MET B N 1
ATOM 3124 C CA . MET B 1 190 ? -5.031 -6.906 8.438 1 96.31 190 MET B CA 1
ATOM 3125 C C . MET B 1 190 ? -6.004 -8.055 8.18 1 96.31 190 MET B C 1
ATOM 3127 O O . MET B 1 190 ? -7.031 -8.164 8.852 1 96.31 190 MET B O 1
ATOM 3131 N N . VAL B 1 191 ? -5.699 -8.875 7.156 1 97.94 191 VAL B N 1
ATOM 3132 C CA . VAL B 1 191 ? -6.496 -10.07 6.895 1 97.94 191 VAL B CA 1
ATOM 3133 C C . VAL B 1 191 ? -6.504 -10.969 8.133 1 97.94 191 VAL B C 1
ATOM 3135 O O . VAL B 1 191 ? -7.555 -11.477 8.523 1 97.94 191 VAL B O 1
ATOM 3138 N N . ASP B 1 192 ? -5.34 -11.172 8.734 1 97.56 192 ASP B N 1
ATOM 3139 C CA . ASP B 1 192 ? -5.23 -11.945 9.961 1 97.56 192 ASP B CA 1
ATOM 3140 C C . ASP B 1 192 ? -6.168 -11.406 11.039 1 97.56 192 ASP B C 1
ATOM 3142 O O . ASP B 1 192 ? -6.957 -12.156 11.617 1 97.56 192 ASP B O 1
ATOM 3146 N N . THR B 1 193 ? -6.121 -10.078 11.242 1 96.69 193 THR B N 1
ATOM 3147 C CA . THR B 1 193 ? -6.957 -9.422 12.242 1 96.69 193 THR B CA 1
ATOM 3148 C C . THR B 1 193 ? -8.438 -9.555 11.883 1 96.69 193 THR B C 1
ATOM 3150 O O . THR B 1 193 ? -9.273 -9.781 12.758 1 96.69 193 THR B O 1
ATOM 3153 N N . TRP B 1 194 ? -8.703 -9.406 10.602 1 97.44 194 TRP B N 1
ATOM 3154 C CA . TRP B 1 194 ? -10.07 -9.531 10.109 1 97.44 194 TRP B CA 1
ATOM 3155 C C . TRP B 1 194 ? -10.648 -10.898 10.438 1 97.44 194 TRP B C 1
ATOM 3157 O O . TRP B 1 194 ? -11.781 -11.008 10.906 1 97.44 194 TRP B O 1
ATOM 3167 N N . LEU B 1 195 ? -9.867 -11.914 10.203 1 97.31 195 LEU B N 1
ATOM 3168 C CA . LEU B 1 195 ? -10.305 -13.281 10.469 1 97.31 195 LEU B CA 1
ATOM 3169 C C . LEU B 1 195 ? -10.445 -13.523 11.969 1 97.31 195 LEU B C 1
ATOM 3171 O O . LEU B 1 195 ? -11.414 -14.148 12.406 1 97.31 195 LEU B O 1
ATOM 3175 N N . ALA B 1 196 ? -9.539 -13 12.758 1 96.88 196 ALA B N 1
ATOM 3176 C CA . ALA B 1 196 ? -9.555 -13.18 14.211 1 96.88 196 ALA B CA 1
ATOM 3177 C C . ALA B 1 196 ? -10.805 -12.555 14.82 1 96.88 196 ALA B C 1
ATOM 3179 O O . ALA B 1 196 ? -11.391 -13.102 15.758 1 96.88 196 ALA B O 1
ATOM 3180 N N . LYS B 1 197 ? -11.203 -11.43 14.312 1 95.69 197 LYS B N 1
ATOM 3181 C CA . LYS B 1 197 ? -12.305 -10.672 14.898 1 95.69 197 LYS B CA 1
ATOM 3182 C C . LYS B 1 197 ? -13.641 -11.055 14.266 1 95.69 197 LYS B C 1
ATOM 3184 O O . LYS B 1 197 ? -14.703 -10.727 14.789 1 95.69 197 LYS B O 1
ATOM 3189 N N . GLY B 1 198 ? -13.594 -11.758 13.141 1 92.75 198 GLY B N 1
ATOM 3190 C CA . GLY B 1 198 ? -14.805 -12 12.367 1 92.75 198 GLY B CA 1
ATOM 3191 C C . GLY B 1 198 ? -15.312 -10.766 11.648 1 92.75 198 GLY B C 1
ATOM 3192 O O . GLY B 1 198 ? -16.531 -10.555 11.547 1 92.75 198 GLY B O 1
ATOM 3193 N N . GLY B 1 199 ? -14.398 -9.945 11.297 1 92.62 199 GLY B N 1
ATOM 3194 C CA . GLY B 1 199 ? -14.734 -8.68 10.68 1 92.62 199 GLY B CA 1
ATOM 3195 C C . GLY B 1 199 ? -14.844 -7.539 11.672 1 92.62 199 GLY B C 1
ATOM 3196 O O . GLY B 1 199 ? -14.859 -7.762 12.883 1 92.62 199 GLY B O 1
ATOM 3197 N N . TRP B 1 200 ? -14.781 -6.344 11.117 1 92.25 200 TRP B N 1
ATOM 3198 C CA . TRP B 1 200 ? -15.078 -5.156 11.914 1 92.25 200 TRP B CA 1
ATOM 3199 C C . TRP B 1 200 ? -15.648 -4.043 11.047 1 92.25 200 TRP B C 1
ATOM 3201 O O . TRP B 1 200 ? -15.5 -4.066 9.82 1 92.25 200 TRP B O 1
#

Sequence (400 aa):
MPEPLTFYFDFSSPYSWIAAERIGDLAARYGRDVRWRAILLGPLFKESGNRPLINQPIKSDYFRRDFVRCLRLHGLEGDLPAKFPVPTAAAARGFLWLSEIGEAAAIDYALALFRAYFQDERDISDRLVVADIAAERGHDRGALLSVVEDPAWKGRLVEEVEEARRDGVFGAPFFLVDGEPFWGADRLDMVDTWLAKGGWMPEPLTFYFDFSSPYSWIAAERIGDLAARYGRDVRWRAILLGPLFKESGNRPLINQPIKSDYFRRDFVRCLRLHGLEGDLPAKFPVPTAAAARGFLWLSEIGE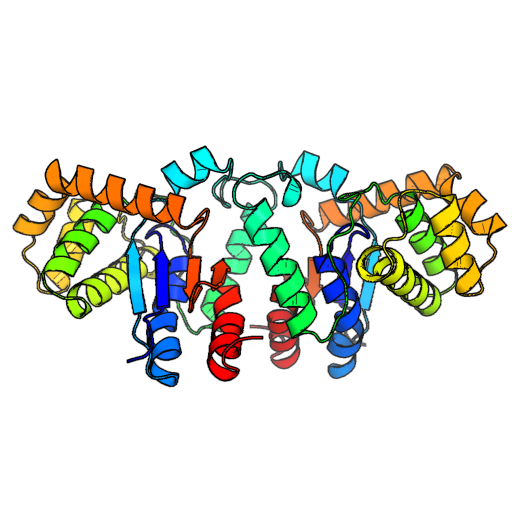AAAIDYALALFRAYFQDERDISDRLVVADIAAERGHDRGALLSVVEDPAWKGRLVEEVEEARRDGVFGAPFFLVDGEPFWGADRLDMVDTWLAKGGW

Organism: Rhodospirillum rubrum (strain ATCC 11170 / ATH 1.1.1 / DSM 467 / LMG 4362 / NCIMB 8255 / S1) (NCBI:txid269796)

Foldseek 3Di:
DFEAKEWEAELQDLQLLVCLVPVQVLQVVLPHHYHYFYAWLVVLCVVVVDDDQCPDPPSNVVVQVVSCVSCVVSVHDFGNAPDPDADQLLLNLLLVVVVVVHPVLSSVLSNQSSCCVTVVNDDNNDNQSSLVSSVVSPDDSVVSSCSSPPVVSVVVNVVSNVVCVVLVHRDPGWMADVSDIDHTSVCSVVVSVCSVVVHD/DFEAKEWEAELQDLQLLVCLVPVQVLQVVLPHHYHYFYAWLVVLCVVVVDDDQCPDPPSNVVVQVVSCVSCVVSVHDFGNAPDPDADQLLLNLLLVVVVVVHPVLSSVLSNQSSCCVTVVNDDNNDNQSSLVSSVVSPDDSVVSSCRSPPVVSVVVNVVSNVVCVVLVHRDPGWMADVSDIDHTSVCSVVVSVCSVVVHD

Secondary structure (DSSP, 8-state):
-PPPEEEEE-TT-HHHHHHHHHHHHHHHTTT--EEEEE--HHHHHHHHT---GGGSTTHHHHHHHHHHHHHHHTT------SS-S---HHHHHHHHHHHHH-HHHHHHHHHHHHHHHHTT---TTSHHHHHHHHHHTT--HHHHHHHHH-HHHHHHHHHHHHHHHHTT--SSSEEEETTEEEESGGGHHHHHHHHHHT--/-PPPEEEEE-TT-HHHHHHHHHHHHHHHTTT--EEEEE--HHHHHHHHT---GGGSTTHHHHHHHHHHHHHHHTT------SS-S---HHHHHHHHHHHHH-HHHHHHHHHHHHHHHHTT---TTSHHHHHHHHHHTTS-HHHHHHHHH-HHHHHHHHHHHHHHHHTT--SSSEEEETTEEEESGGGHHHHHHHHHHT--

InterPro domains:
  IPR001853 DSBA-like thioredoxin domain [PF01323] (5-193)
  IPR014440 HCCA isomerase/glutathione S-transferase kappa [PIRSF006386] (2-198)
  IPR036249 Thioredoxin-like superfamily [SSF52833] (2-197)
  IPR044087 2-hydroxychromene-2-carboxylate isomerase NahD-like [cd03022] (5-196)
  IPR051924 Glutathione S-transferase Kappa/NadH [PTHR42943] (5-196)

pLDDT: mean 96.16, std 4.58, range [64.75, 98.94]

Solvent-accessible surface area (backbone atoms only — not comparable to full-atom values): 21464 Å² total; per-residue (Å²): 128,72,75,49,30,37,39,36,30,28,81,54,34,68,43,16,43,59,35,63,76,42,48,63,64,58,30,47,78,70,69,28,51,72,44,79,40,66,42,60,58,68,67,35,17,68,73,43,67,54,69,64,56,78,78,26,64,64,47,24,62,50,46,58,52,49,51,47,50,51,30,55,74,71,74,46,76,61,49,84,40,93,76,64,76,50,65,38,64,45,44,40,32,42,38,55,55,32,42,74,75,29,61,67,58,18,50,53,48,51,54,50,50,35,43,35,28,33,51,65,62,41,64,51,61,37,56,67,50,39,22,50,54,39,35,77,72,75,41,62,38,68,58,39,52,48,44,48,69,31,65,69,42,53,50,49,49,52,50,44,34,50,50,40,47,75,72,55,49,66,63,54,18,25,34,34,52,90,83,43,77,42,71,36,46,78,36,50,63,54,50,51,50,33,62,74,61,73,49,131,130,71,75,50,31,37,39,36,30,27,81,56,34,69,45,17,43,58,35,62,77,43,50,63,63,58,31,46,76,72,71,28,51,72,43,80,40,66,41,58,58,66,68,36,19,68,73,44,68,53,69,63,55,78,78,26,64,66,46,26,62,49,46,58,53,49,51,46,49,51,31,54,74,71,73,45,76,61,49,85,40,92,78,65,77,48,65,38,63,46,45,39,32,43,37,56,54,33,42,76,76,30,63,68,58,18,51,53,47,50,53,49,52,36,43,35,29,34,53,65,60,42,63,51,59,37,56,66,51,38,21,48,55,40,34,76,72,75,41,62,39,69,58,38,52,50,44,48,70,30,63,68,41,51,52,49,49,54,50,46,34,50,51,40,46,74,72,55,50,67,63,53,16,26,35,35,51,92,86,42,78,42,70,39,47,78,34,50,63,54,50,52,51,34,62,74,61,72,50,129

Radius of gyration: 23.15 Å; Cα contacts (8 Å, |Δi|>4): 624; chains: 2; bounding box: 38×72×50 Å

Nearest PDB structures (foldseek):
  3fz5-assembly2_D  TM=9.573E-01  e=8.207E-17  Cereibacter sphaeroides 2.4.1
  3fz5-assembly1_A  TM=9.282E-01  e=2.140E-16  Cereibacter sphaeroides 2.4.1
  2imd-assembly1_A  TM=9.266E-01  e=6.204E-12  Pseudomonas putida
  3kzq-assembly3_D-3  TM=6.907E-01  e=1.360E-06  Vibrio parahaemolyticus
  6gho-assembly1_B  TM=7.384E-01  e=4.161E-06  Geobacillus kaustophilus HTA426